Protein AF-0000000080115216 (afdb_homodimer)

Solvent-accessible surface area (backbone atoms only — not comparable to full-atom values): 34207 Å² total; per-residue (Å²): 141,86,81,93,76,92,75,77,81,84,78,85,82,78,87,75,81,76,83,79,83,77,91,78,90,81,80,84,76,88,77,88,78,88,74,87,77,86,80,85,91,83,82,81,80,81,77,87,79,86,78,76,82,80,72,76,70,76,70,70,76,68,72,74,58,59,64,62,33,32,64,65,13,44,83,60,66,87,68,90,58,70,52,77,44,94,85,38,64,71,57,38,68,41,28,33,53,6,47,51,46,35,64,75,65,42,35,75,61,27,28,35,72,80,41,34,42,48,68,38,40,80,52,55,33,51,62,70,56,36,40,56,58,27,41,72,40,78,36,82,44,73,60,43,76,68,36,46,72,44,74,40,63,31,44,40,82,38,54,50,75,62,57,49,94,41,69,40,25,36,12,52,75,48,84,65,43,67,64,60,58,43,32,43,45,37,70,72,40,88,66,16,53,36,42,54,35,41,47,60,69,41,58,49,80,63,57,90,92,58,83,72,59,90,75,44,34,39,22,56,47,40,49,64,27,57,36,68,69,67,86,75,62,44,70,62,71,56,80,50,91,86,64,58,76,36,34,38,69,51,45,38,53,17,31,40,47,25,33,47,40,57,51,40,68,58,48,59,60,47,47,51,49,49,51,50,50,51,54,54,67,76,97,135,87,72,78,88,62,92,75,79,70,87,62,83,74,87,74,71,97,76,79,86,83,77,76,63,84,65,83,69,78,73,90,81,82,87,84,82,85,81,80,88,90,79,90,89,86,72,88,80,76,86,70,83,78,72,79,70,78,72,72,78,72,74,74,62,62,65,63,31,34,68,64,12,44,83,61,67,86,67,91,58,69,53,78,41,95,83,38,63,72,59,39,68,39,29,33,51,6,47,51,46,36,64,75,64,42,33,75,62,27,27,35,74,80,41,35,41,49,70,38,39,80,52,53,34,49,60,69,57,37,40,56,57,26,41,72,40,80,35,82,44,74,61,43,76,67,37,46,71,44,74,41,62,32,44,40,83,38,55,50,76,62,59,50,93,40,67,42,24,34,12,52,76,47,82,67,42,68,64,60,60,43,32,42,46,37,70,73,39,88,67,15,52,35,41,54,34,42,48,61,70,40,58,51,82,64,57,88,94,59,84,73,58,90,76,44,34,38,22,57,48,40,50,64,27,58,36,69,70,67,86,76,62,44,69,62,72,56,80,50,90,86,64,59,76,36,37,39,67,50,47,37,52,17,32,41,47,27,31,48,40,56,52,40,69,58,48,60,61,45,48,51,48,48,50,51,50,50,53,54,67,74,97

Radius of gyration: 43.96 Å; Cα contacts (8 Å, |Δi|>4): 681; chains: 2; bounding box: 156×98×113 Å

Foldseek 3Di:
DDDDDDPDDPPDDDPPVPDDPDDDDDPDDDDDDDDDDDDDDDDDDDDDDPPDDPPPPPPPCPVPPPPVCQAQFDDFDDDDFQQPDLPGDFPLCLLLLLVVCCVQFPQLQAAQFVDFLLLNDPRNDHQVVSQVVQQVDKDWDDDDPVGDIDIGGGGRGDGDDHNDPDQVRSCVVQVNDHHYHLLQQLPVDDNSLRLQLQQLPQFDDDDPPDDADPQWGAGRRDRNRTHNDDNGQAFPPDQDPVRPGRHSNSNSSSNSSNSVCSNPSCVVVVSVVVVVVVVVVVD/DPDDPDDDDDPPDDPDDDDDDDDVPPPPPDDPDDDDDDDDDDDDDDDDDCPDDPPVPPPPPPPPPPPVCQAQFDDFDDDDFQQPDLPRDQPLCLLLLLVVCCVVFPQLQAAQFPDFLLLNDPRNDPQVVSQVVQQPDKDWDDDDPVGDIDIGGGGRGDGDDHNDPDQVRSCVVQVNDHHYHLLQQLPVDDNSLRLQLQQLPQFDDDDPPDDADPQWGAGRRDRNRTHNDDNGQDFPPDQDPVRPGRHSNSNSSSNSSNSVCSNPSCVVVVSVVVVVVVVVVVD

pLDDT: mean 73.25, std 31.69, range [15.27, 98.69]

Sequence (566 aa):
MASGRAIHHLLRRNFQSQSTAPPVLSSLVTKQDQEGAGSSGMKSLRALALLGAGVSGFLGFTTIASADEAEHGLECPNYPWPHKGILSSYDHASIRRGHQVYQQVCASCHSMSLISYRDLVGVAYTEEETKAMAAEIEVVDGPNDEGEMFTRPGKLSDRFQQPYANEQAARFANGGAYPPDLSLITKARHNGQNYVFSLLTGYRDPPAGVSIREGLHYNPYFPGGAIAMPKMLNDGAIEYEDGTPATEAQMGKDIVSFLSWAAEPEMEERKLVDEHTLLSSSAMASGRAIHHLLRRNFQSQSTAPPVLSSLVTKQDQEGAGSSGMKSLRALALLGAGVSGFLGFTTIASADEAEHGLECPNYPWPHKGILSSYDHASIRRGHQVYQQVCASCHSMSLISYRDLVGVAYTEEETKAMAAEIEVVDGPNDEGEMFTRPGKLSDRFQQPYANEQAARFANGGAYPPDLSLITKARHNGQNYVFSLLTGYRDPPAGVSIREGLHYNPYFPGGAIAMPKMLNDGAIEYEDGTPATEAQMGKDIVSFLSWAAEPEMEERKLVDEHTLLSSSA

Structure (mmCIF, N/CA/C/O backbone):
data_AF-0000000080115216-model_v1
#
loop_
_entity.id
_entity.type
_entity.pdbx_description
1 polymer 'Cytochrome c domain-containing protein'
#
loop_
_atom_site.group_PDB
_atom_site.id
_atom_site.type_symbol
_atom_site.label_atom_id
_atom_site.label_alt_id
_atom_site.label_comp_id
_atom_site.label_asym_id
_atom_site.label_entity_id
_atom_site.label_seq_id
_atom_site.pdbx_PDB_ins_code
_atom_site.Cartn_x
_atom_site.Cartn_y
_atom_site.Cartn_z
_atom_site.occupancy
_atom_site.B_iso_or_equiv
_atom_site.auth_seq_id
_atom_site.auth_comp_id
_atom_site.auth_asym_id
_atom_site.auth_atom_id
_atom_site.pdbx_PDB_model_num
ATOM 1 N N . MET A 1 1 ? 22.719 -13.18 42.188 1 16.67 1 MET A N 1
ATOM 2 C CA . MET A 1 1 ? 23.938 -12.703 42.844 1 16.67 1 MET A CA 1
ATOM 3 C C . MET A 1 1 ? 24.75 -11.828 41.906 1 16.67 1 MET A C 1
ATOM 5 O O . MET A 1 1 ? 24.562 -11.875 40.688 1 16.67 1 MET A O 1
ATOM 9 N N . ALA A 1 2 ? 25.938 -11.328 42.312 1 19.23 2 ALA A N 1
ATOM 10 C CA . ALA A 1 2 ? 26.844 -10.188 42.188 1 19.23 2 ALA A CA 1
ATOM 11 C C . ALA A 1 2 ? 27.547 -10.18 40.844 1 19.23 2 ALA A C 1
ATOM 13 O O . ALA A 1 2 ? 27.547 -9.172 40.156 1 19.23 2 ALA A O 1
ATOM 14 N N . SER A 1 3 ? 28.688 -10.945 40.625 1 17.12 3 SER A N 1
ATOM 15 C CA . SER A 1 3 ? 30.016 -10.359 40.438 1 17.12 3 SER A CA 1
ATOM 16 C C . SER A 1 3 ? 30.312 -10.141 38.969 1 17.12 3 SER A C 1
ATOM 18 O O . SER A 1 3 ? 30.719 -9.039 38.562 1 17.12 3 SER A O 1
ATOM 20 N N . GLY A 1 4 ? 30.953 -11.117 38.188 1 18.89 4 GLY A N 1
ATOM 21 C CA . GLY A 1 4 ? 32.344 -11.055 37.75 1 18.89 4 GLY A CA 1
ATOM 22 C C . GLY A 1 4 ? 32.5 -10.438 36.375 1 18.89 4 GLY A C 1
ATOM 23 O O . GLY A 1 4 ? 31.734 -10.734 35.469 1 18.89 4 GLY A O 1
ATOM 24 N N . ARG A 1 5 ? 33.219 -9.266 36.125 1 18.88 5 ARG A N 1
ATOM 25 C CA . ARG A 1 5 ? 33.688 -8.117 35.344 1 18.88 5 ARG A CA 1
ATOM 26 C C . ARG A 1 5 ? 34.406 -8.57 34.062 1 18.88 5 ARG A C 1
ATOM 28 O O . ARG A 1 5 ? 34.625 -7.77 33.156 1 18.88 5 ARG A O 1
ATOM 35 N N . ALA A 1 6 ? 35.25 -9.758 33.938 1 20.53 6 ALA A N 1
ATOM 36 C CA . ALA A 1 6 ? 36.625 -9.648 33.5 1 20.53 6 ALA A CA 1
ATOM 37 C C . ALA A 1 6 ? 36.75 -9.555 31.984 1 20.53 6 ALA A C 1
ATOM 39 O O . ALA A 1 6 ? 36.594 -10.555 31.281 1 20.53 6 ALA A O 1
ATOM 40 N N . ILE A 1 7 ? 36.281 -8.438 31.141 1 19.05 7 ILE A N 1
ATOM 41 C CA . ILE A 1 7 ? 35.969 -8.32 29.719 1 19.05 7 ILE A CA 1
ATOM 42 C C . ILE A 1 7 ? 37.25 -8.227 28.906 1 19.05 7 ILE A C 1
ATOM 44 O O . ILE A 1 7 ? 37.219 -8.242 27.672 1 19.05 7 ILE A O 1
ATOM 48 N N . HIS A 1 8 ? 38.5 -7.871 29.391 1 18 8 HIS A N 1
ATOM 49 C CA . HIS A 1 8 ? 39.219 -6.844 28.625 1 18 8 HIS A CA 1
ATOM 50 C C . HIS A 1 8 ? 39.75 -7.402 27.312 1 18 8 HIS A C 1
ATOM 52 O O . HIS A 1 8 ? 39.562 -6.793 26.266 1 18 8 HIS A O 1
ATOM 58 N N . HIS A 1 9 ? 40.875 -8.281 27.125 1 18.02 9 HIS A N 1
ATOM 59 C CA . HIS A 1 9 ? 42.188 -7.949 26.609 1 18.02 9 HIS A CA 1
ATOM 60 C C . HIS A 1 9 ? 42.344 -8.359 25.156 1 18.02 9 HIS A C 1
ATOM 62 O O . HIS A 1 9 ? 43.438 -8.312 24.594 1 18.02 9 HIS A O 1
ATOM 68 N N . LEU A 1 10 ? 41.344 -8.484 24.125 1 18.12 10 LEU A N 1
ATOM 69 C CA . LEU A 1 10 ? 41.719 -9.43 23.078 1 18.12 10 LEU A CA 1
ATOM 70 C C . LEU A 1 10 ? 42.75 -8.828 22.141 1 18.12 10 LEU A C 1
ATOM 72 O O . LEU A 1 10 ? 42.594 -7.707 21.656 1 18.12 10 LEU A O 1
ATOM 76 N N . LEU A 1 11 ? 44.062 -9.297 21.891 1 18.83 11 LEU A N 1
ATOM 77 C CA . LEU A 1 11 ? 45.406 -9.141 21.359 1 18.83 11 LEU A CA 1
ATOM 78 C C . LEU A 1 11 ? 45.406 -9.133 19.828 1 18.83 11 LEU A C 1
ATOM 80 O O . LEU A 1 11 ? 46.156 -9.852 19.203 1 18.83 11 LEU A O 1
ATOM 84 N N . ARG A 1 12 ? 44.406 -8.398 19.109 1 18.27 12 ARG A N 1
ATOM 85 C CA . ARG A 1 12 ? 44.344 -8.805 17.703 1 18.27 12 ARG A CA 1
ATOM 86 C C . ARG A 1 12 ? 45.688 -8.578 17.016 1 18.27 12 ARG A C 1
ATOM 88 O O . ARG A 1 12 ? 46.375 -7.582 17.281 1 18.27 12 ARG A O 1
ATOM 95 N N . ARG A 1 13 ? 46.031 -9.336 15.875 1 18.7 13 ARG A N 1
ATOM 96 C CA . ARG A 1 13 ? 47.062 -9.984 15.055 1 18.7 13 ARG A CA 1
ATOM 97 C C . ARG A 1 13 ? 47.656 -9 14.062 1 18.7 13 ARG A C 1
ATOM 99 O O . ARG A 1 13 ? 46.969 -8.172 13.484 1 18.7 13 ARG A O 1
ATOM 106 N N . ASN A 1 14 ? 49 -8.797 13.906 1 18.94 14 ASN A N 1
ATOM 107 C CA . ASN A 1 14 ? 50.156 -8.086 13.367 1 18.94 14 ASN A CA 1
ATOM 108 C C . ASN A 1 14 ? 50.25 -8.242 11.852 1 18.94 14 ASN A C 1
ATOM 110 O O . ASN A 1 14 ? 51.312 -8.008 11.258 1 18.94 14 ASN A O 1
ATOM 114 N N . PHE A 1 15 ? 49.156 -8.461 10.977 1 20.42 15 PHE A N 1
ATOM 115 C CA . PHE A 1 15 ? 49.5 -9.039 9.695 1 20.42 15 PHE A CA 1
ATOM 116 C C . PHE A 1 15 ? 50.312 -8.055 8.852 1 20.42 15 PHE A C 1
ATOM 118 O O . PHE A 1 15 ? 49.812 -6.969 8.531 1 20.42 15 PHE A O 1
ATOM 125 N N . GLN A 1 16 ? 51.688 -8.039 8.836 1 18.69 16 GLN A N 1
ATOM 126 C CA . GLN A 1 16 ? 52.812 -7.289 8.289 1 18.69 16 GLN A CA 1
ATOM 127 C C . GLN A 1 16 ? 52.906 -7.449 6.777 1 18.69 16 GLN A C 1
ATOM 129 O O . GLN A 1 16 ? 53.562 -8.375 6.285 1 18.69 16 GLN A O 1
ATOM 134 N N . SER A 1 17 ? 51.875 -7.289 5.93 1 19.58 17 SER A N 1
ATOM 135 C CA . SER A 1 17 ? 51.969 -7.777 4.559 1 19.58 17 SER A CA 1
ATOM 136 C C . SER A 1 17 ? 52.906 -6.914 3.736 1 19.58 17 SER A C 1
ATOM 138 O O . SER A 1 17 ? 52.594 -5.785 3.373 1 19.58 17 SER A O 1
ATOM 140 N N . GLN A 1 18 ? 54.188 -6.754 3.988 1 19.19 18 GLN A N 1
ATOM 141 C CA . GLN A 1 18 ? 55.156 -5.887 3.301 1 19.19 18 GLN A CA 1
ATOM 142 C C . GLN A 1 18 ? 55.281 -6.289 1.836 1 19.19 18 GLN A C 1
ATOM 144 O O . GLN A 1 18 ? 55.406 -7.477 1.521 1 19.19 18 GLN A O 1
ATOM 149 N N . SER A 1 19 ? 54.906 -5.414 0.858 1 19.41 19 SER A N 1
ATOM 150 C CA . SER A 1 19 ? 54.75 -5.387 -0.591 1 19.41 19 SER A CA 1
ATOM 151 C C . SER A 1 19 ? 56.094 -5.496 -1.307 1 19.41 19 SER A C 1
ATOM 153 O O . SER A 1 19 ? 56.906 -4.566 -1.264 1 19.41 19 SER A O 1
ATOM 155 N N . THR A 1 20 ? 56.75 -6.613 -1.324 1 17.84 20 THR A N 1
ATOM 156 C CA . THR A 1 20 ? 58.094 -6.848 -1.902 1 17.84 20 THR A CA 1
ATOM 157 C C . THR A 1 20 ? 58.062 -6.629 -3.412 1 17.84 20 THR A C 1
ATOM 159 O O . THR A 1 20 ? 57.219 -7.199 -4.113 1 17.84 20 THR A O 1
ATOM 162 N N . ALA A 1 21 ? 58.688 -5.523 -4.039 1 21.77 21 ALA A N 1
ATOM 163 C CA . ALA A 1 21 ? 58.906 -4.852 -5.312 1 21.77 21 ALA A CA 1
ATOM 164 C C . ALA A 1 21 ? 59.656 -5.754 -6.285 1 21.77 21 ALA A C 1
ATOM 166 O O . ALA A 1 21 ? 60.062 -5.32 -7.371 1 21.77 21 ALA A O 1
ATOM 167 N N . PRO A 1 22 ? 59.531 -7.164 -6.488 1 17.59 22 PRO A N 1
ATOM 168 C CA . PRO A 1 22 ? 60.781 -7.758 -6.953 1 17.59 22 PRO A CA 1
ATOM 169 C C . PRO A 1 22 ? 61.125 -7.355 -8.391 1 17.59 22 PRO A C 1
ATOM 171 O O . PRO A 1 22 ? 62.219 -6.836 -8.641 1 17.59 22 PRO A O 1
ATOM 174 N N . PRO A 1 23 ? 61 -8.352 -9.516 1 18.55 23 PRO A N 1
ATOM 175 C CA . PRO A 1 23 ? 62.188 -8.969 -10.148 1 18.55 23 PRO A CA 1
ATOM 176 C C . PRO A 1 23 ? 62.562 -8.289 -11.461 1 18.55 23 PRO A C 1
ATOM 178 O O . PRO A 1 23 ? 61.812 -7.469 -11.984 1 18.55 23 PRO A O 1
ATOM 181 N N . VAL A 1 24 ? 63.125 -9.07 -12.586 1 17.34 24 VAL A N 1
ATOM 182 C CA . VAL A 1 24 ? 64.312 -9.422 -13.305 1 17.34 24 VAL A CA 1
ATOM 183 C C . VAL A 1 24 ? 64.125 -9.18 -14.805 1 17.34 24 VAL A C 1
ATOM 185 O O . VAL A 1 24 ? 65.125 -9.102 -15.555 1 17.34 24 VAL A O 1
ATOM 188 N N . LEU A 1 25 ? 62.812 -9.133 -15.492 1 17.45 25 LEU A N 1
ATOM 189 C CA . LEU A 1 25 ? 63.094 -9.914 -16.688 1 17.45 25 LEU A CA 1
ATOM 190 C C . LEU A 1 25 ? 63.969 -9.148 -17.656 1 17.45 25 LEU A C 1
ATOM 192 O O . LEU A 1 25 ? 64.062 -7.922 -17.609 1 17.45 25 LEU A O 1
ATOM 196 N N . SER A 1 26 ? 64.375 -9.93 -18.891 1 16.94 26 SER A N 1
ATOM 197 C CA . SER A 1 26 ? 65.375 -10.461 -19.797 1 16.94 26 SER A CA 1
ATOM 198 C C . SER A 1 26 ? 65.438 -9.703 -21.109 1 16.94 26 SER A C 1
ATOM 200 O O . SER A 1 26 ? 64.5 -9.859 -21.938 1 16.94 26 SER A O 1
ATOM 202 N N . SER A 1 27 ? 65.938 -8.531 -21.297 1 20.05 27 SER A N 1
ATOM 203 C CA . SER A 1 27 ? 65.812 -7.66 -22.453 1 20.05 27 SER A CA 1
ATOM 204 C C . SER A 1 27 ? 66.75 -8.133 -23.578 1 20.05 27 SER A C 1
ATOM 206 O O . SER A 1 27 ? 67 -7.395 -24.547 1 20.05 27 SER A O 1
ATOM 208 N N . LEU A 1 28 ? 67.062 -9.508 -23.609 1 17.14 28 LEU A N 1
ATOM 209 C CA . LEU A 1 28 ? 68.25 -9.695 -24.438 1 17.14 28 LEU A CA 1
ATOM 210 C C . LEU A 1 28 ? 68 -9.219 -25.859 1 17.14 28 LEU A C 1
ATOM 212 O O . LEU A 1 28 ? 66.875 -9.359 -26.391 1 17.14 28 LEU A O 1
ATOM 216 N N . VAL A 1 29 ? 69.062 -8.68 -26.578 1 18.8 29 VAL A N 1
ATOM 217 C CA . VAL A 1 29 ? 69.688 -7.766 -27.547 1 18.8 29 VAL A CA 1
ATOM 218 C C . VAL A 1 29 ? 69.75 -8.453 -28.906 1 18.8 29 VAL A C 1
ATOM 220 O O . VAL A 1 29 ? 69.5 -7.836 -29.953 1 18.8 29 VAL A O 1
ATOM 223 N N . THR A 1 30 ? 69.938 -9.844 -29.109 1 15.43 30 THR A N 1
ATOM 224 C CA . THR A 1 30 ? 71.062 -10.109 -30.031 1 15.43 30 THR A CA 1
ATOM 225 C C . THR A 1 30 ? 70.625 -9.836 -31.469 1 15.43 30 THR A C 1
ATOM 227 O O . THR A 1 30 ? 69.5 -10.141 -31.859 1 15.43 30 THR A O 1
ATOM 230 N N . LYS A 1 31 ? 71.5 -9.359 -32.375 1 18.47 31 LYS A N 1
ATOM 231 C CA . LYS A 1 31 ? 71.875 -8.625 -33.594 1 18.47 31 LYS A CA 1
ATOM 232 C C . LYS A 1 31 ? 71.938 -9.547 -34.812 1 18.47 31 LYS A C 1
ATOM 234 O O . LYS A 1 31 ? 72.312 -9.109 -35.906 1 18.47 31 LYS A O 1
ATOM 239 N N . GLN A 1 32 ? 71.75 -10.945 -34.781 1 16.03 32 GLN A N 1
ATOM 240 C CA . GLN A 1 32 ? 72.625 -11.609 -35.75 1 16.03 32 GLN A CA 1
ATOM 241 C C . GLN A 1 32 ? 72.188 -11.297 -37.188 1 16.03 32 GLN A C 1
ATOM 243 O O . GLN A 1 32 ? 71 -11.328 -37.5 1 16.03 32 GLN A O 1
ATOM 248 N N . ASP A 1 33 ? 73 -11.227 -38.25 1 18.58 33 ASP A N 1
ATOM 249 C CA . ASP A 1 33 ? 73.562 -10.562 -39.438 1 18.58 33 ASP A CA 1
ATOM 250 C C . ASP A 1 33 ? 73.188 -11.336 -40.719 1 18.58 33 ASP A C 1
ATOM 252 O O . ASP A 1 33 ? 73.562 -10.938 -41.812 1 18.58 33 ASP A O 1
ATOM 256 N N . GLN A 1 34 ? 72.688 -12.625 -40.719 1 15.27 34 GLN A N 1
ATOM 257 C CA . GLN A 1 34 ? 73 -13.594 -41.719 1 15.27 34 GLN A CA 1
ATOM 258 C C . GLN A 1 34 ? 72.312 -13.266 -43.062 1 15.27 34 GLN A C 1
ATOM 260 O O . GLN A 1 34 ? 71.125 -13.156 -43.125 1 15.27 34 GLN A O 1
ATOM 265 N N . GLU A 1 35 ? 72.938 -13.188 -44.281 1 19.2 35 GLU A N 1
ATOM 266 C CA . GLU A 1 35 ? 73.062 -12.484 -45.531 1 19.2 35 GLU A CA 1
ATOM 267 C C . GLU A 1 35 ? 72.438 -13.297 -46.688 1 19.2 35 GLU A C 1
ATOM 269 O O . GLU A 1 35 ? 72.312 -12.812 -47.812 1 19.2 35 GLU A O 1
ATOM 274 N N . GLY A 1 36 ? 72.062 -14.562 -46.562 1 15.73 36 GLY A N 1
ATOM 275 C CA . GLY A 1 36 ? 72.25 -15.297 -47.812 1 15.73 36 GLY A CA 1
ATOM 276 C C . GLY A 1 36 ? 71.25 -14.883 -48.875 1 15.73 36 GLY A C 1
ATOM 277 O O . GLY A 1 36 ? 70.188 -14.32 -48.562 1 15.73 36 GLY A O 1
ATOM 278 N N . ALA A 1 37 ? 71.5 -15.289 -50.344 1 20.23 37 ALA A N 1
ATOM 279 C CA . ALA A 1 37 ? 71.5 -14.766 -51.719 1 20.23 37 ALA A CA 1
ATOM 280 C C . ALA A 1 37 ? 70.25 -15.18 -52.469 1 20.23 37 ALA A C 1
ATOM 282 O O . ALA A 1 37 ? 70.062 -14.867 -53.656 1 20.23 37 ALA A O 1
ATOM 283 N N . GLY A 1 38 ? 69.375 -16.188 -52.031 1 17.36 38 GLY A N 1
ATOM 284 C CA . GLY A 1 38 ? 68.812 -17.047 -53.062 1 17.36 38 GLY A CA 1
ATOM 285 C C . GLY A 1 38 ? 67.812 -16.359 -53.969 1 17.36 38 GLY A C 1
ATOM 286 O O . GLY A 1 38 ? 66.75 -15.992 -53.5 1 17.36 38 GLY A O 1
ATOM 287 N N . SER A 1 39 ? 68.188 -15.906 -54.969 1 20.11 39 SER A N 1
ATOM 288 C CA . SER A 1 39 ? 67.438 -14.922 -55.75 1 20.11 39 SER A CA 1
ATOM 289 C C . SER A 1 39 ? 66.125 -15.516 -56.281 1 20.11 39 SER A C 1
ATOM 291 O O . SER A 1 39 ? 65.938 -16.734 -56.188 1 20.11 39 SER A O 1
ATOM 293 N N . SER A 1 40 ? 65.812 -15.398 -57.75 1 20.56 40 SER A N 1
ATOM 294 C CA . SER A 1 40 ? 64.812 -14.625 -58.5 1 20.56 40 SER A CA 1
ATOM 295 C C . SER A 1 40 ? 63.719 -15.516 -59.031 1 20.56 40 SER A C 1
ATOM 297 O O . SER A 1 40 ? 62.562 -15.273 -58.781 1 20.56 40 SER A O 1
ATOM 299 N N . GLY A 1 41 ? 63.75 -16.234 -60.375 1 19.62 41 GLY A N 1
ATOM 300 C CA . GLY A 1 41 ? 62.875 -15.93 -61.5 1 19.62 41 GLY A CA 1
ATOM 301 C C . GLY A 1 41 ? 61.656 -16.812 -61.594 1 19.62 41 GLY A C 1
ATOM 302 O O . GLY A 1 41 ? 61.594 -17.859 -60.906 1 19.62 41 GLY A O 1
ATOM 303 N N . MET A 1 42 ? 60.531 -16.531 -62.594 1 19.42 42 MET A N 1
ATOM 304 C CA . MET A 1 42 ? 59.125 -16.547 -62.938 1 19.42 42 MET A CA 1
ATOM 305 C C . MET A 1 42 ? 58.719 -17.891 -63.531 1 19.42 42 MET A C 1
ATOM 307 O O . MET A 1 42 ? 57.562 -18.094 -63.906 1 19.42 42 MET A O 1
ATOM 311 N N . LYS A 1 43 ? 59.625 -18.797 -64.062 1 22.53 43 LYS A N 1
ATOM 312 C CA . LYS A 1 43 ? 59.125 -19.516 -65.188 1 22.53 43 LYS A CA 1
ATOM 313 C C . LYS A 1 43 ? 57.938 -20.406 -64.875 1 22.53 43 LYS A C 1
ATOM 315 O O . LYS A 1 43 ? 57.844 -20.906 -63.719 1 22.53 43 LYS A O 1
ATOM 320 N N . SER A 1 44 ? 56.906 -20.688 -65.812 1 20.86 44 SER A N 1
ATOM 321 C CA . SER A 1 44 ? 55.562 -21.109 -66.188 1 20.86 44 SER A CA 1
ATOM 322 C C . SER A 1 44 ? 55.406 -22.625 -66.062 1 20.86 44 SER A C 1
ATOM 324 O O . SER A 1 44 ? 54.406 -23.188 -66.5 1 20.86 44 SER A O 1
ATOM 326 N N . LEU A 1 45 ? 56.188 -23.281 -65.312 1 20.44 45 LEU A N 1
ATOM 327 C CA . LEU A 1 45 ? 56.25 -24.672 -65.75 1 20.44 45 LEU A CA 1
ATOM 328 C C . LEU A 1 45 ? 54.906 -25.359 -65.562 1 20.44 45 LEU A C 1
ATOM 330 O O . LEU A 1 45 ? 54.125 -25 -64.688 1 20.44 45 LEU A O 1
ATOM 334 N N . ARG A 1 46 ? 54.562 -26.469 -66.312 1 24.2 46 ARG A N 1
ATOM 335 C CA . ARG A 1 46 ? 53.719 -27.438 -67 1 24.2 46 ARG A CA 1
ATOM 336 C C . ARG A 1 46 ? 53.062 -28.406 -66.062 1 24.2 46 ARG A C 1
ATOM 338 O O . ARG A 1 46 ? 52.281 -29.281 -66.438 1 24.2 46 ARG A O 1
ATOM 345 N N . ALA A 1 47 ? 53.625 -28.5 -64.812 1 19.77 47 ALA A N 1
ATOM 346 C CA . ALA A 1 47 ? 53.688 -29.922 -64.438 1 19.77 47 ALA A CA 1
ATOM 347 C C . ALA A 1 47 ? 52.312 -30.547 -64.375 1 19.77 47 ALA A C 1
ATOM 349 O O . ALA A 1 47 ? 52.031 -31.547 -65 1 19.77 47 ALA A O 1
ATOM 350 N N . LEU A 1 48 ? 51.875 -31.016 -63.156 1 22.19 48 LEU A N 1
ATOM 351 C CA . LEU A 1 48 ? 51.719 -32.344 -62.594 1 22.19 48 LEU A CA 1
ATOM 352 C C . LEU A 1 48 ? 50.25 -32.75 -62.625 1 22.19 48 LEU A C 1
ATOM 354 O O . LEU A 1 48 ? 49.344 -31.906 -62.688 1 22.19 48 LEU A O 1
ATOM 358 N N . ALA A 1 49 ? 49.781 -33.969 -62.031 1 23.47 49 ALA A N 1
ATOM 359 C CA . ALA A 1 49 ? 49.156 -35.281 -62 1 23.47 49 ALA A CA 1
ATOM 360 C C . ALA A 1 49 ? 47.781 -35.219 -61.375 1 23.47 49 ALA A C 1
ATOM 362 O O . ALA A 1 49 ? 46.938 -36.094 -61.594 1 23.47 49 ALA A O 1
ATOM 363 N N . LEU A 1 50 ? 47.344 -34.281 -60.406 1 22.31 50 LEU A N 1
ATOM 364 C CA . LEU A 1 50 ? 46.562 -34.875 -59.312 1 22.31 50 LEU A CA 1
ATOM 365 C C . LEU A 1 50 ? 45.156 -35.219 -59.781 1 22.31 50 LEU A C 1
ATOM 367 O O . LEU A 1 50 ? 44.438 -34.375 -60.312 1 22.31 50 LEU A O 1
ATOM 371 N N . LEU A 1 51 ? 44.844 -36.531 -60.25 1 28.73 51 LEU A N 1
ATOM 372 C CA . LEU A 1 51 ? 43.625 -37.281 -60.438 1 28.73 51 LEU A CA 1
ATOM 373 C C . LEU A 1 51 ? 42.75 -37.188 -59.188 1 28.73 51 LEU A C 1
ATOM 375 O O . LEU A 1 51 ? 43.031 -37.844 -58.188 1 28.73 51 LEU A O 1
ATOM 379 N N . GLY A 1 52 ? 42.531 -36.156 -58.531 1 24.52 52 GLY A N 1
ATOM 380 C CA . GLY A 1 52 ? 41.844 -36.125 -57.25 1 24.52 52 GLY A CA 1
ATOM 381 C C . GLY A 1 52 ? 40.469 -36.75 -57.312 1 24.52 52 GLY A C 1
ATOM 382 O O . GLY A 1 52 ? 39.812 -36.719 -58.375 1 24.52 52 GLY A O 1
ATOM 383 N N . ALA A 1 53 ? 40.094 -37.844 -56.375 1 30.67 53 ALA A N 1
ATOM 384 C CA . ALA A 1 53 ? 39.031 -38.594 -55.688 1 30.67 53 ALA A CA 1
ATOM 385 C C . ALA A 1 53 ? 37.844 -37.688 -55.375 1 30.67 53 ALA A C 1
ATOM 387 O O . ALA A 1 53 ? 37.969 -36.719 -54.625 1 30.67 53 ALA A O 1
ATOM 388 N N . GLY A 1 54 ? 37.031 -37.375 -56.219 1 26.98 54 GLY A N 1
ATOM 389 C CA . GLY A 1 54 ? 35.812 -36.625 -56.031 1 26.98 54 GLY A CA 1
ATOM 390 C C . GLY A 1 54 ? 34.938 -37.188 -54.938 1 26.98 54 GLY A C 1
ATOM 391 O O . GLY A 1 54 ? 34.281 -38.219 -55.156 1 26.98 54 GLY A O 1
ATOM 392 N N . VAL A 1 55 ? 35.438 -37.469 -53.656 1 31.58 55 VAL A N 1
ATOM 393 C CA . VAL A 1 55 ? 34.594 -37.875 -52.531 1 31.58 55 VAL A CA 1
ATOM 394 C C . VAL A 1 55 ? 33.375 -36.969 -52.438 1 31.58 55 VAL A C 1
ATOM 396 O O . VAL A 1 55 ? 33.531 -35.75 -52.312 1 31.58 55 VAL A O 1
ATOM 399 N N . SER A 1 56 ? 32.375 -37.188 -53.25 1 31.67 56 SER A N 1
ATOM 400 C CA . SER A 1 56 ? 31.062 -36.562 -53 1 31.67 56 SER A CA 1
ATOM 401 C C . SER A 1 56 ? 30.703 -36.531 -51.531 1 31.67 56 SER A C 1
ATOM 403 O O . SER A 1 56 ? 30.625 -37.594 -50.875 1 31.67 56 SER A O 1
ATOM 405 N N . GLY A 1 57 ? 31.234 -35.656 -50.781 1 29.45 57 GLY A N 1
ATOM 406 C CA . GLY A 1 57 ? 30.859 -35.375 -49.406 1 29.45 57 GLY A CA 1
ATOM 407 C C . GLY A 1 57 ? 29.359 -35.312 -49.188 1 29.45 57 GLY A C 1
ATOM 408 O O . GLY A 1 57 ? 28.672 -34.531 -49.875 1 29.45 57 GLY A O 1
ATOM 409 N N . PHE A 1 58 ? 28.703 -36.438 -49 1 30.27 58 PHE A N 1
ATOM 410 C CA . PHE A 1 58 ? 27.422 -36.5 -48.312 1 30.27 58 PHE A CA 1
ATOM 411 C C . PHE A 1 58 ? 27.391 -35.469 -47.188 1 30.27 58 PHE A C 1
ATOM 413 O O . PHE A 1 58 ? 28.094 -35.594 -46.188 1 30.27 58 PHE A O 1
ATOM 420 N N . LEU A 1 59 ? 27.406 -34.219 -47.562 1 30.88 59 LEU A N 1
ATOM 421 C CA . LEU A 1 59 ? 27.094 -33.188 -46.594 1 30.88 59 LEU A CA 1
ATOM 422 C C . LEU A 1 59 ? 25.938 -33.625 -45.688 1 30.88 59 LEU A C 1
ATOM 424 O O . LEU A 1 59 ? 24.859 -33.938 -46.188 1 30.88 59 LEU A O 1
ATOM 428 N N . GLY A 1 60 ? 26.297 -34.375 -44.719 1 30.08 60 GLY A N 1
ATOM 429 C CA . GLY A 1 60 ? 25.406 -34.562 -43.594 1 30.08 60 GLY A CA 1
ATOM 430 C C . GLY A 1 60 ? 24.641 -33.312 -43.188 1 30.08 60 GLY A C 1
ATOM 431 O O . GLY A 1 60 ? 25.25 -32.312 -42.875 1 30.08 60 GLY A O 1
ATOM 432 N N . PHE A 1 61 ? 23.625 -32.969 -43.906 1 32.31 61 PHE A N 1
ATOM 433 C CA . PHE A 1 61 ? 22.641 -32.062 -43.344 1 32.31 61 PHE A CA 1
ATOM 434 C C . PHE A 1 61 ? 22.469 -32.312 -41.844 1 32.31 61 PHE A C 1
ATOM 436 O O . PHE A 1 61 ? 21.797 -33.281 -41.438 1 32.31 61 PHE A O 1
ATOM 443 N N . THR A 1 62 ? 23.578 -32.281 -41.094 1 34.66 62 THR A N 1
ATOM 444 C CA . THR A 1 62 ? 23.266 -32.125 -39.688 1 34.66 62 THR A CA 1
ATOM 445 C C . THR A 1 62 ? 22.266 -30.984 -39.469 1 34.66 62 THR A C 1
ATOM 447 O O . THR A 1 62 ? 22.516 -29.844 -39.875 1 34.66 62 THR A O 1
ATOM 450 N N . THR A 1 63 ? 21 -31.219 -39.625 1 33.59 63 THR A N 1
ATOM 451 C CA . THR A 1 63 ? 19.906 -30.391 -39.156 1 33.59 63 THR A CA 1
ATOM 452 C C . THR A 1 63 ? 20.312 -29.672 -37.844 1 33.59 63 THR A C 1
ATOM 454 O O . THR A 1 63 ? 20.594 -30.312 -36.844 1 33.59 63 THR A O 1
ATOM 457 N N . ILE A 1 64 ? 21.047 -28.594 -37.969 1 35.44 64 ILE A N 1
ATOM 458 C CA . ILE A 1 64 ? 21.156 -27.547 -36.938 1 35.44 64 ILE A CA 1
ATOM 459 C C . ILE A 1 64 ? 19.766 -27.234 -36.375 1 35.44 64 ILE A C 1
ATOM 461 O O . ILE A 1 64 ? 19.078 -26.359 -36.875 1 35.44 64 ILE A O 1
ATOM 465 N N . ALA A 1 65 ? 18.812 -28.078 -36.438 1 38.72 65 ALA A N 1
ATOM 466 C CA . ALA A 1 65 ? 17.625 -27.859 -35.625 1 38.72 65 ALA A CA 1
ATOM 467 C C . ALA A 1 65 ? 18.016 -27.516 -34.188 1 38.72 65 ALA A C 1
ATOM 469 O O . ALA A 1 65 ? 17.156 -27.297 -33.312 1 38.72 65 ALA A O 1
ATOM 470 N N . SER A 1 66 ? 19.297 -27.797 -33.812 1 38.94 66 SER A N 1
ATOM 471 C CA . SER A 1 66 ? 19.531 -27.75 -32.375 1 38.94 66 SER A CA 1
ATOM 472 C C . SER A 1 66 ? 19.5 -26.312 -31.859 1 38.94 66 SER A C 1
ATOM 474 O O . SER A 1 66 ? 19.156 -26.078 -30.703 1 38.94 66 SER A O 1
ATOM 476 N N . ALA A 1 67 ? 20.031 -25.375 -32.625 1 41.62 67 ALA A N 1
ATOM 477 C CA . ALA A 1 67 ? 20.281 -24.078 -31.984 1 41.62 67 ALA A CA 1
ATOM 478 C C . ALA A 1 67 ? 18.969 -23.328 -31.766 1 41.62 67 ALA A C 1
ATOM 480 O O . ALA A 1 67 ? 18.828 -22.594 -30.781 1 41.62 67 ALA A O 1
ATOM 481 N N . ASP A 1 68 ? 18.172 -23.453 -32.719 1 42.69 68 ASP A N 1
ATOM 482 C CA . ASP A 1 68 ? 16.969 -22.641 -32.594 1 42.69 68 ASP A CA 1
ATOM 483 C C . ASP A 1 68 ? 16.047 -23.172 -31.516 1 42.69 68 ASP A C 1
ATOM 485 O O . ASP A 1 68 ? 15.344 -22.406 -30.859 1 42.69 68 ASP A O 1
ATOM 489 N N . GLU A 1 69 ? 15.992 -24.562 -31.375 1 46.59 69 GLU A N 1
ATOM 490 C CA . GLU A 1 69 ? 15.164 -25.141 -30.312 1 46.59 69 GLU A CA 1
ATOM 491 C C . GLU A 1 69 ? 15.609 -24.641 -28.938 1 46.59 69 GLU A C 1
ATOM 493 O O . GLU A 1 69 ? 14.789 -24.547 -28.016 1 46.59 69 GLU A O 1
ATOM 498 N N . ALA A 1 70 ? 16.875 -24.312 -28.891 1 50.09 70 ALA A N 1
ATOM 499 C CA . ALA A 1 70 ? 17.422 -23.953 -27.578 1 50.09 70 ALA A CA 1
ATOM 500 C C . ALA A 1 70 ? 16.906 -22.594 -27.125 1 50.09 70 ALA A C 1
ATOM 502 O O . ALA A 1 70 ? 16.578 -22.406 -25.953 1 50.09 70 ALA A O 1
ATOM 503 N N . GLU A 1 71 ? 16.734 -21.844 -28.109 1 61.34 71 GLU A N 1
ATOM 504 C CA . GLU A 1 71 ? 16.438 -20.469 -27.672 1 61.34 71 GLU A CA 1
ATOM 505 C C . GLU A 1 71 ? 14.961 -20.328 -27.297 1 61.34 71 GLU A C 1
ATOM 507 O O . GLU A 1 71 ? 14.633 -19.656 -26.312 1 61.34 71 GLU A O 1
ATOM 512 N N . HIS A 1 72 ? 14.102 -21.031 -27.984 1 68.12 72 HIS A N 1
ATOM 513 C CA . HIS A 1 72 ? 12.68 -20.828 -27.75 1 68.12 72 HIS A CA 1
ATOM 514 C C . HIS A 1 72 ? 12.039 -22.094 -27.172 1 68.12 72 HIS A C 1
ATOM 516 O O . HIS A 1 72 ? 10.883 -22.062 -26.734 1 68.12 72 HIS A O 1
ATOM 522 N N . GLY A 1 73 ? 12.875 -23.172 -26.906 1 74.31 73 GLY A N 1
ATOM 523 C CA . GLY A 1 73 ? 12.328 -24.438 -26.469 1 74.31 73 GLY A CA 1
ATOM 524 C C . GLY A 1 73 ? 11.703 -25.25 -27.594 1 74.31 73 GLY A C 1
ATOM 525 O O . GLY A 1 73 ? 11.477 -24.734 -28.688 1 74.31 73 GLY A O 1
ATOM 526 N N . LEU A 1 74 ? 11.531 -26.5 -27.422 1 82.75 74 LEU A N 1
ATOM 527 C CA . LEU A 1 74 ? 10.898 -27.391 -28.406 1 82.75 74 LEU A CA 1
ATOM 528 C C . LEU A 1 74 ? 9.461 -26.953 -28.672 1 82.75 74 LEU A C 1
ATOM 530 O O . LEU A 1 74 ? 8.781 -26.438 -27.766 1 82.75 74 LEU A O 1
ATOM 534 N N . GLU A 1 75 ? 9.055 -27.031 -29.828 1 84 75 GLU A N 1
ATOM 535 C CA . GLU A 1 75 ? 7.652 -26.766 -30.156 1 84 75 GLU A CA 1
ATOM 536 C C . GLU A 1 75 ? 6.73 -27.766 -29.453 1 84 75 GLU A C 1
ATOM 538 O O . GLU A 1 75 ? 7.008 -28.969 -29.422 1 84 75 GLU A O 1
ATOM 543 N N . CYS A 1 76 ? 5.73 -27.281 -28.922 1 86.88 76 CYS A N 1
ATOM 544 C CA . CYS A 1 76 ? 4.797 -28.109 -28.188 1 86.88 76 CYS A CA 1
ATOM 545 C C . CYS A 1 76 ? 3.764 -28.734 -29.109 1 86.88 76 CYS A C 1
ATOM 547 O O . CYS A 1 76 ? 3.301 -28.094 -30.062 1 86.88 76 CYS A O 1
ATOM 549 N N . PRO A 1 77 ? 3.469 -30.016 -28.906 1 86.81 77 PRO A N 1
ATOM 550 C CA . PRO A 1 77 ? 2.371 -30.625 -29.656 1 86.81 77 PRO A CA 1
ATOM 551 C C . PRO A 1 77 ? 1.025 -29.953 -29.391 1 86.81 77 PRO A C 1
ATOM 553 O O . PRO A 1 77 ? 0.86 -29.281 -28.359 1 86.81 77 PRO A O 1
ATOM 556 N N . ASN A 1 78 ? 0.144 -30.125 -30.328 1 85.5 78 ASN A N 1
ATOM 557 C CA . ASN A 1 78 ? -1.223 -29.656 -30.125 1 85.5 78 ASN A CA 1
ATOM 558 C C . ASN A 1 78 ? -2.1 -30.734 -29.5 1 85.5 78 ASN A C 1
ATOM 560 O O . ASN A 1 78 ? -2.127 -31.875 -29.984 1 85.5 78 ASN A O 1
ATOM 564 N N . TYR A 1 79 ? -2.697 -30.359 -28.469 1 85.56 79 TYR A N 1
ATOM 565 C CA . TYR A 1 79 ? -3.59 -31.297 -27.781 1 85.56 79 TYR A CA 1
ATOM 566 C C . TYR A 1 79 ? -5.047 -30.891 -27.969 1 85.56 79 TYR A C 1
ATOM 568 O O . TYR A 1 79 ? -5.355 -29.688 -28.062 1 85.56 79 TYR A O 1
ATOM 576 N N . PRO A 1 80 ? -5.887 -31.844 -28.047 1 81.69 80 PRO A N 1
ATOM 577 C CA . PRO A 1 80 ? -7.309 -31.531 -28.203 1 81.69 80 PRO A CA 1
ATOM 578 C C . PRO A 1 80 ? -7.965 -31.109 -26.891 1 81.69 80 PRO A C 1
ATOM 580 O O . PRO A 1 80 ? -8.516 -31.953 -26.172 1 81.69 80 PRO A O 1
ATOM 583 N N . TRP A 1 81 ? -7.984 -29.875 -26.641 1 82.5 81 TRP A N 1
ATOM 584 C CA . TRP A 1 81 ? -8.602 -29.375 -25.406 1 82.5 81 TRP A CA 1
ATOM 585 C C . TRP A 1 81 ? -10.117 -29.297 -25.562 1 82.5 81 TRP A C 1
ATOM 587 O O . TRP A 1 81 ? -10.625 -28.75 -26.547 1 82.5 81 TRP A O 1
ATOM 597 N N . PRO A 1 82 ? -10.828 -29.891 -24.672 1 71.75 82 PRO A N 1
ATOM 598 C CA . PRO A 1 82 ? -12.281 -29.906 -24.797 1 71.75 82 PRO A CA 1
ATOM 599 C C . PRO A 1 82 ? -12.891 -28.516 -24.844 1 71.75 82 PRO A C 1
ATOM 601 O O . PRO A 1 82 ? -13.953 -28.312 -25.453 1 71.75 82 PRO A O 1
ATOM 604 N N . HIS A 1 83 ? -12.375 -27.562 -24.266 1 66.44 83 HIS A N 1
ATOM 605 C CA . HIS A 1 83 ? -12.984 -26.25 -24.156 1 66.44 83 HIS A CA 1
ATOM 606 C C . HIS A 1 83 ? -12.688 -25.391 -25.375 1 66.44 83 HIS A C 1
ATOM 608 O O . HIS A 1 83 ? -13.164 -24.25 -25.469 1 66.44 83 HIS A O 1
ATOM 614 N N . LYS A 1 84 ? -11.852 -25.734 -26.297 1 57.59 84 LYS A N 1
ATOM 615 C CA . LYS A 1 84 ? -11.516 -24.953 -27.484 1 57.59 84 LYS A CA 1
ATOM 616 C C . LYS A 1 84 ? -12.672 -24.938 -28.484 1 57.59 84 LYS A C 1
ATOM 618 O O . LYS A 1 84 ? -12.805 -24 -29.281 1 57.59 84 LYS A O 1
ATOM 623 N N . GLY A 1 85 ? -13.719 -25.781 -28.25 1 49.97 85 GLY A N 1
ATOM 624 C CA . GLY A 1 85 ? -14.797 -25.797 -29.234 1 49.97 85 GLY A CA 1
ATOM 625 C C . GLY A 1 85 ? -15.883 -24.781 -28.938 1 49.97 85 GLY A C 1
ATOM 626 O O . GLY A 1 85 ? -16.016 -24.312 -27.812 1 49.97 85 GLY A O 1
ATOM 627 N N . ILE A 1 86 ? -16.484 -24.078 -29.938 1 46.22 86 ILE A N 1
ATOM 628 C CA . ILE A 1 86 ? -17.531 -23.062 -29.891 1 46.22 86 ILE A CA 1
ATOM 629 C C . ILE A 1 86 ? -18.578 -23.422 -28.859 1 46.22 86 ILE A C 1
ATOM 631 O O . ILE A 1 86 ? -19.078 -22.562 -28.125 1 46.22 86 ILE A O 1
ATOM 635 N N . LEU A 1 87 ? -19 -24.688 -28.922 1 45.84 87 LEU A N 1
ATOM 636 C CA . LEU A 1 87 ? -20.078 -25.125 -28.031 1 45.84 87 LEU A CA 1
ATOM 637 C C . LEU A 1 87 ? -19.516 -25.781 -26.781 1 45.84 87 LEU A C 1
ATOM 639 O O . LEU A 1 87 ? -20.266 -26.375 -26 1 45.84 87 LEU A O 1
ATOM 643 N N . SER A 1 88 ? -18.266 -25.719 -26.641 1 55.59 88 SER A N 1
ATOM 644 C CA . SER A 1 88 ? -17.703 -26.609 -25.625 1 55.59 88 SER A CA 1
ATOM 645 C C . SER A 1 88 ? -17.641 -25.938 -24.266 1 55.59 88 SER A C 1
ATOM 647 O O . SER A 1 88 ? -17.359 -24.734 -24.156 1 55.59 88 SER A O 1
ATOM 649 N N . SER A 1 89 ? -18.5 -26.422 -23.312 1 60.66 89 SER A N 1
ATOM 650 C CA . SER A 1 89 ? -18.562 -26.031 -21.906 1 60.66 89 SER A CA 1
ATOM 651 C C . SER A 1 89 ? -17.391 -26.625 -21.125 1 60.66 89 SER A C 1
ATOM 653 O O . SER A 1 89 ? -16.812 -27.641 -21.531 1 60.66 89 SER A O 1
ATOM 655 N N . TYR A 1 90 ? -16.812 -25.859 -20.391 1 68.31 90 TYR A N 1
ATOM 656 C CA . TYR A 1 90 ? -15.766 -26.375 -19.531 1 68.31 90 TYR A CA 1
ATOM 657 C C . TYR A 1 90 ? -16.25 -27.594 -18.75 1 68.31 90 TYR A C 1
ATOM 659 O O . TYR A 1 90 ? -17.422 -27.688 -18.406 1 68.31 90 TYR A O 1
ATOM 667 N N . ASP A 1 91 ? -15.406 -28.594 -18.797 1 84.25 91 ASP A N 1
ATOM 668 C CA . ASP A 1 91 ? -15.594 -29.734 -17.906 1 84.25 91 ASP A CA 1
ATOM 669 C C . ASP A 1 91 ? -15.422 -29.312 -16.453 1 84.25 91 ASP A C 1
ATOM 671 O O . ASP A 1 91 ? -14.297 -29.203 -15.953 1 84.25 91 ASP A O 1
ATOM 675 N N . HIS A 1 92 ? -16.547 -29.094 -15.758 1 89.62 92 HIS A N 1
ATOM 676 C CA . HIS A 1 92 ? -16.531 -28.578 -14.391 1 89.62 92 HIS A CA 1
ATOM 677 C C . HIS A 1 92 ? -15.781 -29.516 -13.461 1 89.62 92 HIS A C 1
ATOM 679 O O . HIS A 1 92 ? -15.102 -29.062 -12.531 1 89.62 92 HIS A O 1
ATOM 685 N N . ALA A 1 93 ? -15.945 -30.766 -13.719 1 94.06 93 ALA A N 1
ATOM 686 C CA . ALA A 1 93 ? -15.227 -31.75 -12.898 1 94.06 93 ALA A CA 1
ATOM 687 C C . ALA A 1 93 ? -13.719 -31.594 -13.07 1 94.06 93 ALA A C 1
ATOM 689 O O . ALA A 1 93 ? -12.961 -31.703 -12.094 1 94.06 93 ALA A O 1
ATOM 690 N N . SER A 1 94 ? -13.32 -31.391 -14.281 1 95.38 94 SER A N 1
ATOM 691 C CA . SER A 1 94 ? -11.898 -31.203 -14.562 1 95.38 94 SER A CA 1
ATOM 692 C C . SER A 1 94 ? -11.375 -29.922 -13.93 1 95.38 94 SER A C 1
ATOM 694 O O . SER A 1 94 ? -10.258 -29.891 -13.406 1 95.38 94 SER A O 1
ATOM 696 N N . ILE A 1 95 ? -12.18 -28.891 -13.953 1 95.81 95 ILE A N 1
ATOM 697 C CA . ILE A 1 95 ? -11.789 -27.625 -13.344 1 95.81 95 ILE A CA 1
ATOM 698 C C . ILE A 1 95 ? -11.633 -27.812 -11.836 1 95.81 95 ILE A C 1
ATOM 700 O O . ILE A 1 95 ? -10.68 -27.312 -11.234 1 95.81 95 ILE A O 1
ATOM 704 N N . ARG A 1 96 ? -12.555 -28.453 -11.25 1 97 96 ARG A N 1
ATOM 705 C CA . ARG A 1 96 ? -12.461 -28.734 -9.82 1 97 96 ARG A CA 1
ATOM 706 C C . ARG A 1 96 ? -11.195 -29.516 -9.492 1 97 96 ARG A C 1
ATOM 708 O O . ARG A 1 96 ? -10.477 -29.172 -8.555 1 97 96 ARG A O 1
ATOM 715 N N . ARG A 1 97 ? -10.922 -30.609 -10.227 1 97.81 97 ARG A N 1
ATOM 716 C CA . ARG A 1 97 ? -9.703 -31.375 -10.031 1 97.81 97 ARG A CA 1
ATOM 717 C C . ARG A 1 97 ? -8.469 -30.5 -10.242 1 97.81 97 ARG A C 1
ATOM 719 O O . ARG A 1 97 ? -7.492 -30.609 -9.492 1 97.81 97 ARG A O 1
ATOM 726 N N . GLY A 1 98 ? -8.508 -29.656 -11.297 1 98.12 98 GLY A N 1
ATOM 727 C CA . GLY A 1 98 ? -7.406 -28.734 -11.555 1 98.12 98 GLY A CA 1
ATOM 728 C C . GLY A 1 98 ? -7.137 -27.781 -10.406 1 98.12 98 GLY A C 1
ATOM 729 O O . GLY A 1 98 ? -5.98 -27.5 -10.094 1 98.12 98 GLY A O 1
ATOM 730 N N . HIS A 1 99 ? -8.234 -27.281 -9.844 1 98.12 99 HIS A N 1
ATOM 731 C CA . HIS A 1 99 ? -8.078 -26.438 -8.672 1 98.12 99 HIS A CA 1
ATOM 732 C C . HIS A 1 99 ? -7.402 -27.188 -7.531 1 98.12 99 HIS A C 1
ATOM 734 O O . HIS A 1 99 ? -6.562 -26.641 -6.824 1 98.12 99 HIS A O 1
ATOM 740 N N . GLN A 1 100 ? -7.801 -28.406 -7.32 1 98 100 GLN A N 1
ATOM 741 C CA . GLN A 1 100 ? -7.164 -29.234 -6.301 1 98 100 GLN A CA 1
ATOM 742 C C . GLN A 1 100 ? -5.668 -29.375 -6.562 1 98 100 GLN A C 1
ATOM 744 O O . GLN A 1 100 ? -4.859 -29.281 -5.637 1 98 100 GLN A O 1
ATOM 749 N N . VAL A 1 101 ? -5.301 -29.625 -7.812 1 98.69 101 VAL A N 1
ATOM 750 C CA . VAL A 1 101 ? -3.893 -29.719 -8.188 1 98.69 101 VAL A CA 1
ATOM 751 C C . VAL A 1 101 ? -3.184 -28.406 -7.863 1 98.69 101 VAL A C 1
ATOM 753 O O . VAL A 1 101 ? -2.09 -28.406 -7.297 1 98.69 101 VAL A O 1
ATOM 756 N N . TYR A 1 102 ? -3.801 -27.328 -8.195 1 98.5 102 TYR A N 1
ATOM 757 C CA . TYR A 1 102 ? -3.211 -26.031 -7.891 1 98.5 102 TYR A CA 1
ATOM 758 C C . TYR A 1 102 ? -2.953 -25.875 -6.398 1 98.5 102 TYR A C 1
ATOM 760 O O . TYR A 1 102 ? -1.852 -25.516 -5.984 1 98.5 102 TYR A O 1
ATOM 768 N N . GLN A 1 103 ? -3.945 -26.125 -5.637 1 97.38 103 GLN A N 1
ATOM 769 C CA . GLN A 1 103 ? -3.875 -25.922 -4.195 1 97.38 103 GLN A CA 1
ATOM 770 C C . GLN A 1 103 ? -2.809 -26.812 -3.562 1 97.38 103 GLN A C 1
ATOM 772 O O . GLN A 1 103 ? -2.068 -26.375 -2.68 1 97.38 103 GLN A O 1
ATOM 777 N N . GLN A 1 104 ? -2.686 -28 -4.047 1 97.94 104 GLN A N 1
ATOM 778 C CA . GLN A 1 104 ? -1.867 -28.984 -3.344 1 97.94 104 GLN A CA 1
ATOM 779 C C . GLN A 1 104 ? -0.462 -29.062 -3.934 1 97.94 104 GLN A C 1
ATOM 781 O O . GLN A 1 104 ? 0.463 -29.562 -3.291 1 97.94 104 GLN A O 1
ATOM 786 N N . VAL A 1 105 ? -0.317 -28.547 -5.145 1 98.19 105 VAL A N 1
ATOM 787 C CA . VAL A 1 105 ? 0.976 -28.75 -5.793 1 98.19 105 VAL A CA 1
ATOM 788 C C . VAL A 1 105 ? 1.577 -27.391 -6.16 1 98.19 105 VAL A C 1
ATOM 790 O O . VAL A 1 105 ? 2.766 -27.156 -5.934 1 98.19 105 VAL A O 1
ATOM 793 N N . CYS A 1 106 ? 0.839 -26.469 -6.621 1 98.38 106 CYS A N 1
ATOM 794 C CA . CYS A 1 106 ? 1.367 -25.297 -7.289 1 98.38 106 CYS A CA 1
ATOM 795 C C . CYS A 1 106 ? 1.379 -24.094 -6.344 1 98.38 106 CYS A C 1
ATOM 797 O O . CYS A 1 106 ? 2.254 -23.234 -6.438 1 98.38 106 CYS A O 1
ATOM 799 N N . ALA A 1 107 ? 0.452 -24.047 -5.371 1 98.06 107 ALA A N 1
ATOM 800 C CA . ALA A 1 107 ? 0.136 -22.828 -4.621 1 98.06 107 ALA A CA 1
ATOM 801 C C . ALA A 1 107 ? 1.246 -22.5 -3.629 1 98.06 107 ALA A C 1
ATOM 803 O O . ALA A 1 107 ? 1.325 -21.375 -3.135 1 98.06 107 ALA A O 1
ATOM 804 N N . SER A 1 108 ? 2.047 -23.422 -3.307 1 97.31 108 SER A N 1
ATOM 805 C CA . SER A 1 108 ? 3.141 -23.156 -2.377 1 97.31 108 SER A CA 1
ATOM 806 C C . SER A 1 108 ? 4.184 -22.234 -2.998 1 97.31 108 SER A C 1
ATOM 808 O O . SER A 1 108 ? 4.922 -21.547 -2.283 1 97.31 108 SER A O 1
ATOM 810 N N . CYS A 1 109 ? 4.219 -22.188 -4.32 1 98 109 CYS A N 1
ATOM 811 C CA . CYS A 1 109 ? 5.238 -21.359 -4.969 1 98 109 CYS A CA 1
ATOM 812 C C . CYS A 1 109 ? 4.605 -20.359 -5.922 1 98 109 CYS A C 1
ATOM 814 O O . CYS A 1 109 ? 5.191 -19.312 -6.211 1 98 109 CYS A O 1
ATOM 816 N N . HIS A 1 110 ? 3.49 -20.688 -6.445 1 98.44 110 HIS A N 1
ATOM 817 C CA . HIS A 1 110 ? 2.885 -19.844 -7.469 1 98.44 110 HIS A CA 1
ATOM 818 C C . HIS A 1 110 ? 1.64 -19.141 -6.941 1 98.44 110 HIS A C 1
ATOM 820 O O . HIS A 1 110 ? 0.81 -19.766 -6.27 1 98.44 110 HIS A O 1
ATOM 826 N N . SER A 1 111 ? 1.569 -17.891 -7.324 1 98 111 SER A N 1
ATOM 827 C CA . SER A 1 111 ? 0.371 -17.125 -6.996 1 98 111 SER A CA 1
ATOM 828 C C . SER A 1 111 ? -0.648 -17.188 -8.133 1 98 111 SER A C 1
ATOM 830 O O . SER A 1 111 ? -0.309 -17.547 -9.258 1 98 111 SER A O 1
ATOM 832 N N . MET A 1 112 ? -1.851 -16.984 -7.816 1 97.69 112 MET A N 1
ATOM 833 C CA . MET A 1 112 ? -2.939 -16.609 -8.719 1 97.69 112 MET A CA 1
ATOM 834 C C . MET A 1 112 ? -3.666 -15.367 -8.211 1 97.69 112 MET A C 1
ATOM 836 O O . MET A 1 112 ? -4.82 -15.445 -7.785 1 97.69 112 MET A O 1
ATOM 840 N N . SER A 1 113 ? -3.029 -14.273 -8.398 1 97.06 113 SER A N 1
ATOM 841 C CA . SER A 1 113 ? -3.365 -13.055 -7.672 1 97.06 113 SER A CA 1
ATOM 842 C C . SER A 1 113 ? -4.621 -12.406 -8.242 1 97.06 113 SER A C 1
ATOM 844 O O . SER A 1 113 ? -5.215 -11.531 -7.605 1 97.06 113 SER A O 1
ATOM 846 N N . LEU A 1 114 ? -5.113 -12.836 -9.391 1 96.75 114 LEU A N 1
ATOM 847 C CA . LEU A 1 114 ? -6.246 -12.18 -10.031 1 96.75 114 LEU A CA 1
ATOM 848 C C . LEU A 1 114 ? -7.531 -12.961 -9.797 1 96.75 114 LEU A C 1
ATOM 850 O O . LEU A 1 114 ? -8.609 -12.539 -10.227 1 96.75 114 LEU A O 1
ATOM 854 N N . ILE A 1 115 ? -7.41 -14.039 -9.102 1 96.94 115 ILE A N 1
ATOM 855 C CA . ILE A 1 115 ? -8.562 -14.906 -8.914 1 96.94 115 ILE A CA 1
ATOM 856 C C . ILE A 1 115 ? -9.094 -14.766 -7.492 1 96.94 115 ILE A C 1
ATOM 858 O O . ILE A 1 115 ? -8.32 -14.766 -6.531 1 96.94 115 ILE A O 1
ATOM 862 N N . SER A 1 116 ? -10.367 -14.641 -7.391 1 97.5 116 SER A N 1
ATOM 863 C CA . SER A 1 116 ? -11.047 -14.594 -6.098 1 97.5 116 SER A CA 1
ATOM 864 C C . SER A 1 116 ? -11.805 -15.891 -5.832 1 97.5 116 SER A C 1
ATOM 866 O O . SER A 1 116 ? -12.141 -16.625 -6.766 1 97.5 116 SER A O 1
ATOM 868 N N . TYR A 1 117 ? -12.117 -16.109 -4.578 1 97.75 117 TYR A N 1
ATOM 869 C CA . TYR A 1 117 ? -12.867 -17.297 -4.215 1 97.75 117 TYR A CA 1
ATOM 870 C C . TYR A 1 117 ? -14.242 -17.312 -4.875 1 97.75 117 TYR A C 1
ATOM 872 O O . TYR A 1 117 ? -14.734 -18.359 -5.281 1 97.75 117 TYR A O 1
ATOM 880 N N . ARG A 1 118 ? -14.82 -16.188 -4.98 1 97.06 118 ARG A N 1
ATOM 881 C CA . ARG A 1 118 ? -16.156 -16.094 -5.566 1 97.06 118 ARG A CA 1
ATOM 882 C C . ARG A 1 118 ? -16.172 -16.625 -7 1 97.06 118 ARG A C 1
ATOM 884 O O . ARG A 1 118 ? -17.188 -17.125 -7.473 1 97.06 118 ARG A O 1
ATOM 891 N N . ASP A 1 119 ? -15.078 -16.516 -7.676 1 95.62 119 ASP A N 1
ATOM 892 C CA . ASP A 1 119 ? -15 -16.953 -9.07 1 95.62 119 ASP A CA 1
ATOM 893 C C . ASP A 1 119 ? -15.195 -18.469 -9.188 1 95.62 119 ASP A C 1
ATOM 895 O O . ASP A 1 119 ? -15.602 -18.969 -10.234 1 95.62 119 ASP A O 1
ATOM 899 N N . LEU A 1 120 ? -14.961 -19.172 -8.188 1 96.69 120 LEU A N 1
ATOM 900 C CA . LEU A 1 120 ? -15.055 -20.625 -8.195 1 96.69 120 LEU A CA 1
ATOM 901 C C . LEU A 1 120 ? -16.5 -21.078 -8.07 1 96.69 120 LEU A C 1
ATOM 903 O O . LEU A 1 120 ? -16.812 -22.234 -8.336 1 96.69 120 LEU A O 1
ATOM 907 N N . VAL A 1 121 ? -17.297 -20.172 -7.562 1 96.44 121 VAL A N 1
ATOM 908 C CA . VAL A 1 121 ? -18.688 -20.516 -7.281 1 96.44 121 VAL A CA 1
ATOM 909 C C . VAL A 1 121 ? -19.422 -20.812 -8.586 1 96.44 121 VAL A C 1
ATOM 911 O O . VAL A 1 121 ? -19.375 -20.016 -9.523 1 96.44 121 VAL A O 1
ATOM 914 N N . GLY A 1 122 ? -20.062 -21.969 -8.562 1 92.81 122 GLY A N 1
ATOM 915 C CA . GLY A 1 122 ? -20.859 -22.328 -9.727 1 92.81 122 GLY A CA 1
ATOM 916 C C . GLY A 1 122 ? -20.047 -22.922 -10.852 1 92.81 122 GLY A C 1
ATOM 917 O O . GLY A 1 122 ? -20.594 -23.375 -11.859 1 92.81 122 GLY A O 1
ATOM 918 N N . VAL A 1 123 ? -18.781 -22.906 -10.773 1 92.25 123 VAL A N 1
ATOM 919 C CA . VAL A 1 123 ? -17.891 -23.453 -11.789 1 92.25 123 VAL A CA 1
ATOM 920 C C . VAL A 1 123 ? -17.25 -24.734 -11.273 1 92.25 123 VAL A C 1
ATOM 922 O O . VAL A 1 123 ? -17.359 -25.781 -11.914 1 92.25 123 VAL A O 1
ATOM 925 N N . ALA A 1 124 ? -16.75 -24.656 -10.086 1 93.75 124 ALA A N 1
ATOM 926 C CA . ALA A 1 124 ? -16.062 -25.797 -9.516 1 93.75 124 ALA A CA 1
ATOM 927 C C . ALA A 1 124 ? -16.719 -26.234 -8.211 1 93.75 124 ALA A C 1
ATOM 929 O O . ALA A 1 124 ? -16.672 -27.422 -7.852 1 93.75 124 ALA A O 1
ATOM 930 N N . TYR A 1 125 ? -17.312 -25.234 -7.578 1 96.44 125 TYR A N 1
ATOM 931 C CA . TYR A 1 125 ? -17.844 -25.5 -6.254 1 96.44 125 TYR A CA 1
ATOM 932 C C . TYR A 1 125 ? -19.188 -24.797 -6.059 1 96.44 125 TYR A C 1
ATOM 934 O O . TYR A 1 125 ? -19.531 -23.891 -6.82 1 96.44 125 TYR A O 1
ATOM 942 N N . THR A 1 126 ? -19.859 -25.312 -5.012 1 96.94 126 THR A N 1
ATOM 943 C CA . THR A 1 126 ? -21.031 -24.578 -4.559 1 96.94 126 THR A CA 1
ATOM 944 C C . THR A 1 126 ? -20.625 -23.344 -3.768 1 96.94 126 THR A C 1
ATOM 946 O O . THR A 1 126 ? -19.469 -23.203 -3.365 1 96.94 126 THR A O 1
ATOM 949 N N . GLU A 1 127 ? -21.562 -22.484 -3.582 1 97.81 127 GLU A N 1
ATOM 950 C CA . GLU A 1 127 ? -21.297 -21.281 -2.789 1 97.81 127 GLU A CA 1
ATOM 951 C C . GLU A 1 127 ? -20.875 -21.641 -1.369 1 97.81 127 GLU A C 1
ATOM 953 O O . GLU A 1 127 ? -19.938 -21.062 -0.83 1 97.81 127 GLU A O 1
ATOM 958 N N . GLU A 1 128 ? -21.594 -22.578 -0.746 1 98.12 128 GLU A N 1
ATOM 959 C CA . GLU A 1 128 ? -21.312 -23 0.624 1 98.12 128 GLU A CA 1
ATOM 960 C C . GLU A 1 128 ? -19.906 -23.594 0.733 1 98.12 128 GLU A C 1
ATOM 962 O O . GLU A 1 128 ? -19.172 -23.297 1.666 1 98.12 128 GLU A O 1
ATOM 967 N N . GLU A 1 129 ? -19.594 -24.391 -0.221 1 97.5 129 GLU A N 1
ATOM 968 C CA . GLU A 1 129 ? -18.266 -25 -0.247 1 97.5 129 GLU A CA 1
ATOM 969 C C . GLU A 1 129 ? -17.188 -23.938 -0.374 1 97.5 129 GLU A C 1
ATOM 971 O O . GLU A 1 129 ? -16.156 -24.016 0.308 1 97.5 129 GLU A O 1
ATOM 976 N N . THR A 1 130 ? -17.406 -23.031 -1.241 1 98.19 130 THR A N 1
ATOM 977 C CA . THR A 1 130 ? -16.422 -22 -1.504 1 98.19 130 THR A CA 1
ATOM 978 C C . THR A 1 130 ? -16.25 -21.094 -0.29 1 98.19 130 THR A C 1
ATOM 980 O O . THR A 1 130 ? -15.133 -20.688 0.033 1 98.19 130 THR A O 1
ATOM 983 N N . LYS A 1 131 ? -17.344 -20.766 0.375 1 98.25 131 LYS A N 1
ATOM 984 C CA . LYS A 1 131 ? -17.281 -19.953 1.591 1 98.25 131 LYS A CA 1
ATOM 985 C C . LYS A 1 131 ? -16.438 -20.656 2.664 1 98.25 131 LYS A C 1
ATOM 987 O O . LYS A 1 131 ? -15.641 -20 3.34 1 98.25 131 LYS A O 1
ATOM 992 N N . ALA A 1 132 ? -16.688 -21.906 2.785 1 98.25 132 ALA A N 1
ATOM 993 C CA . ALA A 1 132 ? -15.922 -22.672 3.766 1 98.25 132 ALA A CA 1
ATOM 994 C C . ALA A 1 132 ? -14.438 -22.688 3.426 1 98.25 132 ALA A C 1
ATOM 996 O O . ALA A 1 132 ? -13.586 -22.547 4.312 1 98.25 132 ALA A O 1
ATOM 997 N N . MET A 1 133 ? -14.141 -22.812 2.182 1 97.44 133 MET A N 1
ATOM 998 C CA . MET A 1 133 ? -12.758 -22.797 1.718 1 97.44 133 MET A CA 1
ATOM 999 C C . MET A 1 133 ? -12.094 -21.453 1.996 1 97.44 133 MET A C 1
ATOM 1001 O O . MET A 1 133 ? -10.984 -21.391 2.523 1 97.44 133 MET A O 1
ATOM 1005 N N . ALA A 1 134 ? -12.789 -20.438 1.648 1 98.19 134 ALA A N 1
ATOM 1006 C CA . ALA A 1 134 ? -12.273 -19.078 1.852 1 98.19 134 ALA A CA 1
ATOM 1007 C C . ALA A 1 134 ? -12.016 -18.812 3.332 1 98.19 134 ALA A C 1
ATOM 1009 O O . ALA A 1 134 ? -11.023 -18.172 3.693 1 98.19 134 ALA A O 1
ATOM 1010 N N . ALA A 1 135 ? -12.852 -19.297 4.184 1 98.31 135 ALA A N 1
ATOM 1011 C CA . ALA A 1 135 ? -12.805 -19.016 5.617 1 98.31 135 ALA A CA 1
ATOM 1012 C C . ALA A 1 135 ? -11.578 -19.656 6.258 1 98.31 135 ALA A C 1
ATOM 1014 O O . ALA A 1 135 ? -11.219 -19.328 7.395 1 98.31 135 ALA A O 1
ATOM 1015 N N . GLU A 1 136 ? -10.945 -20.516 5.582 1 96.69 136 GLU A N 1
ATOM 1016 C CA . GLU A 1 136 ? -9.789 -21.219 6.125 1 96.69 136 GLU A CA 1
ATOM 1017 C C . GLU A 1 136 ? -8.555 -20.312 6.145 1 96.69 136 GLU A C 1
ATOM 1019 O O . GLU A 1 136 ? -7.582 -20.609 6.844 1 96.69 136 GLU A O 1
ATOM 1024 N N . ILE A 1 137 ? -8.625 -19.266 5.398 1 95.81 137 ILE A N 1
ATOM 1025 C CA . ILE A 1 137 ? -7.457 -18.375 5.383 1 95.81 137 ILE A CA 1
ATOM 1026 C C . ILE A 1 137 ? -7.734 -17.156 6.25 1 95.81 137 ILE A C 1
ATOM 1028 O O . ILE A 1 137 ? -8.891 -16.844 6.555 1 95.81 137 ILE A O 1
ATOM 1032 N N . GLU A 1 138 ? -6.645 -16.578 6.652 1 96.5 138 GLU A N 1
ATOM 1033 C CA . GLU A 1 138 ? -6.711 -15.312 7.379 1 96.5 138 GLU A CA 1
ATOM 1034 C C . GLU A 1 138 ? -6.277 -14.141 6.5 1 96.5 138 GLU A C 1
ATOM 1036 O O . GLU A 1 138 ? -5.238 -14.203 5.84 1 96.5 138 GLU A O 1
ATOM 1041 N N . VAL A 1 139 ? -7.121 -13.094 6.508 1 97.19 139 VAL A N 1
ATOM 1042 C CA . VAL A 1 139 ? -6.871 -11.93 5.66 1 97.19 139 VAL A CA 1
ATOM 1043 C C . VAL A 1 139 ? -6.723 -10.68 6.523 1 97.19 139 VAL A C 1
ATOM 1045 O O . VAL A 1 139 ? -7.508 -10.461 7.445 1 97.19 139 VAL A O 1
ATOM 1048 N N . VAL A 1 140 ? -5.688 -9.969 6.262 1 95.88 140 VAL A N 1
ATOM 1049 C CA . VAL A 1 140 ? -5.527 -8.68 6.93 1 95.88 140 VAL A CA 1
ATOM 1050 C C . VAL A 1 140 ? -6.527 -7.676 6.359 1 95.88 140 VAL A C 1
ATOM 1052 O O . VAL A 1 140 ? -6.641 -7.523 5.141 1 95.88 140 VAL A O 1
ATOM 1055 N N . ASP A 1 141 ? -7.242 -7.066 7.223 1 95.75 141 ASP A N 1
ATOM 1056 C CA . ASP A 1 141 ? -8.25 -6.07 6.863 1 95.75 141 ASP A CA 1
ATOM 1057 C C . ASP A 1 141 ? -8.203 -4.875 7.809 1 95.75 141 ASP A C 1
ATOM 1059 O O . ASP A 1 141 ? -7.414 -4.859 8.758 1 95.75 141 ASP A O 1
ATOM 1063 N N . GLY A 1 142 ? -9.148 -3.885 7.449 1 94.38 142 GLY A N 1
ATOM 1064 C CA . GLY A 1 142 ? -9.125 -2.662 8.234 1 94.38 142 GLY A CA 1
ATOM 1065 C C . GLY A 1 142 ? -8.883 -1.42 7.398 1 94.38 142 GLY A C 1
ATOM 1066 O O . GLY A 1 142 ? -8.898 -1.48 6.168 1 94.38 142 GLY A O 1
ATOM 1067 N N . PRO A 1 143 ? -8.758 -0.263 8.195 1 95.94 143 PRO A N 1
ATOM 1068 C CA . PRO A 1 143 ? -8.688 -0.128 9.656 1 95.94 143 PRO A CA 1
ATOM 1069 C C . PRO A 1 143 ? -10.07 -0.118 10.305 1 95.94 143 PRO A C 1
ATOM 1071 O O . PRO A 1 143 ? -11.062 0.206 9.648 1 95.94 143 PRO A O 1
ATOM 1074 N N . ASN A 1 144 ? -10.047 -0.557 11.602 1 96.94 144 ASN A N 1
ATOM 1075 C CA . ASN A 1 144 ? -11.266 -0.367 12.383 1 96.94 144 ASN A CA 1
ATOM 1076 C C . ASN A 1 144 ? -11.43 1.084 12.828 1 96.94 144 ASN A C 1
ATOM 1078 O O . ASN A 1 144 ? -10.68 1.957 12.391 1 96.94 144 ASN A O 1
ATOM 1082 N N . ASP A 1 145 ? -12.367 1.337 13.711 1 95.88 145 ASP A N 1
ATOM 1083 C CA . ASP A 1 145 ? -12.703 2.703 14.102 1 95.88 145 ASP A CA 1
ATOM 1084 C C . ASP A 1 145 ? -11.578 3.326 14.93 1 95.88 145 ASP A C 1
ATOM 1086 O O . ASP A 1 145 ? -11.508 4.551 15.062 1 95.88 145 ASP A O 1
ATOM 1090 N N . GLU A 1 146 ? -10.742 2.525 15.422 1 96.19 146 GLU A N 1
ATOM 1091 C CA . GLU A 1 146 ? -9.625 3.01 16.219 1 96.19 146 GLU A CA 1
ATOM 1092 C C . GLU A 1 146 ? -8.359 3.141 15.375 1 96.19 146 GLU A C 1
ATOM 1094 O O . GLU A 1 146 ? -7.301 3.52 15.883 1 96.19 146 GLU A O 1
ATOM 1099 N N . GLY A 1 147 ? -8.5 2.814 14.117 1 96.44 147 GLY A N 1
ATOM 1100 C CA . GLY A 1 147 ? -7.371 2.957 13.219 1 96.44 147 GLY A CA 1
ATOM 1101 C C . GLY A 1 147 ? -6.469 1.738 13.195 1 96.44 147 GLY A C 1
ATOM 1102 O O . GLY A 1 147 ? -5.398 1.763 12.586 1 96.44 147 GLY A O 1
ATOM 1103 N N . GLU A 1 148 ? -6.914 0.677 13.828 1 97.19 148 GLU A N 1
ATOM 1104 C CA . GLU A 1 148 ? -6.094 -0.526 13.93 1 97.19 148 GLU A CA 1
ATOM 1105 C C . GLU A 1 148 ? -6.445 -1.527 12.836 1 97.19 148 GLU A C 1
ATOM 1107 O O . GLU A 1 148 ? -7.625 -1.744 12.539 1 97.19 148 GLU A O 1
ATOM 1112 N N . MET A 1 149 ? -5.367 -2.045 12.25 1 96.62 149 MET A N 1
ATOM 1113 C CA . MET A 1 149 ? -5.586 -3.172 11.344 1 96.62 149 MET A CA 1
ATOM 1114 C C . MET A 1 149 ? -5.934 -4.434 12.125 1 96.62 149 MET A C 1
ATOM 1116 O O . MET A 1 149 ? -5.598 -4.555 13.305 1 96.62 149 MET A O 1
ATOM 1120 N N . PHE A 1 150 ? -6.73 -5.324 11.43 1 97 150 PHE A N 1
ATOM 1121 C CA . PHE A 1 150 ? -7.074 -6.582 12.078 1 97 150 PHE A CA 1
ATOM 1122 C C . PHE A 1 150 ? -7.078 -7.727 11.07 1 97 150 PHE A C 1
ATOM 1124 O O . PHE A 1 150 ? -6.926 -7.508 9.867 1 97 150 PHE A O 1
ATOM 1131 N N . THR A 1 151 ? -7.121 -8.93 11.648 1 97.38 151 THR A N 1
ATOM 1132 C CA . THR A 1 151 ? -7.211 -10.125 10.82 1 97.38 151 THR A CA 1
ATOM 1133 C C . THR A 1 151 ? -8.609 -10.734 10.906 1 97.38 151 THR A C 1
ATOM 1135 O O . THR A 1 151 ? -9.281 -10.625 11.93 1 97.38 151 THR A O 1
ATOM 1138 N N . ARG A 1 152 ? -9.078 -11.258 9.828 1 97.69 152 ARG A N 1
ATOM 1139 C CA . ARG A 1 152 ? -10.367 -11.938 9.758 1 97.69 152 ARG A CA 1
ATOM 1140 C C . ARG A 1 152 ? -10.297 -13.148 8.836 1 97.69 152 ARG A C 1
ATOM 1142 O O . ARG A 1 152 ? -9.383 -13.25 8.008 1 97.69 152 ARG A O 1
ATOM 1149 N N . PRO A 1 153 ? -11.25 -14.07 9.039 1 98.12 153 PRO A N 1
ATOM 1150 C CA . PRO A 1 153 ? -11.352 -15.141 8.047 1 98.12 153 PRO A CA 1
ATOM 1151 C C . PRO A 1 153 ? -11.641 -14.609 6.641 1 98.12 153 PRO A C 1
ATOM 1153 O O . PRO A 1 153 ? -12.289 -13.578 6.484 1 98.12 153 PRO A O 1
ATOM 1156 N N . GLY A 1 154 ? -11.188 -15.32 5.648 1 98.38 154 GLY A N 1
ATOM 1157 C CA . GLY A 1 154 ? -11.445 -14.945 4.266 1 98.38 154 GLY A CA 1
ATOM 1158 C C . GLY A 1 154 ? -12.922 -15.016 3.895 1 98.38 154 GLY A C 1
ATOM 1159 O O . GLY A 1 154 ? -13.703 -15.688 4.562 1 98.38 154 GLY A O 1
ATOM 1160 N N . LYS A 1 155 ? -13.297 -14.258 2.875 1 98.19 155 LYS A N 1
ATOM 1161 C CA . LYS A 1 155 ? -14.633 -14.258 2.287 1 98.19 155 LYS A CA 1
ATOM 1162 C C . LYS A 1 155 ? -14.57 -14.5 0.781 1 98.19 155 LYS A C 1
ATOM 1164 O O . LYS A 1 155 ? -13.484 -14.609 0.209 1 98.19 155 LYS A O 1
ATOM 1169 N N . LEU A 1 156 ? -15.672 -14.578 0.142 1 98.12 156 LEU A N 1
ATOM 1170 C CA . LEU A 1 156 ? -15.773 -14.93 -1.27 1 98.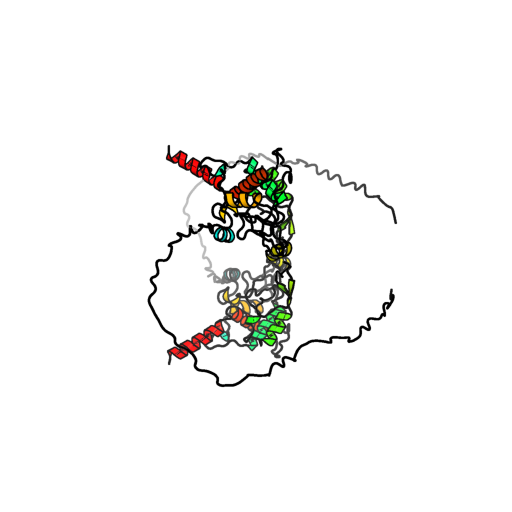12 156 LEU A CA 1
ATOM 1171 C C . LEU A 1 156 ? -15.078 -13.891 -2.143 1 98.12 156 LEU A C 1
ATOM 1173 O O . LEU A 1 156 ? -14.516 -14.227 -3.189 1 98.12 156 LEU A O 1
ATOM 1177 N N . SER A 1 157 ? -15.125 -12.695 -1.717 1 97.5 157 SER A N 1
ATOM 1178 C CA . SER A 1 157 ? -14.594 -11.617 -2.537 1 97.5 157 SER A CA 1
ATOM 1179 C C . SER A 1 157 ? -13.07 -11.539 -2.438 1 97.5 157 SER A C 1
ATOM 1181 O O . SER A 1 157 ? -12.422 -10.844 -3.227 1 97.5 157 SER A O 1
ATOM 1183 N N . ASP A 1 158 ? -12.508 -12.242 -1.51 1 97.88 158 ASP A N 1
ATOM 1184 C CA . ASP A 1 158 ? -11.062 -12.172 -1.312 1 97.88 158 ASP A CA 1
ATOM 1185 C C . ASP A 1 158 ? -10.32 -12.969 -2.385 1 97.88 158 ASP A C 1
ATOM 1187 O O . ASP A 1 158 ? -10.844 -13.953 -2.91 1 97.88 158 ASP A O 1
ATOM 1191 N N . ARG A 1 159 ? -9.125 -12.5 -2.666 1 97.38 159 ARG A N 1
ATOM 1192 C CA . ARG A 1 159 ? -8.242 -13.18 -3.609 1 97.38 159 ARG A CA 1
ATOM 1193 C C . ARG A 1 159 ? -7.559 -14.375 -2.959 1 97.38 159 ARG A C 1
ATOM 1195 O O . ARG A 1 159 ? -7.535 -14.492 -1.732 1 97.38 159 ARG A O 1
ATOM 1202 N N . PHE A 1 160 ? -7.035 -15.18 -3.783 1 97.75 160 PHE A N 1
ATOM 1203 C CA . PHE A 1 160 ? -6.242 -16.297 -3.287 1 97.75 160 PHE A CA 1
ATOM 1204 C C . PHE A 1 160 ? -5.023 -15.805 -2.518 1 97.75 160 PHE A C 1
ATOM 1206 O O . PHE A 1 160 ? -4.461 -14.758 -2.848 1 97.75 160 PHE A O 1
ATOM 1213 N N . GLN A 1 161 ? -4.648 -16.609 -1.571 1 95.75 161 GLN A N 1
ATOM 1214 C CA . GLN A 1 161 ? -3.469 -16.266 -0.782 1 95.75 161 GLN A CA 1
ATOM 1215 C C . GLN A 1 161 ? -2.201 -16.328 -1.63 1 95.75 161 GLN A C 1
ATOM 1217 O O . GLN A 1 161 ? -2.053 -17.234 -2.461 1 95.75 161 GLN A O 1
ATOM 1222 N N . GLN A 1 162 ? -1.354 -15.445 -1.36 1 95.88 162 GLN A N 1
ATOM 1223 C CA . GLN A 1 162 ? -0.065 -15.422 -2.045 1 95.88 162 GLN A CA 1
ATOM 1224 C C . GLN A 1 162 ? 1.002 -16.156 -1.232 1 95.88 162 GLN A C 1
ATOM 1226 O O . GLN A 1 162 ? 1.047 -16.031 -0.007 1 95.88 162 GLN A O 1
ATOM 1231 N N . PRO A 1 163 ? 1.831 -16.828 -1.887 1 97.12 163 PRO A N 1
ATOM 1232 C CA . PRO A 1 163 ? 2.826 -17.609 -1.147 1 97.12 163 PRO A CA 1
ATOM 1233 C C . PRO A 1 163 ? 3.955 -16.75 -0.586 1 97.12 163 PRO A C 1
ATOM 1235 O O . PRO A 1 163 ? 4.605 -17.141 0.388 1 97.12 163 PRO A O 1
ATOM 1238 N N . TYR A 1 164 ? 4.207 -15.617 -1.251 1 97.69 164 TYR A N 1
ATOM 1239 C CA . TYR A 1 164 ? 5.305 -14.758 -0.832 1 97.69 164 TYR A CA 1
ATOM 1240 C C . TYR A 1 164 ? 4.832 -13.32 -0.655 1 97.69 164 TYR A C 1
ATOM 1242 O O . TYR A 1 164 ? 3.912 -12.875 -1.343 1 97.69 164 TYR A O 1
ATOM 1250 N N . ALA A 1 165 ? 5.523 -12.68 0.218 1 95.69 165 ALA A N 1
ATOM 1251 C CA . ALA A 1 165 ? 5.141 -11.305 0.532 1 95.69 165 ALA A CA 1
ATOM 1252 C C . ALA A 1 165 ? 5.457 -10.367 -0.632 1 95.69 165 ALA A C 1
ATOM 1254 O O . ALA A 1 165 ? 4.773 -9.359 -0.829 1 95.69 165 ALA A O 1
ATOM 1255 N N . ASN A 1 166 ? 6.445 -10.727 -1.324 1 96.19 166 ASN A N 1
ATOM 1256 C CA . ASN A 1 166 ? 6.902 -9.922 -2.451 1 96.19 166 ASN A CA 1
ATOM 1257 C C . ASN A 1 166 ? 7.844 -10.711 -3.359 1 96.19 166 ASN A C 1
ATOM 1259 O O . ASN A 1 166 ? 8.156 -11.867 -3.076 1 96.19 166 ASN A O 1
ATOM 1263 N N . GLU A 1 167 ? 8.242 -10.055 -4.465 1 97.5 167 GLU A N 1
ATOM 1264 C CA . GLU A 1 167 ? 9.078 -10.727 -5.453 1 97.5 167 GLU A CA 1
ATOM 1265 C C . GLU A 1 167 ? 10.43 -11.117 -4.863 1 97.5 167 GLU A C 1
ATOM 1267 O O . GLU A 1 167 ? 10.938 -12.211 -5.129 1 97.5 167 GLU A O 1
ATOM 1272 N N . GLN A 1 168 ? 11.039 -10.242 -4.133 1 97.75 168 GLN A N 1
ATOM 1273 C CA . GLN A 1 168 ? 12.352 -10.508 -3.547 1 97.75 168 GLN A CA 1
ATOM 1274 C C . GLN A 1 168 ? 12.312 -11.734 -2.646 1 97.75 168 GLN A C 1
ATOM 1276 O O . GLN A 1 168 ? 13.219 -12.57 -2.697 1 97.75 168 GLN A O 1
ATOM 1281 N N . ALA A 1 169 ? 11.312 -11.789 -1.903 1 98.25 169 ALA A N 1
ATOM 1282 C CA . ALA A 1 169 ? 11.148 -12.953 -1.044 1 98.25 169 ALA A CA 1
ATOM 1283 C C . ALA A 1 169 ? 11 -14.227 -1.871 1 98.25 169 ALA A C 1
ATOM 1285 O O . ALA A 1 169 ? 11.555 -15.273 -1.525 1 98.25 169 ALA A O 1
ATOM 1286 N N . ALA A 1 170 ? 10.211 -14.148 -2.857 1 98.31 170 ALA A N 1
ATOM 1287 C CA . ALA A 1 170 ? 10 -15.289 -3.738 1 98.31 170 ALA A CA 1
ATOM 1288 C C . ALA A 1 170 ? 11.32 -15.75 -4.359 1 98.31 170 ALA A C 1
ATOM 1290 O O . ALA A 1 170 ? 11.625 -16.938 -4.359 1 98.31 170 ALA A O 1
ATOM 1291 N N . ARG A 1 171 ? 12.047 -14.844 -4.902 1 98 171 ARG A N 1
ATOM 1292 C CA . ARG A 1 171 ? 13.336 -15.156 -5.52 1 98 171 ARG A CA 1
ATOM 1293 C C . ARG A 1 171 ? 14.297 -15.758 -4.504 1 98 171 ARG A C 1
ATOM 1295 O O . ARG A 1 171 ? 15.008 -16.719 -4.809 1 98 171 ARG A O 1
ATOM 1302 N N . PHE A 1 172 ? 14.297 -15.156 -3.354 1 97.62 172 PHE A N 1
ATOM 1303 C CA . PHE A 1 172 ? 15.172 -15.633 -2.289 1 97.62 172 PHE A CA 1
ATOM 1304 C C . PHE A 1 172 ? 14.836 -17.078 -1.926 1 97.62 172 PHE A C 1
ATOM 1306 O O . PHE A 1 172 ? 15.734 -17.906 -1.727 1 97.62 172 PHE A O 1
ATOM 1313 N N . ALA A 1 173 ? 13.586 -17.406 -1.861 1 97.56 173 ALA A N 1
ATOM 1314 C CA . ALA A 1 173 ? 13.117 -18.719 -1.443 1 97.56 173 ALA A CA 1
AT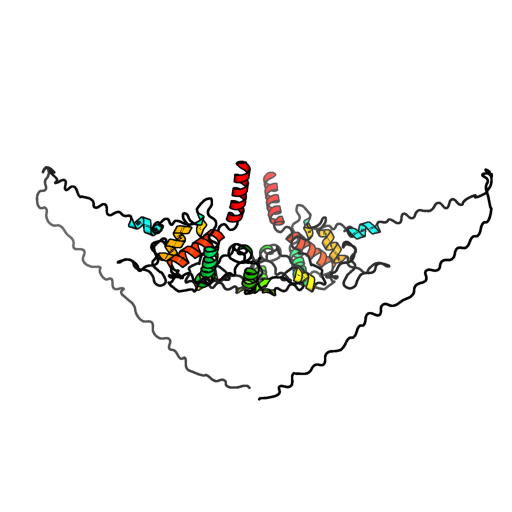OM 1315 C C . ALA A 1 173 ? 13.312 -19.75 -2.555 1 97.56 173 ALA A C 1
ATOM 1317 O O . ALA A 1 173 ? 13.234 -20.953 -2.312 1 97.56 173 ALA A O 1
ATOM 1318 N N . ASN A 1 174 ? 13.508 -19.312 -3.814 1 96.56 174 ASN A N 1
ATOM 1319 C CA . ASN A 1 174 ? 13.547 -20.234 -4.953 1 96.56 174 ASN A CA 1
ATOM 1320 C C . ASN A 1 174 ? 14.859 -20.109 -5.719 1 96.56 174 ASN A C 1
ATOM 1322 O O . ASN A 1 174 ? 14.875 -20.219 -6.949 1 96.56 174 ASN A O 1
ATOM 1326 N N . GLY A 1 175 ? 15.938 -19.859 -5.031 1 93.06 175 GLY A N 1
ATOM 1327 C CA . GLY A 1 175 ? 17.266 -19.875 -5.633 1 93.06 175 GLY A CA 1
ATOM 1328 C C . GLY A 1 175 ? 17.438 -18.812 -6.715 1 93.06 175 GLY A C 1
ATOM 1329 O O . GLY A 1 175 ? 18.109 -19.062 -7.723 1 93.06 175 GLY A O 1
ATOM 1330 N N . GLY A 1 176 ? 16.703 -17.703 -6.508 1 95.56 176 GLY A N 1
ATOM 1331 C CA . GLY A 1 176 ? 16.844 -16.594 -7.449 1 95.56 176 GLY A CA 1
ATOM 1332 C C . GLY A 1 176 ? 15.742 -16.562 -8.492 1 95.56 176 GLY A C 1
ATOM 1333 O O . GLY A 1 176 ? 15.523 -15.547 -9.148 1 95.56 176 GLY A O 1
ATOM 1334 N N . ALA A 1 177 ? 15.086 -17.688 -8.664 1 96.5 177 ALA A N 1
ATOM 1335 C CA . ALA A 1 177 ? 14.016 -17.766 -9.656 1 96.5 177 ALA A CA 1
ATOM 1336 C C . ALA A 1 177 ? 12.727 -17.172 -9.109 1 96.5 177 ALA A C 1
ATOM 1338 O O . ALA A 1 177 ? 12.43 -17.297 -7.922 1 96.5 177 ALA A O 1
ATOM 1339 N N . TYR A 1 178 ? 11.953 -16.547 -9.992 1 97.12 178 TYR A N 1
ATOM 1340 C CA . TYR A 1 178 ? 10.656 -15.977 -9.641 1 97.12 178 TYR A CA 1
ATOM 1341 C C . TYR A 1 178 ? 9.516 -16.781 -10.234 1 97.12 178 TYR A C 1
ATOM 1343 O O . TYR A 1 178 ? 9.273 -16.734 -11.445 1 97.12 178 TYR A O 1
ATOM 1351 N N . PRO A 1 179 ? 8.805 -17.562 -9.391 1 98.06 179 PRO A N 1
ATOM 1352 C CA . PRO A 1 179 ? 7.645 -18.297 -9.906 1 98.06 179 PRO A CA 1
ATOM 1353 C C . PRO A 1 179 ? 6.574 -17.375 -10.484 1 98.06 179 PRO A C 1
ATOM 1355 O O . PRO A 1 179 ? 6.137 -16.438 -9.82 1 98.06 179 PRO A O 1
ATOM 1358 N N . PRO A 1 180 ? 6.18 -17.641 -11.656 1 97 180 PRO A N 1
ATOM 1359 C CA . PRO A 1 180 ? 5.207 -16.734 -12.266 1 97 180 PRO A CA 1
ATOM 1360 C C . PRO A 1 180 ? 3.824 -16.828 -11.633 1 97 180 PRO A C 1
ATOM 1362 O O . PRO A 1 180 ? 3.461 -17.891 -11.102 1 97 180 PRO A O 1
ATOM 1365 N N . ASP A 1 181 ? 3.133 -15.695 -11.641 1 97.88 181 ASP A N 1
ATOM 1366 C CA . ASP A 1 181 ? 1.705 -15.719 -11.344 1 97.88 181 ASP A CA 1
ATOM 1367 C C . ASP A 1 181 ? 0.934 -16.516 -12.398 1 97.88 181 ASP A C 1
ATOM 1369 O O . ASP A 1 181 ? 1.102 -16.281 -13.602 1 97.88 181 ASP A O 1
ATOM 1373 N N . LEU A 1 182 ? 0.068 -17.359 -11.969 1 98.12 182 LEU A N 1
ATOM 1374 C CA . LEU A 1 182 ? -0.539 -18.297 -12.906 1 98.12 182 LEU A CA 1
ATOM 1375 C C . LEU A 1 182 ? -1.912 -17.812 -13.359 1 98.12 182 LEU A C 1
ATOM 1377 O O . LEU A 1 182 ? -2.578 -18.453 -14.156 1 98.12 182 LEU A O 1
ATOM 1381 N N . SER A 1 183 ? -2.385 -16.656 -12.93 1 97.25 183 SER A N 1
ATOM 1382 C CA . SER A 1 183 ? -3.729 -16.156 -13.211 1 97.25 183 SER A CA 1
ATOM 1383 C C . SER A 1 183 ? -3.99 -16.109 -14.719 1 97.25 183 SER A C 1
ATOM 1385 O O . SER A 1 183 ? -5.098 -16.406 -15.172 1 97.25 183 SER A O 1
ATOM 1387 N N . LEU A 1 184 ? -2.969 -15.75 -15.453 1 96.56 184 LEU A N 1
ATOM 1388 C CA . LEU A 1 184 ? -3.152 -15.547 -16.891 1 96.56 184 LEU A CA 1
ATOM 1389 C C . LEU A 1 184 ? -2.111 -16.328 -17.688 1 96.56 184 LEU A C 1
ATOM 1391 O O . LEU A 1 184 ? -1.808 -15.977 -18.828 1 96.56 184 LEU A O 1
ATOM 1395 N N . ILE A 1 185 ? -1.571 -17.375 -17.141 1 96.44 185 ILE A N 1
ATOM 1396 C CA . ILE A 1 185 ? -0.378 -18.031 -17.656 1 96.44 185 ILE A CA 1
ATOM 1397 C C . ILE A 1 185 ? -0.698 -18.672 -19 1 96.44 185 ILE A C 1
ATOM 1399 O O . ILE A 1 185 ? 0.155 -18.734 -19.891 1 96.44 185 ILE A O 1
ATOM 1403 N N . THR A 1 186 ? -1.855 -19.188 -19.266 1 94.81 186 THR A N 1
ATOM 1404 C CA . THR A 1 186 ? -2.186 -19.891 -20.5 1 94.81 186 THR A CA 1
ATOM 1405 C C . THR A 1 186 ? -2.455 -18.906 -21.641 1 94.81 186 THR A C 1
ATOM 1407 O O . THR A 1 186 ? -2.49 -19.281 -22.812 1 94.81 186 THR A O 1
ATOM 1410 N N . LYS A 1 187 ? -2.617 -17.672 -21.266 1 92.25 187 LYS A N 1
ATOM 1411 C CA . LYS A 1 187 ? -2.842 -16.641 -22.281 1 92.25 187 LYS A CA 1
ATOM 1412 C C . LYS A 1 187 ? -1.6 -15.781 -22.469 1 92.25 187 LYS A C 1
ATOM 1414 O O . LYS A 1 187 ? -1.544 -14.961 -23.391 1 92.25 187 LYS A O 1
ATOM 1419 N N . ALA A 1 188 ? -0.678 -15.906 -21.609 1 88.19 188 ALA A N 1
ATOM 1420 C CA . ALA A 1 188 ? 0.516 -15.062 -21.625 1 88.19 188 ALA A CA 1
ATOM 1421 C C . ALA A 1 188 ? 1.429 -15.43 -22.781 1 88.19 188 ALA A C 1
ATOM 1423 O O . ALA A 1 188 ? 2.299 -14.648 -23.172 1 88.19 188 ALA A O 1
ATOM 1424 N N . ARG A 1 189 ? 1.272 -16.641 -23.328 1 80.75 189 ARG A N 1
ATOM 1425 C CA . ARG A 1 189 ? 2.102 -17.094 -24.438 1 80.75 189 ARG A CA 1
ATOM 1426 C C . ARG A 1 189 ? 1.249 -17.703 -25.547 1 80.75 189 ARG A C 1
ATOM 1428 O O . ARG A 1 189 ? 0.138 -18.172 -25.297 1 80.75 189 ARG A O 1
ATOM 1435 N N . HIS A 1 190 ? 1.885 -17.609 -26.75 1 84 190 HIS A N 1
ATOM 1436 C CA . HIS A 1 190 ? 1.249 -18.328 -27.859 1 84 190 HIS A CA 1
ATOM 1437 C C . HIS A 1 190 ? 1.159 -19.812 -27.547 1 84 190 HIS A C 1
ATOM 1439 O O . HIS A 1 190 ? 2.104 -20.406 -27.016 1 84 190 HIS A O 1
ATOM 1445 N N . ASN A 1 191 ? -0.061 -20.406 -27.828 1 90.81 191 ASN A N 1
ATOM 1446 C CA . ASN A 1 191 ? -0.25 -21.828 -27.594 1 90.81 191 ASN A CA 1
ATOM 1447 C C . ASN A 1 191 ? 0.002 -22.188 -26.125 1 90.81 191 ASN A C 1
ATOM 1449 O O . ASN A 1 191 ? 0.58 -23.234 -25.828 1 90.81 191 ASN A O 1
ATOM 1453 N N . GLY A 1 192 ? -0.446 -21.344 -25.266 1 93.19 192 GLY A N 1
ATOM 1454 C CA . GLY A 1 192 ? -0.148 -21.391 -23.828 1 93.19 192 GLY A CA 1
ATOM 1455 C C . GLY A 1 192 ? -0.626 -22.672 -23.172 1 93.19 192 GLY A C 1
ATOM 1456 O O . GLY A 1 192 ? 0.078 -23.234 -22.328 1 93.19 192 GLY A O 1
ATOM 1457 N N . GLN A 1 193 ? -1.787 -23.125 -23.516 1 94.31 193 GLN A N 1
ATOM 1458 C CA . GLN A 1 193 ? -2.312 -24.359 -22.922 1 94.31 193 GLN A CA 1
ATOM 1459 C C . GLN A 1 193 ? -1.397 -25.547 -23.219 1 94.31 193 GLN A C 1
ATOM 1461 O O . GLN A 1 193 ? -1.023 -26.281 -22.297 1 94.31 193 GLN A O 1
ATOM 1466 N N . ASN A 1 194 ? -1.078 -25.656 -24.484 1 95.69 194 ASN A N 1
ATOM 1467 C CA . ASN A 1 194 ? -0.195 -26.75 -24.891 1 95.69 194 ASN A CA 1
ATOM 1468 C C . ASN A 1 194 ? 1.193 -26.609 -24.266 1 95.69 194 ASN A C 1
ATOM 1470 O O . ASN A 1 194 ? 1.818 -27.594 -23.906 1 95.69 194 ASN A O 1
ATOM 1474 N N . TYR A 1 195 ? 1.645 -25.406 -24.172 1 94.94 195 TYR A N 1
ATOM 1475 C CA . TYR A 1 195 ? 2.953 -25.156 -23.578 1 94.94 195 TYR A CA 1
ATOM 1476 C C . TYR A 1 195 ? 2.977 -25.594 -22.125 1 94.94 195 TYR A C 1
ATOM 1478 O O . TYR A 1 195 ? 3.863 -26.344 -21.703 1 94.94 195 TYR A O 1
ATOM 1486 N N . VAL A 1 196 ? 1.996 -25.125 -21.391 1 97.19 196 VAL A N 1
ATOM 1487 C CA . VAL A 1 196 ? 1.958 -25.438 -19.969 1 97.19 196 VAL A CA 1
ATOM 1488 C C . VAL A 1 196 ? 1.876 -26.953 -19.766 1 97.19 196 VAL A C 1
ATOM 1490 O O . VAL A 1 196 ? 2.596 -27.516 -18.953 1 97.19 196 VAL A O 1
ATOM 1493 N N . PHE A 1 197 ? 1.03 -27.609 -20.531 1 97.38 197 PHE A N 1
ATOM 1494 C CA . PHE A 1 197 ? 0.91 -29.062 -20.438 1 97.38 197 PHE A CA 1
ATOM 1495 C C . PHE A 1 197 ? 2.238 -29.734 -20.766 1 97.38 197 PHE A C 1
ATOM 1497 O O . PHE A 1 197 ? 2.695 -30.609 -20.016 1 97.38 197 PHE A O 1
ATOM 1504 N N . SER A 1 198 ? 2.828 -29.328 -21.844 1 97 198 SER A N 1
ATOM 1505 C CA . SER A 1 198 ? 4.082 -29.938 -22.297 1 97 198 SER A CA 1
ATOM 1506 C C . SER A 1 198 ? 5.199 -29.703 -21.281 1 97 198 SER A C 1
ATOM 1508 O O . SER A 1 198 ? 5.996 -30.594 -21.016 1 97 198 SER A O 1
ATOM 1510 N N . LEU A 1 199 ? 5.258 -28.531 -20.766 1 96.88 199 LEU A N 1
ATOM 1511 C CA . LEU A 1 199 ? 6.273 -28.219 -19.781 1 96.88 199 LEU A CA 1
ATOM 1512 C C . LEU A 1 199 ? 6.137 -29.109 -18.547 1 96.88 199 LEU A C 1
ATOM 1514 O O . LEU A 1 199 ? 7.117 -29.703 -18.094 1 96.88 199 LEU A O 1
ATOM 1518 N N . LEU A 1 200 ? 4.918 -29.266 -18.031 1 98.06 200 LEU A N 1
ATOM 1519 C CA . LEU A 1 200 ? 4.672 -29.969 -16.781 1 98.06 200 LEU A CA 1
ATOM 1520 C C . LEU A 1 200 ? 4.875 -31.469 -16.953 1 98.06 200 LEU A C 1
ATOM 1522 O O . LEU A 1 200 ? 5.23 -32.156 -15.992 1 98.06 200 LEU A O 1
ATOM 1526 N N . THR A 1 201 ? 4.715 -31.953 -18.203 1 97.38 201 THR A N 1
ATOM 1527 C CA . THR A 1 201 ? 4.82 -33.375 -18.422 1 97.38 201 THR A CA 1
ATOM 1528 C C . THR A 1 201 ? 6.082 -33.719 -19.219 1 97.38 201 THR A C 1
ATOM 1530 O O . THR A 1 201 ? 6.285 -34.875 -19.609 1 97.38 201 THR A O 1
ATOM 1533 N N . GLY A 1 202 ? 6.895 -32.75 -19.453 1 96.5 202 GLY A N 1
ATOM 1534 C CA . GLY A 1 202 ? 8.008 -32.938 -20.359 1 96.5 202 GLY A CA 1
ATOM 1535 C C . GLY A 1 202 ? 9.336 -33.125 -19.656 1 96.5 202 GLY A C 1
ATOM 1536 O O . GLY A 1 202 ? 10.375 -33.219 -20.312 1 96.5 202 GLY A O 1
ATOM 1537 N N . TYR A 1 203 ? 9.32 -33.125 -18.344 1 97.12 203 TYR A N 1
ATOM 1538 C CA . TYR A 1 203 ? 10.57 -33.344 -17.609 1 97.12 203 TYR A CA 1
ATOM 1539 C C . TYR A 1 203 ? 11.172 -34.719 -17.953 1 97.12 203 TYR A C 1
ATOM 1541 O O . TYR A 1 203 ? 10.461 -35.719 -18.016 1 97.12 203 TYR A O 1
ATOM 1549 N N . ARG A 1 204 ? 12.516 -34.75 -18.172 1 95.94 204 ARG A N 1
ATOM 1550 C CA . ARG A 1 204 ? 13.227 -36 -18.453 1 95.94 204 ARG A CA 1
ATOM 1551 C C . ARG A 1 204 ? 14.719 -35.844 -18.219 1 95.94 204 ARG A C 1
ATOM 1553 O O . ARG A 1 204 ? 15.195 -34.719 -17.953 1 95.94 204 ARG A O 1
ATOM 1560 N N . ASP A 1 205 ? 15.391 -36.906 -18.219 1 95.5 205 ASP A N 1
ATOM 1561 C CA . ASP A 1 205 ? 16.844 -36.844 -18.094 1 95.5 205 ASP A CA 1
ATOM 1562 C C . ASP A 1 205 ? 17.469 -36.125 -19.297 1 95.5 205 ASP A C 1
ATOM 1564 O O . ASP A 1 205 ? 17.016 -36.312 -20.422 1 95.5 205 ASP A O 1
ATOM 1568 N N . PRO A 1 206 ? 18.469 -35.375 -18.984 1 94.69 206 PRO A N 1
ATOM 1569 C CA . PRO A 1 206 ? 19.125 -34.719 -20.109 1 94.69 206 PRO A CA 1
ATOM 1570 C C . PRO 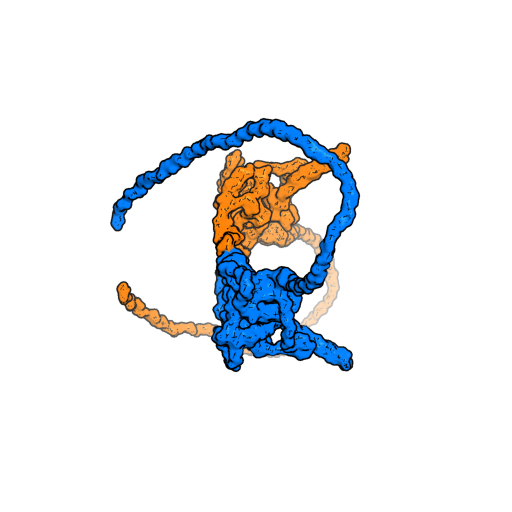A 1 206 ? 19.734 -35.719 -21.094 1 94.69 206 PRO A C 1
ATOM 1572 O O . PRO A 1 206 ? 20.219 -36.781 -20.703 1 94.69 206 PRO A O 1
ATOM 1575 N N . PRO A 1 207 ? 19.625 -35.344 -22.359 1 92.62 207 PRO A N 1
ATOM 1576 C CA . PRO A 1 207 ? 20.266 -36.219 -23.344 1 92.62 207 PRO A CA 1
ATOM 1577 C C . PRO A 1 207 ? 21.781 -36.312 -23.156 1 92.62 207 PRO A C 1
ATOM 1579 O O . PRO A 1 207 ? 22.359 -35.5 -22.438 1 92.62 207 PRO A O 1
ATOM 1582 N N . ALA A 1 208 ? 22.359 -37.25 -23.781 1 91.19 208 ALA A N 1
ATOM 1583 C CA . ALA A 1 208 ? 23.812 -37.438 -23.703 1 91.19 208 ALA A CA 1
ATOM 1584 C C . ALA A 1 208 ? 24.547 -36.188 -24.156 1 91.19 208 ALA A C 1
ATOM 1586 O O . ALA A 1 208 ? 24.172 -35.562 -25.156 1 91.19 208 ALA A O 1
ATOM 1587 N N . GLY A 1 209 ? 25.516 -35.781 -23.344 1 90.94 209 GLY A N 1
ATOM 1588 C CA . GLY A 1 209 ? 26.344 -34.656 -23.719 1 90.94 209 GLY A CA 1
ATOM 1589 C C . GLY A 1 209 ? 25.844 -33.344 -23.156 1 90.94 209 GLY A C 1
ATOM 1590 O O . GLY A 1 209 ? 26.516 -32.312 -23.266 1 90.94 209 GLY A O 1
ATOM 1591 N N . VAL A 1 210 ? 24.609 -33.25 -22.688 1 90.75 210 VAL A N 1
ATOM 1592 C CA . VAL A 1 210 ? 24.047 -32.031 -22.141 1 90.75 210 VAL A CA 1
ATOM 1593 C C . VAL A 1 210 ? 24.219 -32.031 -20.609 1 90.75 210 VAL A C 1
ATOM 1595 O O . VAL A 1 210 ? 23.797 -33 -19.938 1 90.75 210 VAL A O 1
ATOM 1598 N N . SER A 1 211 ? 24.906 -31 -20.125 1 92.44 211 SER A N 1
ATOM 1599 C CA . SER A 1 211 ? 25.078 -30.859 -18.672 1 92.44 211 SER A CA 1
ATOM 1600 C C . SER A 1 211 ? 24.156 -29.797 -18.109 1 92.44 211 SER A C 1
ATOM 1602 O O . SER A 1 211 ? 23.984 -28.734 -18.703 1 92.44 211 SER A O 1
ATOM 1604 N N . ILE A 1 212 ? 23.531 -30.156 -17.016 1 93.75 212 ILE A N 1
ATOM 1605 C CA . ILE A 1 212 ? 22.625 -29.25 -16.328 1 93.75 212 ILE A CA 1
ATOM 1606 C C . ILE A 1 212 ? 23.234 -28.781 -15.016 1 93.75 212 ILE A C 1
ATOM 1608 O O . ILE A 1 212 ? 23.734 -29.594 -14.227 1 93.75 212 ILE A O 1
ATOM 1612 N N . ARG A 1 213 ? 23.234 -27.484 -14.883 1 93 213 ARG A N 1
ATOM 1613 C CA . ARG A 1 213 ? 23.797 -26.906 -13.664 1 93 213 ARG A CA 1
ATOM 1614 C C . ARG A 1 213 ? 23.047 -27.391 -12.43 1 93 213 ARG A C 1
ATOM 1616 O O . AR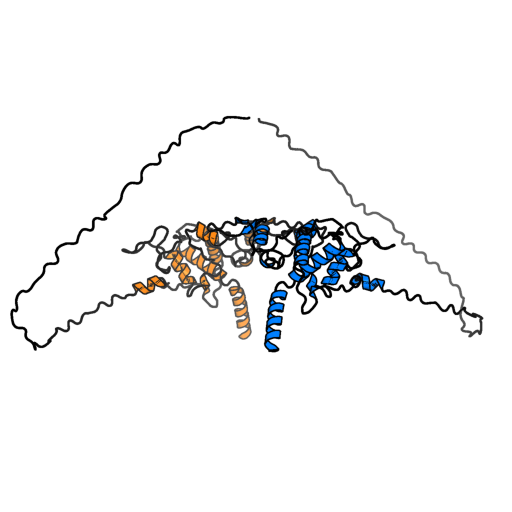G A 1 213 ? 21.859 -27.734 -12.516 1 93 213 ARG A O 1
ATOM 1623 N N . GLU A 1 214 ? 23.781 -27.312 -11.297 1 92.88 214 GLU A N 1
ATOM 1624 C CA . GLU A 1 214 ? 23.172 -27.719 -10.039 1 92.88 214 GLU A CA 1
ATOM 1625 C C . GLU A 1 214 ? 21.953 -26.859 -9.719 1 92.88 214 GLU A C 1
ATOM 1627 O O . GLU A 1 214 ? 21.984 -25.641 -9.891 1 92.88 214 GLU A O 1
ATOM 1632 N N . GLY A 1 215 ? 20.875 -27.531 -9.32 1 92.81 215 GLY A N 1
ATOM 1633 C CA . GLY A 1 215 ? 19.672 -26.812 -8.953 1 92.81 215 GLY A CA 1
ATOM 1634 C C . GLY A 1 215 ? 18.703 -26.625 -10.117 1 92.81 215 GLY A C 1
ATOM 1635 O O . GLY A 1 215 ? 17.594 -26.141 -9.938 1 92.81 215 GLY A O 1
ATOM 1636 N N . LEU A 1 216 ? 19.156 -26.984 -11.297 1 96.25 216 LEU A N 1
ATOM 1637 C CA . LEU A 1 216 ? 18.297 -26.875 -12.477 1 96.25 216 LEU A CA 1
ATOM 1638 C C . LEU A 1 216 ? 17.875 -28.266 -12.953 1 96.25 216 LEU A C 1
ATOM 1640 O O . LEU A 1 216 ? 18.453 -29.266 -12.562 1 96.25 216 LEU A O 1
ATOM 1644 N N . HIS A 1 217 ? 16.828 -28.266 -13.781 1 97.06 217 HIS A N 1
ATOM 1645 C CA . HIS A 1 217 ? 16.25 -29.5 -14.297 1 97.06 217 HIS A CA 1
ATOM 1646 C C . HIS A 1 217 ? 16.016 -29.422 -15.805 1 97.06 217 HIS A C 1
ATOM 1648 O O . HIS A 1 217 ? 15.594 -28.391 -16.312 1 97.06 217 HIS A O 1
ATOM 1654 N N . TYR A 1 218 ? 16.219 -30.531 -16.406 1 97.25 218 TYR A N 1
ATOM 1655 C CA . TYR A 1 218 ? 16.109 -30.547 -17.859 1 97.25 218 TYR A CA 1
ATOM 1656 C C . TYR A 1 218 ? 14.656 -30.656 -18.297 1 97.25 218 TYR A C 1
ATOM 1658 O O . TYR A 1 218 ? 13.922 -31.516 -17.812 1 97.25 218 TYR A O 1
ATOM 1666 N N . ASN A 1 219 ? 14.281 -29.797 -19.141 1 97 219 ASN A N 1
ATOM 1667 C CA . ASN A 1 219 ? 12.984 -29.781 -19.812 1 97 219 ASN A CA 1
ATOM 1668 C C . ASN A 1 219 ? 13.102 -29.234 -21.234 1 97 219 ASN A C 1
ATOM 1670 O O . ASN A 1 219 ? 13.391 -28.047 -21.422 1 97 219 ASN A O 1
ATOM 1674 N N . PRO A 1 220 ? 12.906 -30.047 -22.156 1 95.31 220 PRO A N 1
ATOM 1675 C CA . PRO A 1 220 ? 13.148 -29.625 -23.531 1 95.31 220 PRO A CA 1
ATOM 1676 C C . PRO A 1 220 ? 12.188 -28.516 -23.984 1 95.31 220 PRO A C 1
ATOM 1678 O O . PRO A 1 220 ? 12.445 -27.844 -24.984 1 95.31 220 PRO A O 1
ATOM 1681 N N . TYR A 1 221 ? 11.102 -28.359 -23.328 1 94.81 221 TYR A N 1
ATOM 1682 C CA . TYR A 1 221 ? 10.109 -27.375 -23.75 1 94.81 221 TYR A CA 1
ATOM 1683 C C . TYR A 1 221 ? 10.422 -26 -23.156 1 94.81 221 TYR A C 1
ATOM 1685 O O . TYR A 1 221 ? 9.859 -25 -23.578 1 94.81 221 TYR A O 1
ATOM 1693 N N . PHE A 1 222 ? 11.188 -25.922 -22.141 1 94.88 222 PHE A N 1
ATOM 1694 C CA . PHE A 1 222 ? 11.609 -24.656 -21.562 1 94.88 222 PHE A CA 1
ATOM 1695 C C . PHE A 1 222 ? 12.734 -24.031 -22.391 1 94.88 222 PHE A C 1
ATOM 1697 O O . PHE A 1 222 ? 13.695 -24.719 -22.75 1 94.88 222 PHE A O 1
ATOM 1704 N N . PRO A 1 223 ? 12.594 -22.75 -22.641 1 90.5 223 PRO A N 1
ATOM 1705 C CA . PRO A 1 223 ? 13.688 -22.109 -23.375 1 90.5 223 PRO A CA 1
ATOM 1706 C C . PRO A 1 223 ? 15.055 -22.344 -22.734 1 90.5 223 PRO A C 1
ATOM 1708 O O . PRO A 1 223 ? 15.219 -22.125 -21.531 1 90.5 223 PRO A O 1
ATOM 1711 N N . GLY A 1 224 ? 16.047 -22.812 -23.516 1 89.81 224 GLY A N 1
ATOM 1712 C CA . GLY A 1 224 ? 17.375 -23.109 -23 1 89.81 224 GLY A CA 1
ATOM 1713 C C . GLY A 1 224 ? 17.484 -24.516 -22.438 1 89.81 224 GLY A C 1
ATOM 1714 O O . GLY A 1 224 ? 18.594 -25 -22.203 1 89.81 224 GLY A O 1
ATOM 1715 N N . GLY A 1 225 ? 16.328 -25.141 -22.078 1 93.88 225 GLY A N 1
ATOM 1716 C CA . GLY A 1 225 ? 16.281 -26.547 -21.719 1 93.88 225 GLY A CA 1
ATOM 1717 C C . GLY A 1 225 ? 16.5 -26.797 -20.25 1 93.88 225 GLY A C 1
ATOM 1718 O O . GLY A 1 225 ? 16.438 -27.953 -19.781 1 93.88 225 GLY A O 1
ATOM 1719 N N . ALA A 1 226 ? 16.828 -25.766 -19.5 1 95.19 226 ALA A N 1
ATOM 1720 C CA . ALA A 1 226 ? 17.109 -25.891 -18.078 1 95.19 226 ALA A CA 1
ATOM 1721 C C . ALA A 1 226 ? 16.219 -24.953 -17.25 1 95.19 226 ALA A C 1
ATOM 1723 O O . ALA A 1 226 ? 16.25 -23.734 -17.453 1 95.19 226 ALA A O 1
ATOM 1724 N N . ILE A 1 227 ? 15.5 -25.516 -16.312 1 96.12 227 ILE A N 1
ATOM 1725 C CA . ILE A 1 227 ? 14.539 -24.75 -15.523 1 96.12 227 ILE A CA 1
ATOM 1726 C C . ILE A 1 227 ? 14.742 -25.016 -14.039 1 96.12 227 ILE A C 1
ATOM 1728 O O . ILE A 1 227 ? 15.094 -26.125 -13.648 1 96.12 227 ILE A O 1
ATOM 1732 N N . ALA A 1 228 ? 14.5 -24.016 -13.25 1 96.88 228 ALA A N 1
ATOM 1733 C CA . ALA A 1 228 ? 14.727 -24.125 -11.812 1 96.88 228 ALA A CA 1
ATOM 1734 C C . ALA A 1 228 ? 13.633 -24.953 -11.148 1 96.88 228 ALA A C 1
ATOM 1736 O O . ALA A 1 228 ? 13.867 -25.609 -10.133 1 96.88 228 ALA A O 1
ATOM 1737 N N . MET A 1 229 ? 12.469 -24.969 -11.68 1 97.75 229 MET A N 1
ATOM 1738 C CA . MET A 1 229 ? 11.352 -25.719 -11.117 1 97.75 229 MET A CA 1
ATOM 1739 C C . MET A 1 229 ? 11.547 -27.219 -11.328 1 97.75 229 MET A C 1
ATOM 1741 O O . MET A 1 229 ? 11.68 -27.672 -12.461 1 97.75 229 MET A O 1
ATOM 1745 N N . PRO A 1 230 ? 11.539 -27.969 -10.234 1 97.12 230 PRO A N 1
ATOM 1746 C CA . PRO A 1 230 ? 11.594 -29.422 -10.414 1 97.12 230 PRO A CA 1
ATOM 1747 C C . PRO A 1 230 ? 10.289 -30 -10.953 1 97.12 230 PRO A C 1
ATOM 1749 O O . PRO A 1 230 ? 9.297 -29.281 -11.07 1 97.12 230 PRO A O 1
ATOM 1752 N N . LYS A 1 231 ? 10.375 -31.281 -11.359 1 97.94 231 LYS A N 1
ATOM 1753 C CA . LYS A 1 231 ? 9.141 -31.969 -11.727 1 97.94 231 LYS A CA 1
ATOM 1754 C C . LYS A 1 231 ? 8.148 -31.969 -10.562 1 97.94 231 LYS A C 1
ATOM 1756 O O . LYS A 1 231 ? 8.453 -32.469 -9.484 1 97.94 231 LYS A O 1
ATOM 1761 N N . MET A 1 232 ? 6.977 -31.453 -10.805 1 97.88 232 MET A N 1
ATOM 1762 C CA . MET A 1 232 ? 6.031 -31.25 -9.711 1 97.88 232 MET A CA 1
ATOM 1763 C C . MET A 1 232 ? 4.887 -32.25 -9.789 1 97.88 232 MET A C 1
ATOM 1765 O O . MET A 1 232 ? 4.277 -32.594 -8.773 1 97.88 232 MET A O 1
ATOM 1769 N N . LEU A 1 233 ? 4.586 -32.719 -11 1 98.44 233 LEU A N 1
ATOM 1770 C CA . LEU A 1 233 ? 3.504 -33.688 -11.164 1 98.44 233 LEU A CA 1
ATOM 1771 C C . LEU A 1 233 ? 4.043 -35.094 -11.18 1 98.44 233 LEU A C 1
ATOM 1773 O O . LEU A 1 233 ? 4.797 -35.469 -12.086 1 98.44 233 LEU A O 1
ATOM 1777 N N . ASN A 1 234 ? 3.705 -35.844 -10.188 1 97.75 234 ASN A N 1
ATOM 1778 C CA . ASN A 1 234 ? 4.066 -37.25 -10.062 1 97.75 234 ASN A CA 1
ATOM 1779 C C . ASN A 1 234 ? 2.836 -38.156 -9.891 1 97.75 234 ASN A C 1
ATOM 1781 O O . ASN A 1 234 ? 1.877 -37.75 -9.219 1 97.75 234 ASN A O 1
ATOM 1785 N N . ASP A 1 235 ? 2.957 -39.312 -10.492 1 97.31 235 ASP A N 1
ATOM 1786 C CA . ASP A 1 235 ? 1.829 -40.219 -10.398 1 97.31 235 ASP A CA 1
ATOM 1787 C C . ASP A 1 235 ? 1.468 -40.531 -8.945 1 97.31 235 ASP A C 1
ATOM 1789 O O . ASP A 1 235 ? 2.334 -40.875 -8.141 1 97.31 235 ASP A O 1
ATOM 1793 N N . GLY A 1 236 ? 0.201 -40.219 -8.633 1 94.06 236 GLY A N 1
ATOM 1794 C CA . GLY A 1 236 ? -0.298 -40.562 -7.305 1 94.06 236 GLY A CA 1
ATOM 1795 C C . GLY A 1 236 ? 0.069 -39.5 -6.266 1 94.06 236 GLY A C 1
ATOM 1796 O O . GLY A 1 236 ? -0.073 -39.75 -5.062 1 94.06 236 GLY A O 1
ATOM 1797 N N . ALA A 1 237 ? 0.54 -38.375 -6.688 1 94.19 237 ALA A N 1
ATOM 1798 C CA . ALA A 1 237 ? 0.972 -37.344 -5.758 1 94.19 237 ALA A CA 1
ATOM 1799 C C . ALA A 1 237 ? -0.21 -36.781 -4.973 1 94.19 237 ALA A C 1
ATOM 1801 O O . ALA A 1 237 ? -0.04 -36.281 -3.861 1 94.19 237 ALA A O 1
ATOM 1802 N N . ILE A 1 238 ? -1.417 -36.812 -5.547 1 97.25 238 ILE A N 1
ATOM 1803 C CA . ILE A 1 238 ? -2.619 -36.375 -4.848 1 97.25 238 ILE A CA 1
ATOM 1804 C C . ILE A 1 238 ? -3.723 -37.438 -5.012 1 97.25 238 ILE A C 1
ATOM 1806 O O . ILE A 1 238 ? -3.588 -38.344 -5.809 1 97.25 238 ILE A O 1
ATOM 1810 N N . GLU A 1 239 ? -4.727 -37.281 -4.141 1 97.69 239 GLU A N 1
ATOM 1811 C CA . GLU A 1 239 ? -5.934 -38.094 -4.246 1 97.69 239 GLU A CA 1
ATOM 1812 C C . GLU A 1 239 ? -7.145 -37.219 -4.602 1 97.69 239 GLU A C 1
ATOM 1814 O O . GLU A 1 239 ? -7.605 -36.438 -3.783 1 97.69 239 GLU A O 1
ATOM 1819 N N . TYR A 1 240 ? -7.594 -37.469 -5.781 1 97.5 240 TYR A N 1
ATOM 1820 C CA . TYR A 1 240 ? -8.773 -36.719 -6.195 1 97.5 240 TYR A CA 1
ATOM 1821 C C . TYR A 1 240 ? -9.992 -37.125 -5.371 1 97.5 240 TYR A C 1
ATOM 1823 O O . TYR A 1 240 ? -10.188 -38.281 -5.074 1 97.5 240 TYR A O 1
ATOM 1831 N N . GLU A 1 241 ? -10.812 -36.25 -5.098 1 93.69 241 GLU A N 1
ATOM 1832 C CA . GLU A 1 241 ? -12.008 -36.469 -4.297 1 93.69 241 GLU A CA 1
ATOM 1833 C C . GLU A 1 241 ? -13 -37.375 -5.039 1 93.69 241 GLU A C 1
ATOM 1835 O O . GLU A 1 241 ? -13.719 -38.156 -4.418 1 93.69 241 GLU A O 1
ATOM 1840 N N . ASP A 1 242 ? -13.047 -37.312 -6.383 1 94.88 242 ASP A N 1
ATOM 1841 C CA . ASP A 1 242 ? -14.055 -38.031 -7.152 1 94.88 242 ASP A CA 1
ATOM 1842 C C . ASP A 1 242 ? -13.547 -39.406 -7.578 1 94.88 242 ASP A C 1
ATOM 1844 O O . ASP A 1 242 ? -14.211 -40.125 -8.336 1 94.88 242 ASP A O 1
ATOM 1848 N N . GLY A 1 243 ? -12.32 -39.75 -7.234 1 95.94 243 GLY A N 1
ATOM 1849 C CA . GLY A 1 243 ? -11.805 -41.094 -7.469 1 95.94 243 GLY A CA 1
ATOM 1850 C C . GLY A 1 243 ? -11.008 -41.219 -8.758 1 95.94 243 GLY A C 1
ATOM 1851 O O . GLY A 1 243 ? -10.414 -42.25 -9.031 1 95.94 243 GLY A O 1
ATOM 1852 N N . THR A 1 244 ? -10.992 -40.156 -9.578 1 96.88 244 THR A N 1
ATOM 1853 C CA . THR A 1 244 ? -10.188 -40.188 -10.797 1 96.88 244 THR A CA 1
ATOM 1854 C C . THR A 1 244 ? -8.719 -40.438 -10.477 1 96.88 244 THR A C 1
ATOM 1856 O O . THR A 1 244 ? -8.172 -39.875 -9.539 1 96.88 244 THR A O 1
ATOM 1859 N N . PRO A 1 245 ? -8.109 -41.469 -11.156 1 97.56 245 PRO A N 1
ATOM 1860 C CA . PRO A 1 245 ? -6.68 -41.656 -10.914 1 97.56 245 PRO A CA 1
ATOM 1861 C C . PRO A 1 245 ? -5.84 -40.438 -11.227 1 97.56 245 PRO A C 1
ATOM 1863 O O . PRO A 1 245 ? -5.957 -39.844 -12.312 1 97.56 245 PRO A O 1
ATOM 1866 N N . ALA A 1 246 ? -5 -40.031 -10.359 1 97.94 246 ALA A N 1
ATOM 1867 C CA . ALA A 1 246 ? -4.207 -38.812 -10.492 1 97.94 246 ALA A CA 1
ATOM 1868 C C . ALA A 1 246 ? -2.859 -39.094 -11.148 1 97.94 246 ALA A C 1
ATOM 1870 O O . ALA A 1 246 ? -1.807 -38.906 -10.539 1 97.94 246 ALA A O 1
ATOM 1871 N N . THR A 1 247 ? -2.895 -39.469 -12.383 1 98.19 247 THR A N 1
ATOM 1872 C CA . THR A 1 247 ? -1.661 -39.625 -13.141 1 98.19 247 THR A CA 1
ATOM 1873 C C . THR A 1 247 ? -1.066 -38.281 -13.516 1 98.19 247 THR A C 1
ATOM 1875 O O . THR A 1 247 ? -1.749 -37.25 -13.438 1 98.19 247 THR A O 1
ATOM 1878 N N . GLU A 1 248 ? 0.198 -38.312 -13.828 1 98.19 248 GLU A N 1
ATOM 1879 C CA . GLU A 1 248 ? 0.855 -37.094 -14.297 1 98.19 248 GLU A CA 1
ATOM 1880 C C . GLU A 1 248 ? 0.058 -36.406 -15.414 1 98.19 248 GLU A C 1
ATOM 1882 O O . GLU A 1 248 ? -0.212 -35.219 -15.367 1 98.19 248 GLU A O 1
ATOM 1887 N N . ALA A 1 249 ? -0.302 -37.219 -16.391 1 97.12 249 ALA A N 1
ATOM 1888 C CA . ALA A 1 249 ? -1.035 -36.719 -17.547 1 97.12 249 ALA A CA 1
ATOM 1889 C C . ALA A 1 249 ? -2.402 -36.188 -17.141 1 97.12 249 ALA A C 1
ATOM 1891 O O . ALA A 1 249 ? -2.834 -35.125 -17.625 1 97.12 249 ALA A O 1
ATOM 1892 N N . GLN A 1 250 ? -3.102 -36.906 -16.266 1 97.31 250 GLN A N 1
ATOM 1893 C CA . GLN A 1 250 ? -4.418 -36.469 -15.805 1 97.31 250 GLN A CA 1
ATOM 1894 C C . GLN A 1 250 ? -4.332 -35.156 -15.023 1 97.31 250 GLN A C 1
ATOM 1896 O O . GLN A 1 250 ? -5.113 -34.25 -15.266 1 97.31 250 GLN A O 1
ATOM 1901 N N . MET A 1 251 ? -3.379 -35.094 -14.109 1 98.5 251 MET A N 1
ATOM 1902 C CA . MET A 1 251 ? -3.17 -33.844 -13.359 1 98.5 251 MET A CA 1
ATOM 1903 C C . MET A 1 251 ? -2.814 -32.688 -14.297 1 98.5 251 MET A C 1
ATOM 1905 O O . MET A 1 251 ? -3.309 -31.578 -14.133 1 98.5 251 MET A O 1
ATOM 1909 N N . GLY A 1 252 ? -1.897 -32.969 -15.25 1 98 252 GLY A N 1
ATOM 1910 C CA . GLY A 1 252 ? -1.548 -31.969 -16.234 1 98 252 GLY A CA 1
ATOM 1911 C C . GLY A 1 252 ? -2.75 -31.422 -16.984 1 98 252 GLY A C 1
ATOM 1912 O O . GLY A 1 252 ? -2.904 -30.203 -17.141 1 98 252 GLY A O 1
ATOM 1913 N N . LYS A 1 253 ? -3.564 -32.312 -17.438 1 96.62 253 LYS A N 1
ATOM 1914 C CA . LYS A 1 253 ? -4.773 -31.938 -18.156 1 96.62 253 LYS A CA 1
ATOM 1915 C C . LYS A 1 253 ? -5.688 -31.078 -17.281 1 96.62 253 LYS A C 1
ATOM 1917 O O . LYS A 1 253 ? -6.195 -30.047 -17.734 1 96.62 253 LYS A O 1
ATOM 1922 N N . ASP A 1 254 ? -5.906 -31.5 -16.109 1 97.31 254 ASP A N 1
ATOM 1923 C CA . ASP A 1 254 ? -6.84 -30.828 -15.211 1 97.31 254 ASP A CA 1
ATOM 1924 C C . ASP A 1 254 ? -6.324 -29.453 -14.812 1 97.31 254 ASP A C 1
ATOM 1926 O O . ASP A 1 254 ? -7.086 -28.469 -14.797 1 97.31 254 ASP A O 1
ATOM 1930 N N . ILE A 1 255 ? -5.039 -29.328 -14.469 1 98.06 255 ILE A N 1
ATOM 1931 C CA . ILE A 1 255 ? -4.496 -28.047 -14.062 1 98.06 255 ILE A CA 1
ATOM 1932 C C . ILE A 1 255 ? -4.531 -27.078 -15.242 1 98.06 255 ILE A C 1
ATOM 1934 O O . ILE A 1 255 ? -4.82 -25.891 -15.07 1 98.06 255 ILE A O 1
ATOM 1938 N N . VAL A 1 256 ? -4.246 -27.516 -16.438 1 96.81 256 VAL A N 1
ATOM 1939 C CA . VAL A 1 256 ? -4.301 -26.656 -17.609 1 96.81 256 VAL A CA 1
ATOM 1940 C C . VAL A 1 256 ? -5.742 -26.203 -17.859 1 96.81 256 VAL A C 1
ATOM 1942 O O . VAL A 1 256 ? -5.984 -25.047 -18.203 1 96.81 256 VAL A O 1
ATOM 1945 N N . SER A 1 257 ? -6.648 -27.109 -17.641 1 95.19 257 SER A N 1
ATOM 1946 C CA . SER A 1 257 ? -8.055 -26.75 -17.766 1 95.19 257 SER A CA 1
ATOM 1947 C C . SER A 1 257 ? -8.438 -25.656 -16.766 1 95.19 257 SER A C 1
ATOM 1949 O O . SER A 1 257 ? -9.086 -24.672 -17.141 1 95.19 257 SER A O 1
ATOM 1951 N N . PHE A 1 258 ? -8.047 -25.859 -15.562 1 96.62 258 PHE A N 1
ATOM 1952 C CA . PHE A 1 258 ? -8.328 -24.891 -14.516 1 96.62 258 PHE A CA 1
ATOM 1953 C C . PHE A 1 258 ? -7.691 -23.547 -14.836 1 96.62 258 PHE A C 1
ATOM 1955 O O . PHE A 1 258 ? -8.352 -22.5 -14.758 1 96.62 258 PHE A O 1
ATOM 1962 N N . LEU A 1 259 ? -6.43 -23.516 -15.242 1 96.94 259 LEU A N 1
ATOM 1963 C CA . LEU A 1 259 ? -5.707 -22.297 -15.547 1 96.94 259 LEU A CA 1
ATOM 1964 C C . LEU A 1 259 ? -6.293 -21.609 -16.781 1 96.94 259 LEU A C 1
ATOM 1966 O O . LEU A 1 259 ? -6.301 -20.375 -16.859 1 96.94 259 LEU A O 1
ATOM 1970 N N . SER A 1 260 ? -6.723 -22.406 -17.703 1 93.75 260 SER A N 1
ATOM 1971 C CA . SER A 1 260 ? -7.363 -21.859 -18.891 1 93.75 260 SER A CA 1
ATOM 1972 C C . SER A 1 260 ? -8.664 -21.141 -18.547 1 93.75 260 SER A C 1
ATOM 1974 O O . SER A 1 260 ? -8.93 -20.047 -19.031 1 93.75 260 SER A O 1
ATOM 1976 N N . TRP A 1 261 ? -9.43 -21.797 -17.75 1 93.12 261 TRP A N 1
ATOM 1977 C CA . TRP A 1 261 ? -10.641 -21.156 -17.25 1 93.12 261 TRP A CA 1
ATOM 1978 C C . TRP A 1 261 ? -10.305 -19.859 -16.5 1 93.12 261 TRP A C 1
ATOM 1980 O O . TRP A 1 261 ? -10.945 -18.828 -16.719 1 93.12 261 TRP A O 1
ATOM 1990 N N . ALA A 1 262 ? -9.336 -19.953 -15.609 1 94.62 262 ALA A N 1
ATOM 1991 C CA . ALA A 1 262 ? -8.953 -18.812 -14.766 1 94.62 262 ALA A CA 1
ATOM 1992 C C . ALA A 1 262 ? -8.539 -17.625 -15.617 1 94.62 262 ALA A C 1
ATOM 1994 O O . ALA A 1 262 ? -8.75 -16.469 -15.227 1 94.62 262 ALA A O 1
ATOM 1995 N N . ALA A 1 263 ? -7.977 -17.875 -16.703 1 93.69 263 ALA A N 1
ATOM 1996 C CA . ALA A 1 263 ? -7.512 -16.812 -17.594 1 93.69 263 ALA A CA 1
ATOM 1997 C C . ALA A 1 263 ? -8.68 -16.141 -18.297 1 93.69 263 ALA A C 1
ATOM 1999 O O . ALA A 1 263 ? -8.539 -15.047 -18.859 1 93.69 263 ALA A O 1
ATOM 2000 N N . GLU A 1 264 ? -9.852 -16.797 -18.266 1 87.19 264 GLU A N 1
ATOM 2001 C CA . GLU A 1 264 ? -11.055 -16.219 -18.875 1 87.19 264 GLU A CA 1
ATOM 2002 C C . GLU A 1 264 ? -12.305 -16.641 -18.109 1 87.19 264 GLU A C 1
ATOM 2004 O O . GLU A 1 264 ? -13.172 -17.344 -18.641 1 87.19 264 GLU A O 1
ATOM 2009 N N . PRO A 1 265 ? -12.406 -16.125 -16.875 1 75.12 265 PRO A N 1
ATOM 2010 C CA . PRO A 1 265 ? -13.5 -16.656 -16.062 1 75.12 265 PRO A CA 1
ATOM 2011 C C . PRO A 1 265 ? -14.875 -16.297 -16.625 1 75.12 265 PRO A C 1
ATOM 2013 O O . PRO A 1 265 ? -15.852 -17.016 -16.391 1 75.12 265 PRO A O 1
ATOM 2016 N N . GLU A 1 266 ? -14.984 -15.102 -17.266 1 67.81 266 GLU A N 1
ATOM 2017 C CA . GLU A 1 266 ? -16.281 -14.656 -17.781 1 67.81 266 GLU A CA 1
ATOM 2018 C C . GLU A 1 266 ? -16.594 -15.289 -19.125 1 67.81 266 GLU A C 1
ATOM 2020 O O . GLU A 1 266 ? -17.641 -15.023 -19.719 1 67.81 266 GLU A O 1
ATOM 2025 N N . MET A 1 267 ? -15.664 -16.047 -19.594 1 60.25 267 MET A N 1
ATOM 2026 C CA . MET A 1 267 ? -15.844 -16.594 -20.922 1 60.25 267 MET A CA 1
ATOM 2027 C C . MET A 1 267 ? -17.125 -17.406 -21.016 1 60.25 267 MET A C 1
ATOM 2029 O O . MET A 1 267 ? -17.844 -17.344 -22.016 1 60.25 267 MET A O 1
ATOM 2033 N N . GLU A 1 268 ? -17.359 -18.078 -19.922 1 56.31 268 GLU A N 1
ATOM 2034 C CA . GLU A 1 268 ? -18.578 -18.906 -20 1 56.31 268 GLU A CA 1
ATOM 2035 C C . GLU A 1 268 ? -19.828 -18.031 -20.078 1 56.31 268 GLU A C 1
ATOM 2037 O O . GLU A 1 268 ? -20.75 -18.328 -20.828 1 56.31 268 GLU A O 1
ATOM 2042 N N . GLU A 1 269 ? -19.766 -16.984 -19.156 1 54.66 269 GLU A N 1
ATOM 2043 C CA . GLU A 1 269 ? -20.922 -16.094 -19.188 1 54.66 269 GLU A CA 1
ATOM 2044 C C . GLU A 1 269 ? -21.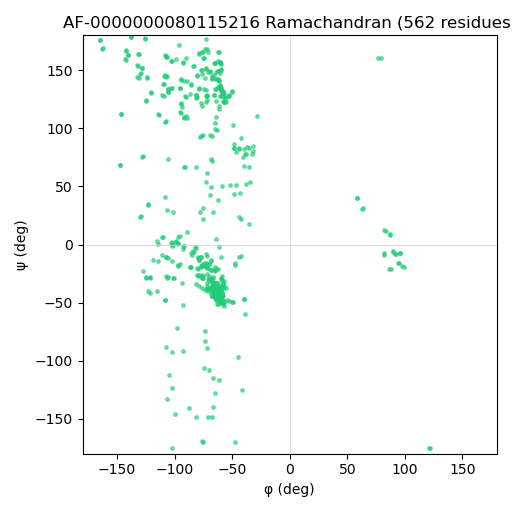062 -15.43 -20.562 1 54.66 269 GLU A C 1
ATOM 2046 O O . GLU A 1 269 ? -22.172 -15.266 -21.062 1 54.66 269 GLU A O 1
ATOM 2051 N N . ARG A 1 270 ? -19.969 -15.125 -21.062 1 52.03 270 ARG A N 1
ATOM 2052 C CA . ARG A 1 270 ? -20.016 -14.477 -22.375 1 52.03 270 ARG A CA 1
ATOM 2053 C C . ARG A 1 270 ? -20.469 -15.461 -23.453 1 52.03 270 ARG A C 1
ATOM 2055 O O . ARG A 1 270 ? -21.25 -15.094 -24.328 1 52.03 270 ARG A O 1
ATOM 2062 N N . LYS A 1 271 ? -20.078 -16.641 -23.375 1 52.84 271 LYS A N 1
ATOM 2063 C CA . LYS A 1 271 ? -20.484 -17.672 -24.344 1 52.84 271 LYS A CA 1
ATOM 2064 C C . LYS A 1 271 ? -21.984 -17.938 -24.266 1 52.84 271 LYS A C 1
ATOM 2066 O O . LYS A 1 271 ? -22.641 -18.109 -25.297 1 52.84 271 LYS A O 1
ATOM 2071 N N . LEU A 1 272 ? -22.406 -17.859 -23.031 1 50.97 272 LEU A N 1
ATOM 2072 C CA . LEU A 1 272 ? -23.844 -18.078 -22.875 1 50.97 272 LEU A CA 1
ATOM 2073 C C . LEU A 1 272 ? -24.641 -16.906 -23.469 1 50.97 272 LEU A C 1
ATOM 2075 O O . LEU A 1 272 ? -25.672 -17.125 -24.094 1 50.97 272 LEU A O 1
ATOM 2079 N N . VAL A 1 273 ? -24.047 -15.711 -23.234 1 51.25 273 VAL A N 1
ATOM 2080 C CA . VAL A 1 273 ? -24.719 -14.547 -23.812 1 51.25 273 VAL A CA 1
ATOM 2081 C C . VAL A 1 273 ? -24.625 -14.586 -25.328 1 51.25 273 VAL A C 1
ATOM 2083 O O . VAL A 1 273 ? -25.609 -14.297 -26.031 1 51.25 273 VAL A O 1
ATOM 2086 N N . ASP A 1 274 ? -23.469 -14.961 -25.828 1 48.47 274 ASP A N 1
ATOM 2087 C CA . ASP A 1 274 ? -23.297 -15.016 -27.266 1 48.47 274 ASP A CA 1
ATOM 2088 C C . ASP A 1 274 ? -24.188 -16.078 -27.891 1 48.47 274 ASP A C 1
ATOM 2090 O O . ASP A 1 274 ? -24.734 -15.883 -28.984 1 48.47 274 ASP A O 1
ATOM 2094 N N . GLU A 1 275 ? -24.297 -17.156 -27.172 1 48.88 275 GLU A N 1
ATOM 2095 C CA . GLU A 1 275 ? -25.188 -18.203 -27.656 1 48.88 275 GLU A CA 1
ATOM 2096 C C . GLU A 1 275 ? -26.641 -17.719 -27.641 1 48.88 275 GLU A C 1
ATOM 2098 O O . GLU A 1 275 ? -27.391 -18 -28.578 1 48.88 275 GLU A O 1
ATOM 2103 N N . HIS A 1 276 ? -26.938 -17 -26.594 1 51.38 276 HIS A N 1
ATOM 2104 C CA . HIS A 1 276 ? -28.281 -16.469 -26.547 1 51.38 276 HIS A CA 1
ATOM 2105 C C . HIS A 1 276 ? -28.5 -15.414 -27.609 1 51.38 276 HIS A C 1
ATOM 2107 O O . HIS A 1 276 ? -29.594 -15.328 -28.203 1 51.38 276 HIS A O 1
ATOM 2113 N N . THR A 1 277 ? -27.484 -14.664 -27.797 1 53.25 277 THR A N 1
ATOM 2114 C CA . THR A 1 277 ? -27.625 -13.617 -28.797 1 53.25 277 THR A CA 1
ATOM 2115 C C . THR A 1 277 ? -27.641 -14.219 -30.203 1 53.25 277 THR A C 1
ATOM 2117 O O . THR A 1 277 ? -28.359 -13.727 -31.078 1 53.25 277 THR A O 1
ATOM 2120 N N . LEU A 1 278 ? -26.859 -15.219 -30.406 1 49.12 278 LEU A N 1
ATOM 2121 C CA . LEU A 1 278 ? -26.875 -15.867 -31.719 1 49.12 278 LEU A CA 1
ATOM 2122 C C . LEU A 1 278 ? -28.219 -16.578 -31.938 1 49.12 278 LEU A C 1
ATOM 2124 O O . LEU A 1 278 ? -28.75 -16.547 -33.031 1 49.12 278 LEU A O 1
ATOM 2128 N N . LEU A 1 279 ? -28.688 -17.109 -30.938 1 51.12 279 LEU A N 1
ATOM 2129 C CA . LEU A 1 279 ? -29.984 -17.766 -31.078 1 51.12 279 LEU A CA 1
ATOM 2130 C C . LEU A 1 279 ? -31.094 -16.734 -31.312 1 51.12 279 LEU A C 1
ATOM 2132 O O . LEU A 1 279 ? -32.031 -16.984 -32.062 1 51.12 279 LEU A O 1
ATOM 2136 N N . SER A 1 280 ? -30.875 -15.578 -30.781 1 52.38 280 SER A N 1
ATOM 2137 C CA . SER A 1 280 ? -31.891 -14.555 -30.984 1 52.38 280 SER A CA 1
ATOM 2138 C C . SER A 1 280 ? -31.781 -13.945 -32.375 1 52.38 280 SER A C 1
ATOM 2140 O O . SER A 1 280 ? -32.781 -13.484 -32.938 1 52.38 280 SER A O 1
ATOM 2142 N N . SER A 1 281 ? -30.641 -13.969 -32.938 1 51.06 281 SER A N 1
ATOM 2143 C CA . SER A 1 281 ? -30.516 -13.398 -34.25 1 51.06 281 SER A CA 1
ATOM 2144 C C . SER A 1 281 ? -31 -14.375 -35.344 1 51.06 281 SER A C 1
ATOM 2146 O O . SER A 1 281 ? -31.234 -13.977 -36.469 1 51.06 281 SER A O 1
ATOM 2148 N N . SER A 1 282 ? -30.953 -15.641 -35.094 1 43 282 SER A N 1
ATOM 2149 C CA . SER A 1 282 ? -31.422 -16.609 -36.062 1 43 282 SER A CA 1
ATOM 2150 C C . SER A 1 282 ? -32.938 -16.812 -35.969 1 43 282 SER A C 1
ATOM 2152 O O . SER A 1 282 ? -33.531 -17.562 -36.75 1 43 282 SER A O 1
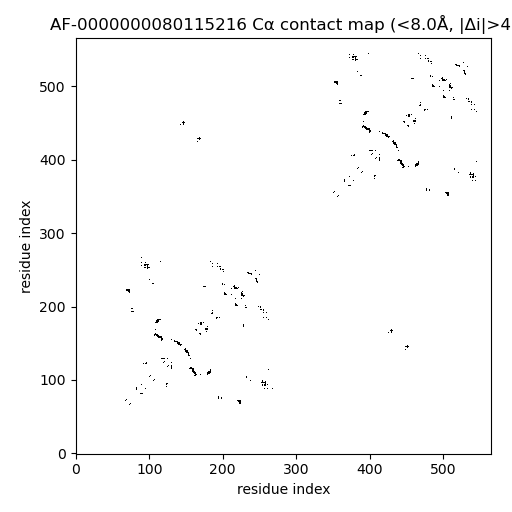ATOM 2154 N N . ALA A 1 283 ? -33.531 -16.172 -34.969 1 37.88 283 ALA A N 1
ATOM 2155 C CA . ALA A 1 283 ? -35 -16.234 -35 1 37.88 283 ALA A CA 1
ATOM 2156 C C . ALA A 1 283 ? -35.594 -15.047 -35.75 1 37.88 283 ALA A C 1
ATOM 2158 O O . ALA A 1 283 ? -35.062 -13.93 -35.625 1 37.88 283 ALA A O 1
ATOM 2159 N N . MET B 1 1 ? 4.906 -25.766 39.938 1 17.86 1 MET B N 1
ATOM 2160 C CA . MET B 1 1 ? 4.059 -26.609 40.781 1 17.86 1 MET B CA 1
ATOM 2161 C C . MET B 1 1 ? 2.588 -26.25 40.594 1 17.86 1 MET B C 1
ATOM 2163 O O . MET B 1 1 ? 2.266 -25.141 40.156 1 17.86 1 MET B O 1
ATOM 2167 N N . ALA B 1 2 ? 1.792 -27.234 40.969 1 19.8 2 ALA B N 1
ATOM 2168 C CA . ALA B 1 2 ? 0.418 -27.719 40.906 1 19.8 2 ALA B CA 1
ATOM 2169 C C . ALA B 1 2 ? -0.549 -26.75 41.562 1 19.8 2 ALA B C 1
ATOM 2171 O O . ALA B 1 2 ? -1.682 -27.109 41.875 1 19.8 2 ALA B O 1
ATOM 2172 N N . SER B 1 3 ? 0.164 -25.594 42.125 1 17.08 3 SER B N 1
ATOM 2173 C CA . SER B 1 3 ? -0.617 -24.953 43.188 1 17.08 3 SER B CA 1
ATOM 2174 C C . SER B 1 3 ? -2.059 -24.734 42.75 1 17.08 3 SER B C 1
ATOM 2176 O O . SER B 1 3 ? -2.367 -24.797 41.562 1 17.08 3 SER B O 1
ATOM 2178 N N . GLY B 1 4 ? -2.719 -24.031 43.5 1 17.67 4 GLY B N 1
ATOM 2179 C CA . GLY B 1 4 ? -3.891 -23.906 44.375 1 17.67 4 GLY B CA 1
ATOM 2180 C C . GLY B 1 4 ? -5.105 -23.375 43.625 1 17.67 4 GLY B C 1
ATOM 2181 O O . GLY B 1 4 ? -4.988 -22.484 42.781 1 17.67 4 GLY B O 1
ATOM 2182 N N . ARG B 1 5 ? -6.07 -24.188 43.406 1 18.88 5 ARG B N 1
ATOM 2183 C CA . ARG B 1 5 ? -7.465 -24.406 43.031 1 18.88 5 ARG B CA 1
ATOM 2184 C C . ARG B 1 5 ? -8.359 -23.297 43.562 1 18.88 5 ARG B C 1
ATOM 2186 O O . ARG B 1 5 ? -9.219 -23.547 44.406 1 18.88 5 ARG B O 1
ATOM 2193 N N . ALA B 1 6 ? -7.555 -22.109 43.938 1 16.25 6 ALA B N 1
ATOM 2194 C CA . ALA B 1 6 ? -8.297 -21.359 44.938 1 16.25 6 ALA B CA 1
ATOM 2195 C C . ALA B 1 6 ? -9.766 -21.219 44.562 1 16.25 6 ALA B C 1
ATOM 2197 O O . ALA B 1 6 ? -10.656 -21.547 45.344 1 16.25 6 ALA B O 1
ATOM 2198 N N . ILE B 1 7 ? -10.102 -20.078 43.969 1 17.38 7 ILE B N 1
ATOM 2199 C CA . ILE B 1 7 ? -10.992 -19.125 44.625 1 17.38 7 ILE B CA 1
ATOM 2200 C C . ILE B 1 7 ? -12.438 -19.406 44.219 1 17.38 7 ILE B C 1
ATOM 2202 O O . ILE B 1 7 ? -12.742 -19.484 43.031 1 17.38 7 ILE B O 1
ATOM 2206 N N . HIS B 1 8 ? -13.297 -19.922 45.094 1 16.66 8 HIS B N 1
ATOM 2207 C CA . HIS B 1 8 ? -14.625 -20.391 45.469 1 16.66 8 HIS B CA 1
ATOM 2208 C C . HIS B 1 8 ? -15.719 -19.516 44.875 1 16.66 8 HIS B C 1
ATOM 2210 O O . HIS B 1 8 ? -16.688 -20.016 44.312 1 16.66 8 HIS B O 1
ATOM 2216 N N . HIS B 1 9 ? -15.586 -18.188 45.312 1 17.08 9 HIS B N 1
ATOM 2217 C CA . HIS B 1 9 ? -16.75 -17.797 46.094 1 17.08 9 HIS B CA 1
ATOM 2218 C C . HIS B 1 9 ? -18.016 -17.75 45.219 1 17.08 9 HIS B C 1
ATOM 2220 O O . HIS B 1 9 ? -17.922 -17.828 44 1 17.08 9 HIS B O 1
ATOM 2226 N N . LEU B 1 10 ? -18.812 -16.797 45.438 1 16.56 10 LEU B N 1
ATOM 2227 C CA . LEU B 1 10 ? -20.109 -16.547 46.062 1 16.56 10 LEU B CA 1
ATOM 2228 C C . LEU B 1 10 ? -21.156 -16.188 45 1 16.56 10 LEU B C 1
ATOM 2230 O O . LEU B 1 10 ? -22.359 -16.312 45.25 1 16.56 10 LEU B O 1
ATOM 2234 N N . LEU B 1 11 ? -20.688 -15.945 43.625 1 16.73 11 LEU B N 1
ATOM 2235 C CA . LEU B 1 11 ? -21.562 -14.867 43.188 1 16.73 11 LEU B CA 1
ATOM 2236 C C . LEU B 1 11 ? -23 -15.375 43.031 1 16.73 11 LEU B C 1
ATOM 2238 O O . LEU B 1 11 ? -23.25 -16.219 42.156 1 16.73 11 LEU B O 1
ATOM 2242 N N . ARG B 1 12 ? -23.781 -15.656 44 1 17.92 12 ARG B N 1
ATOM 2243 C CA . ARG B 1 12 ? -25.172 -16.047 44.094 1 17.92 12 ARG B CA 1
ATOM 2244 C C . ARG B 1 12 ? -26.062 -15.203 43.188 1 17.92 12 ARG B C 1
ATOM 2246 O O . ARG B 1 12 ? -27.25 -15.484 43.031 1 17.92 12 ARG B O 1
ATOM 2253 N N . ARG B 1 13 ? -25.578 -14.102 42.594 1 18.39 13 ARG B N 1
ATOM 2254 C CA . ARG B 1 13 ? -26.625 -13.078 42.688 1 18.39 13 ARG B CA 1
ATOM 2255 C C . ARG B 1 13 ? -27.922 -13.57 42.062 1 18.39 13 ARG B C 1
ATOM 2257 O O . ARG B 1 13 ? -27.906 -14.258 41.031 1 18.39 13 ARG B O 1
ATOM 2264 N N . ASN B 1 14 ? -29.078 -13.539 42.75 1 17.72 14 ASN B N 1
ATOM 2265 C CA . ASN B 1 14 ? -30.531 -13.477 42.906 1 17.72 14 ASN B CA 1
ATOM 2266 C C . ASN B 1 14 ? -31.188 -12.742 41.75 1 17.72 14 ASN B C 1
ATOM 2268 O O . ASN B 1 14 ? -30.641 -11.766 41.219 1 17.72 14 ASN B O 1
ATOM 2272 N N . PHE B 1 15 ? -31.953 -13.461 40.875 1 19.67 15 PHE B N 1
ATOM 2273 C CA . PHE B 1 15 ? -32.906 -13.211 39.812 1 19.67 15 PHE B CA 1
ATOM 2274 C C . PHE B 1 15 ? -33.906 -12.109 40.188 1 19.67 15 PHE B C 1
ATOM 2276 O O . PHE B 1 15 ? -34.938 -12.391 40.781 1 19.67 15 PHE B O 1
ATOM 2283 N N . GLN B 1 16 ? -33.281 -11.031 40.781 1 16.12 16 GLN B N 1
ATOM 2284 C CA . GLN B 1 16 ? -34.156 -10.016 41.344 1 16.12 16 GLN B CA 1
ATOM 2285 C C . GLN B 1 16 ? -35.344 -9.734 40.406 1 16.12 16 GLN B C 1
ATOM 2287 O O . GLN B 1 16 ? -35.312 -10.148 39.25 1 16.12 16 GLN B O 1
ATOM 2292 N N . SER B 1 17 ? -35.562 -8.43 40 1 16.02 17 SER B N 1
ATOM 2293 C CA . SER B 1 17 ? -36.438 -7.379 40.5 1 16.02 17 SER B CA 1
ATOM 2294 C C . SER B 1 17 ? -37.5 -6.992 39.5 1 16.02 17 SER B C 1
ATOM 2296 O O . SER B 1 17 ? -38.531 -6.441 39.875 1 16.02 17 SER B O 1
ATOM 2298 N N . GLN B 1 18 ? -37.25 -6.883 38.125 1 16.52 18 GLN B N 1
ATOM 2299 C CA . GLN B 1 18 ? -37.719 -5.566 37.719 1 16.52 18 GLN B CA 1
ATOM 2300 C C . GLN B 1 18 ? -39.25 -5.547 37.594 1 16.52 18 GLN B C 1
ATOM 2302 O O . GLN B 1 18 ? -39.844 -6.414 36.938 1 16.52 18 GLN B O 1
ATOM 2307 N N . SER B 1 19 ? -40.031 -4.715 38.281 1 17.08 19 SER B N 1
ATOM 2308 C CA . SER B 1 19 ? -41.219 -4.152 38.938 1 17.08 19 SER B CA 1
ATOM 2309 C C . SER B 1 19 ? -42.219 -3.664 37.906 1 17.08 19 SER B C 1
ATOM 2311 O O . SER B 1 19 ? -43.406 -4.023 37.938 1 17.08 19 SER B O 1
ATOM 2313 N N . THR B 1 20 ? -42.125 -2.361 37.438 1 16.7 20 THR B N 1
ATOM 2314 C CA . THR B 1 20 ? -43.094 -1.339 37.844 1 16.7 20 THR B CA 1
ATOM 2315 C C . THR B 1 20 ? -44.156 -1.152 36.812 1 16.7 20 THR B C 1
ATOM 2317 O O . THR B 1 20 ? -45.344 -1.101 37.125 1 16.7 20 THR B O 1
ATOM 2320 N N . ALA B 1 21 ? -43.938 -0.486 35.469 1 17.61 21 ALA B N 1
ATOM 2321 C CA . ALA B 1 21 ? -44.625 0.797 35.469 1 17.61 21 ALA B CA 1
ATOM 2322 C C . ALA B 1 21 ? -46.062 0.627 35.031 1 17.61 21 ALA B C 1
ATOM 2324 O O . ALA B 1 21 ? -46.438 -0.384 34.406 1 17.61 21 ALA B O 1
ATOM 2325 N N . PRO B 1 22 ? -46.594 1.678 34.156 1 19.12 22 PRO B N 1
ATOM 2326 C CA . PRO B 1 22 ? -47.562 2.705 34.594 1 19.12 22 PRO B CA 1
ATOM 2327 C C . PRO B 1 22 ? -48.969 2.422 34.156 1 19.12 22 PRO B C 1
ATOM 2329 O O . PRO B 1 22 ? -49.219 1.521 33.344 1 19.12 22 PRO B O 1
ATOM 2332 N N . PRO B 1 23 ? -49.625 3.43 33.375 1 20.36 23 PRO B N 1
ATOM 2333 C CA . PRO B 1 23 ? -50.781 4.266 33.688 1 20.36 23 PRO B CA 1
ATOM 2334 C C . PRO B 1 23 ? -52 3.873 32.906 1 20.36 23 PRO B C 1
ATOM 2336 O O . PRO B 1 23 ? -52.031 4.043 31.672 1 20.36 23 PRO B O 1
ATOM 2339 N N . VAL B 1 24 ? -52.281 2.5 32.719 1 19.03 24 VAL B N 1
ATOM 2340 C CA . VAL B 1 24 ? -53.344 2.264 31.75 1 19.03 24 VAL B CA 1
ATOM 2341 C C . VAL B 1 24 ? -54.469 3.262 31.984 1 19.03 24 VAL B C 1
ATOM 2343 O O . VAL B 1 24 ? -55.531 3.203 31.328 1 19.03 24 VAL B O 1
ATOM 2346 N N . LEU B 1 25 ? -54.469 4.039 33.094 1 16.83 25 LEU B N 1
ATOM 2347 C CA . LEU B 1 25 ? -55.844 4.297 33.531 1 16.83 25 LEU B CA 1
ATOM 2348 C C . LEU B 1 25 ? -56.594 5.098 32.469 1 16.83 25 LEU B C 1
ATOM 2350 O O . LEU B 1 25 ? -57.75 5.535 32.719 1 16.83 25 LEU B O 1
ATOM 2354 N N . SER B 1 26 ? -56.031 5.43 31.219 1 18.81 26 SER B N 1
ATOM 2355 C CA . SER B 1 26 ? -56.75 6.664 30.969 1 18.81 26 SER B CA 1
ATOM 2356 C C . SER B 1 26 ? -58.25 6.398 30.797 1 18.81 26 SER B C 1
ATOM 2358 O O . SER B 1 26 ? -58.656 5.621 29.922 1 18.81 26 SER B O 1
ATOM 2360 N N . SER B 1 27 ? -59.156 6.676 31.719 1 16.77 27 SER B N 1
ATOM 2361 C CA . SER B 1 27 ? -60.594 6.652 32.094 1 16.77 27 SER B CA 1
ATOM 2362 C C . SER B 1 27 ? -61.406 7.523 31.172 1 16.77 27 SER B C 1
ATOM 2364 O O . SER B 1 27 ? -62.656 7.539 31.266 1 16.77 27 SER B O 1
ATOM 2366 N N . LEU B 1 28 ? -60.844 8.586 30.391 1 18.28 28 LEU B N 1
ATOM 2367 C CA . LEU B 1 28 ? -61.75 9.711 30.562 1 18.28 28 LEU B CA 1
ATOM 2368 C C . LEU B 1 28 ? -63.062 9.469 29.781 1 18.28 28 LEU B C 1
ATOM 2370 O O . LEU B 1 28 ? -63.062 9.562 28.562 1 18.28 28 LEU B O 1
ATOM 2374 N N . VAL B 1 29 ? -63.781 8.508 29.859 1 17.95 29 VAL B N 1
ATOM 2375 C CA . VAL B 1 29 ? -64.938 8.266 29.016 1 17.95 29 VAL B CA 1
ATOM 2376 C C . VAL B 1 29 ? -65.938 9.398 29.188 1 17.95 29 VAL B C 1
ATOM 2378 O O . VAL B 1 29 ? -66.875 9.516 28.422 1 17.95 29 VAL B O 1
ATOM 2381 N N . THR B 1 30 ? -65.875 10.461 30.25 1 15.61 30 THR B N 1
ATOM 2382 C CA . THR B 1 30 ? -67.25 10.711 30.625 1 15.61 30 THR B CA 1
ATOM 2383 C C . THR B 1 30 ? -68 11.336 29.469 1 15.61 30 THR B C 1
ATOM 2385 O O . THR B 1 30 ? -69.125 10.867 29.109 1 15.61 30 THR B O 1
ATOM 2388 N N . LYS B 1 31 ? -68.5 12.766 29.688 1 17.17 31 LYS B N 1
ATOM 2389 C CA . LYS B 1 31 ? -69.812 13.273 29.938 1 17.17 31 LYS B CA 1
ATOM 2390 C C . LYS B 1 31 ? -70.375 13.992 28.703 1 17.17 31 LYS B C 1
ATOM 2392 O O . LYS B 1 31 ? -70.562 15.211 28.703 1 17.17 31 LYS B O 1
ATOM 2397 N N . GLN B 1 32 ? -70.062 13.68 27.562 1 19.58 32 GLN B N 1
ATOM 2398 C CA . GLN B 1 32 ? -70.562 14.617 26.578 1 19.58 32 GLN B CA 1
ATOM 2399 C C . GLN B 1 32 ? -72.062 14.891 26.797 1 19.58 32 GLN B C 1
ATOM 2401 O O . GLN B 1 32 ? -72.875 13.969 26.75 1 19.58 32 GLN B O 1
ATOM 2406 N N . ASP B 1 33 ? -72.25 16.219 27.469 1 16.22 33 ASP B N 1
ATOM 2407 C CA . ASP B 1 33 ? -73.438 17.031 27.703 1 16.22 33 ASP B CA 1
ATOM 2408 C C . ASP B 1 33 ? -74.188 17.375 26.391 1 16.22 33 ASP B C 1
ATOM 2410 O O . ASP B 1 33 ? -73.5 17.75 25.422 1 16.22 33 ASP B O 1
ATOM 2414 N N . GLN B 1 34 ? -75.312 17.234 26.25 1 16.88 34 GLN B N 1
ATOM 2415 C CA . GLN B 1 34 ? -76.312 17.25 25.203 1 16.88 34 GLN B CA 1
ATOM 2416 C C . GLN B 1 34 ? -76.625 18.688 24.75 1 16.88 34 GLN B C 1
ATOM 2418 O O . GLN B 1 34 ? -76.562 18.984 23.562 1 16.88 34 GLN B O 1
ATOM 2423 N N . GLU B 1 35 ? -77.812 19.391 25.078 1 18.47 35 GLU B N 1
ATOM 2424 C CA . GLU B 1 35 ? -78.875 19.734 24.172 1 18.47 35 GLU B CA 1
ATOM 2425 C C . GLU B 1 35 ? -78.875 21.234 23.828 1 18.47 35 GLU B C 1
ATOM 2427 O O . GLU B 1 35 ? -78.125 22 24.453 1 18.47 35 GLU B O 1
ATOM 2432 N N . GLY B 1 36 ? -80.062 22.156 23.828 1 17.88 36 GLY B N 1
ATOM 2433 C CA . GLY B 1 36 ? -80.938 22.812 22.828 1 17.88 36 GLY B CA 1
ATOM 2434 C C . GLY B 1 36 ? -80.875 24.328 22.906 1 17.88 36 GLY B C 1
ATOM 2435 O O . GLY B 1 36 ? -81.5 25.016 22.125 1 17.88 36 GLY B O 1
ATOM 2436 N N . ALA B 1 37 ? -80.312 25.016 23.953 1 18.23 37 ALA B N 1
ATOM 2437 C CA . ALA B 1 37 ? -81.062 26.25 24.156 1 18.23 37 ALA B CA 1
ATOM 2438 C C . ALA B 1 37 ? -80.812 27.234 23.016 1 18.23 37 ALA B C 1
ATOM 2440 O O . ALA B 1 37 ? -79.812 27.125 22.297 1 18.23 37 ALA B O 1
ATOM 2441 N N . GLY B 1 38 ? -80.875 28.656 23.438 1 18.97 38 GLY B N 1
ATOM 2442 C CA . GLY B 1 38 ? -81.75 29.75 23.031 1 18.97 38 GLY B CA 1
ATOM 2443 C C . GLY B 1 38 ? -81.125 30.672 22 1 18.97 38 GLY B C 1
ATOM 2444 O O . GLY B 1 38 ? -79.875 30.672 21.828 1 18.97 38 GLY B O 1
ATOM 2445 N N . SER B 1 39 ? -82 31.438 21.25 1 20.12 39 SER B N 1
ATOM 2446 C CA . SER B 1 39 ? -82.125 32.125 19.953 1 20.12 39 SER B CA 1
ATOM 2447 C C . SER B 1 39 ? -81.625 33.531 20 1 20.12 39 SER B C 1
ATOM 2449 O O . SER B 1 39 ? -81.812 34.312 19.047 1 20.12 39 SER B O 1
ATOM 2451 N N . SER B 1 40 ? -80.938 33.938 21.078 1 19.36 40 SER B N 1
ATOM 2452 C CA . SER B 1 40 ? -81.25 35.344 21.047 1 19.36 40 SER B CA 1
ATOM 2453 C C . SER B 1 40 ? -80.625 36.031 19.828 1 19.36 40 SER B C 1
ATOM 2455 O O . SER B 1 40 ? -79.75 35.438 19.172 1 19.36 40 SER B O 1
ATOM 2457 N N . GLY B 1 41 ? -80.25 37.406 20.016 1 19.75 41 GLY B N 1
ATOM 2458 C CA . GLY B 1 41 ? -80.438 38.75 19.484 1 19.75 41 GLY B CA 1
ATOM 2459 C C . GLY B 1 41 ? -79.438 39.125 18.422 1 19.75 41 GLY B C 1
ATOM 2460 O O . GLY B 1 41 ? -78.375 38.562 18.359 1 19.75 41 GLY B O 1
ATOM 2461 N N . MET B 1 42 ? -79.812 40.156 17.641 1 20.19 42 MET B N 1
ATOM 2462 C CA . MET B 1 42 ? -79.688 40.719 16.297 1 20.19 42 MET B CA 1
ATOM 2463 C C . MET B 1 42 ? -78.312 41.312 16.094 1 20.19 42 MET B C 1
ATOM 2465 O O . MET B 1 42 ? -77.875 42.125 16.922 1 20.19 42 MET B O 1
ATOM 2469 N N . LYS B 1 43 ? -77.688 41.219 14.914 1 19.58 43 LYS B N 1
ATOM 2470 C CA . LYS B 1 43 ? -76.438 41.031 14.188 1 19.58 43 LYS B CA 1
ATOM 2471 C C . LYS B 1 43 ? -75.75 42.375 13.844 1 19.58 43 LYS B C 1
ATOM 2473 O O . LYS B 1 43 ? -74.562 42.5 13.906 1 19.58 43 LYS B O 1
ATOM 2478 N N . SER B 1 44 ? -76.438 43.406 13.203 1 19.39 44 SER B N 1
ATOM 2479 C CA . SER B 1 44 ? -75.812 43.625 11.883 1 19.39 44 SER B CA 1
ATOM 2480 C C . SER B 1 44 ? -74.562 44.5 11.977 1 19.39 44 SER B C 1
ATOM 2482 O O . SER B 1 44 ? -74.312 45.094 13.016 1 19.39 44 SER B O 1
ATOM 2484 N N . LEU B 1 45 ? -74.188 45.469 10.75 1 19.09 45 LEU B N 1
ATOM 2485 C CA . LEU B 1 45 ? -73.25 45.531 9.656 1 19.09 45 LEU B CA 1
ATOM 2486 C C . LEU B 1 45 ? -72.188 46.531 9.945 1 19.09 45 LEU B C 1
ATOM 2488 O O . LEU B 1 45 ? -70.938 46.219 9.891 1 19.09 45 LEU B O 1
ATOM 2492 N N . ARG B 1 46 ? -72 47.844 9.188 1 20.75 46 ARG B N 1
ATOM 2493 C CA . ARG B 1 46 ? -71.125 48.188 8.086 1 20.75 46 ARG B CA 1
ATOM 2494 C C . ARG B 1 46 ? -69.938 48.969 8.586 1 20.75 46 ARG B C 1
ATOM 2496 O O . ARG B 1 46 ? -68.75 48.625 8.273 1 20.75 46 ARG B O 1
ATOM 2503 N N . ALA B 1 47 ? -70.062 50.344 8.578 1 20.05 47 ALA B N 1
ATOM 2504 C CA . ALA B 1 47 ? -69.312 51.219 7.695 1 20.05 47 ALA B CA 1
ATOM 2505 C C . ALA B 1 47 ? -68.062 51.75 8.383 1 20.05 47 ALA B C 1
ATOM 2507 O O . ALA B 1 47 ? -67.188 52.375 7.742 1 20.05 47 ALA B O 1
ATOM 2508 N N . LEU B 1 48 ? -67.938 51.688 9.695 1 23.97 48 LEU B N 1
ATOM 2509 C CA . LEU B 1 48 ? -67.125 52.812 10.109 1 23.97 48 LEU B CA 1
ATOM 2510 C C . LEU B 1 48 ? -65.75 52.719 9.555 1 23.97 48 LEU B C 1
ATOM 2512 O O . LEU B 1 48 ? -65.125 51.688 9.648 1 23.97 48 LEU B O 1
ATOM 2516 N N . ALA B 1 49 ? -65.25 53.812 8.766 1 24.03 49 ALA B N 1
ATOM 2517 C CA . ALA B 1 49 ? -64.125 54.344 7.992 1 24.03 49 ALA B CA 1
ATOM 2518 C C . ALA B 1 49 ? -62.812 54.344 8.812 1 24.03 49 ALA B C 1
ATOM 2520 O O . ALA B 1 49 ? -62.812 54.781 9.961 1 24.03 49 ALA B O 1
ATOM 2521 N N . LEU B 1 50 ? -61.719 53.75 8.219 1 22.14 50 LEU B N 1
ATOM 2522 C CA . LEU B 1 50 ? -60.375 53.188 8.406 1 22.14 50 LEU B CA 1
ATOM 2523 C C . LEU B 1 50 ? -59.344 54.281 8.602 1 22.14 50 LEU B C 1
ATOM 2525 O O . LEU B 1 50 ? -58.156 54.062 8.422 1 22.14 50 LEU B O 1
ATOM 2529 N N . LEU B 1 51 ? -59.562 55.5 9.195 1 27.03 51 LEU B N 1
ATOM 2530 C CA . LEU B 1 51 ? -58.469 56.469 9.203 1 27.03 51 LEU B CA 1
ATOM 2531 C C . LEU B 1 51 ? -57.25 55.906 9.898 1 27.03 51 LEU B C 1
ATOM 2533 O O . LEU B 1 51 ? -57.188 55.844 11.133 1 27.03 51 LEU B O 1
ATOM 2537 N N . GLY B 1 52 ? -56.719 54.719 9.609 1 24.66 52 GLY B N 1
ATOM 2538 C CA . GLY B 1 52 ? -55.625 54.156 10.352 1 24.66 52 GLY B CA 1
ATOM 2539 C C . GLY B 1 52 ? -54.344 55 10.305 1 24.66 52 GLY B C 1
ATOM 2540 O O . GLY B 1 52 ? -54.125 55.75 9.344 1 24.66 52 GLY B O 1
ATOM 2541 N N . ALA B 1 53 ? -53.812 55.5 11.5 1 29.38 53 ALA B N 1
ATOM 2542 C CA . ALA B 1 53 ? -52.562 56 12.023 1 29.38 53 ALA B CA 1
ATOM 2543 C C . ALA B 1 53 ? -51.375 55.25 11.406 1 29.38 53 ALA B C 1
ATOM 2545 O O . ALA B 1 53 ? -51.25 54.031 11.531 1 29.38 53 ALA B O 1
ATOM 2546 N N . GLY B 1 54 ? -50.906 55.594 10.242 1 27.55 54 GLY B N 1
ATOM 2547 C CA . GLY B 1 54 ? -49.656 55.156 9.609 1 27.55 54 GLY B CA 1
ATOM 2548 C C . GLY B 1 54 ? -48.469 55.219 10.523 1 27.55 54 GLY B C 1
ATOM 2549 O O . GLY B 1 54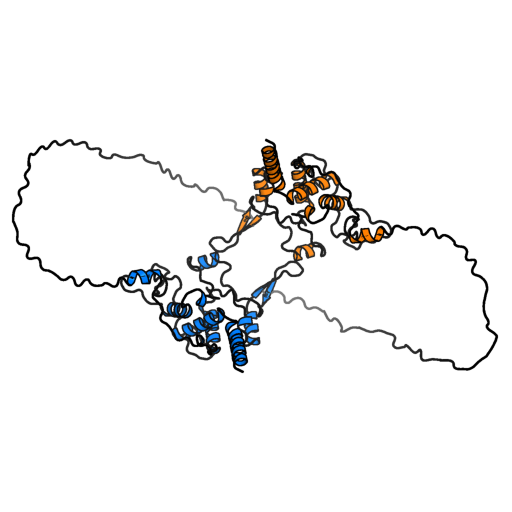 ? -47.969 56.312 10.82 1 27.55 54 GLY B O 1
ATOM 2550 N N . VAL B 1 55 ? -48.438 54.656 11.773 1 31.88 55 VAL B N 1
ATOM 2551 C CA . VAL B 1 55 ? -47.188 54.594 12.531 1 31.88 55 VAL B CA 1
ATOM 2552 C C . VAL B 1 55 ? -46.062 54.031 11.641 1 31.88 55 VAL B C 1
ATOM 2554 O O . VAL B 1 55 ? -46.219 52.938 11.086 1 31.88 55 VAL B O 1
ATOM 2557 N N . SER B 1 56 ? -45.375 54.844 10.875 1 31.45 56 SER B N 1
ATOM 2558 C CA . SER B 1 56 ? -44.125 54.5 10.227 1 31.45 56 SER B CA 1
ATOM 2559 C C . SER B 1 56 ? -43.219 53.688 11.156 1 31.45 56 SER B C 1
ATOM 2561 O O . SER B 1 56 ? -42.812 54.188 12.211 1 31.45 56 SER B O 1
ATOM 2563 N N . GLY B 1 57 ? -43.469 52.438 11.398 1 30.08 57 GLY B N 1
ATOM 2564 C CA . GLY B 1 57 ? -42.562 51.5 12.031 1 30.08 57 GLY B CA 1
ATOM 2565 C C . GLY B 1 57 ? -41.125 51.594 11.5 1 30.08 57 GLY B C 1
ATOM 2566 O O . GLY B 1 57 ? -40.906 51.469 10.297 1 30.08 57 GLY B O 1
ATOM 2567 N N . PHE B 1 58 ? -40.375 52.5 11.977 1 30.28 58 PHE B N 1
ATOM 2568 C CA . PHE B 1 58 ? -38.906 52.375 11.859 1 30.28 58 PHE B CA 1
ATOM 2569 C C . PHE B 1 58 ? -38.469 50.938 12.094 1 30.28 58 PHE B C 1
ATOM 2571 O O . PHE B 1 58 ? -38.562 50.438 13.211 1 30.28 58 PHE B O 1
ATOM 2578 N N . LEU B 1 59 ? -38.844 50.062 11.156 1 31 59 LEU B N 1
ATOM 2579 C CA . LEU B 1 59 ? -38.25 48.719 11.148 1 31 59 LEU B CA 1
ATOM 2580 C C . LEU B 1 59 ? -36.75 48.812 11.414 1 31 59 LEU B C 1
ATOM 2582 O O . LEU B 1 59 ? -36.031 49.562 10.742 1 31 59 LEU B O 1
ATOM 2586 N N . GLY B 1 60 ? -36.406 48.719 12.602 1 30.45 60 GLY B N 1
ATOM 2587 C CA . GLY B 1 60 ? -35.062 48.375 13.023 1 30.45 60 GLY B CA 1
ATOM 2588 C C . GLY B 1 60 ? -34.375 47.344 12.133 1 30.45 60 GLY B C 1
ATOM 2589 O O . GLY B 1 60 ? -34.906 46.25 11.961 1 30.45 60 GLY B O 1
ATOM 2590 N N . PHE B 1 61 ? -33.781 47.75 11.047 1 32.03 61 PHE B N 1
ATOM 2591 C CA . PHE B 1 61 ? -32.812 46.938 10.336 1 32.03 61 PHE B CA 1
ATOM 2592 C C . PHE B 1 61 ? -31.922 46.156 11.32 1 32.03 61 PHE B C 1
ATOM 2594 O O . PHE B 1 61 ? -30.969 46.719 11.859 1 32.03 61 PHE B O 1
ATOM 2601 N N . THR B 1 62 ? -32.469 45.406 12.273 1 34.84 62 THR B N 1
ATOM 2602 C CA . THR B 1 62 ? -31.562 44.438 12.859 1 34.84 62 THR B CA 1
ATOM 2603 C C . THR B 1 62 ? -30.828 43.656 11.773 1 34.84 62 THR B C 1
ATOM 2605 O O . THR B 1 62 ? -31.453 43.031 10.914 1 34.84 62 THR B O 1
ATOM 2608 N N . THR B 1 63 ? -29.734 44.188 11.219 1 33.72 63 THR B N 1
ATOM 2609 C CA . THR B 1 63 ? -28.734 43.5 10.391 1 33.72 63 THR B CA 1
ATOM 2610 C C . THR B 1 63 ? -28.578 42.062 10.812 1 33.72 63 THR B C 1
ATOM 2612 O O . THR B 1 63 ? -28.219 41.781 11.961 1 33.72 63 THR B O 1
ATOM 2615 N N . ILE B 1 64 ? -29.406 41.156 10.336 1 35.41 64 ILE B N 1
ATOM 2616 C CA . ILE B 1 64 ? -29.219 39.719 10.211 1 35.41 64 ILE B CA 1
ATOM 2617 C C . ILE B 1 64 ? -27.812 39.406 9.711 1 35.41 64 ILE B C 1
ATOM 2619 O O . ILE B 1 64 ? -27.594 39.281 8.5 1 35.41 64 ILE B O 1
ATOM 2623 N N . ALA B 1 65 ? -26.828 40.25 9.836 1 37.59 65 ALA B N 1
ATOM 2624 C CA . ALA B 1 65 ? -25.453 39.781 9.602 1 37.59 65 ALA B CA 1
ATOM 2625 C C . ALA B 1 65 ? -25.172 38.469 10.336 1 37.59 65 ALA B C 1
ATOM 2627 O O . ALA B 1 65 ? -24.078 37.938 10.234 1 37.59 65 ALA B O 1
ATOM 2628 N N . SER B 1 66 ? -25.984 38.094 11.344 1 38.47 66 SER B N 1
ATOM 2629 C CA . SER B 1 66 ? -25.547 37 12.203 1 38.47 66 SER B CA 1
ATOM 2630 C C . SER B 1 66 ? -25.578 35.688 11.461 1 38.47 66 SER B C 1
ATOM 2632 O O . SER B 1 66 ? -24.812 34.781 11.766 1 38.47 66 SER B O 1
ATOM 2634 N N . ALA B 1 67 ? -26.562 35.469 10.602 1 41.56 67 ALA B N 1
ATOM 2635 C CA . ALA B 1 67 ? -26.781 34.094 10.125 1 41.56 67 ALA B CA 1
ATOM 2636 C C . ALA B 1 67 ? -25.719 33.719 9.086 1 41.56 67 ALA B C 1
ATOM 2638 O O . ALA B 1 67 ? -25.312 32.562 9.008 1 41.56 67 ALA B O 1
ATOM 2639 N N . ASP B 1 68 ? -25.391 34.625 8.312 1 41.03 68 ASP B N 1
ATOM 2640 C CA . ASP B 1 68 ? -24.469 34.312 7.227 1 41.03 68 ASP B CA 1
ATOM 2641 C C . ASP B 1 68 ? -23.062 34.062 7.758 1 41.03 68 ASP B C 1
ATOM 2643 O O . ASP B 1 68 ? -22.328 33.25 7.215 1 41.03 68 ASP B O 1
ATOM 2647 N N . GLU B 1 69 ? -22.641 34.812 8.766 1 45.19 69 GLU B N 1
ATOM 2648 C CA . GLU B 1 69 ? -21.328 34.625 9.383 1 45.19 69 GLU B CA 1
ATOM 2649 C C . GLU B 1 69 ? -21.172 33.219 9.953 1 45.19 69 GLU B C 1
ATOM 2651 O O . GLU B 1 69 ? -20.047 32.719 10.016 1 45.19 69 GLU B O 1
ATOM 2656 N N . ALA B 1 70 ? -22.25 32.656 10.492 1 51.22 70 ALA B N 1
ATOM 2657 C CA . ALA B 1 70 ? -22.203 31.359 11.172 1 51.22 70 ALA B CA 1
ATOM 2658 C C . ALA B 1 70 ? -21.844 30.234 10.203 1 51.22 70 ALA B C 1
ATOM 2660 O O . ALA B 1 70 ? -21.078 29.328 10.547 1 51.22 70 ALA B O 1
ATOM 2661 N N . GLU B 1 71 ? -22.391 30.391 8.977 1 60.25 71 GLU B N 1
ATOM 2662 C CA . GLU B 1 71 ? -22.234 29.266 8.078 1 60.25 71 GLU B CA 1
ATOM 2663 C C . GLU B 1 71 ? -20.844 29.234 7.461 1 60.25 71 GLU B C 1
ATOM 2665 O O . GLU B 1 71 ? -20.234 28.156 7.324 1 60.25 71 GLU B O 1
ATOM 2670 N N . HIS B 1 72 ? -20.297 30.406 7.195 1 67.56 72 HIS B N 1
ATOM 2671 C CA . HIS B 1 72 ? -19.016 30.438 6.492 1 67.56 72 HIS B CA 1
ATOM 2672 C C . HIS B 1 72 ? -17.906 31 7.383 1 67.56 72 HIS B C 1
ATOM 2674 O O . HIS B 1 72 ? -16.734 30.953 7.027 1 67.56 72 HIS B O 1
ATOM 2680 N N . GLY B 1 73 ? -18.266 31.359 8.672 1 74.06 73 GLY B N 1
ATOM 2681 C CA . GLY B 1 73 ? -17.297 32 9.547 1 74.06 73 GLY B CA 1
ATOM 2682 C C . GLY B 1 73 ? -17.125 33.5 9.25 1 74.06 73 GLY B C 1
ATOM 2683 O O . GLY B 1 73 ? -17.562 33.969 8.203 1 74.06 73 GLY B O 1
ATOM 2684 N N . LEU B 1 74 ? -16.625 34.25 10.117 1 82.25 74 LEU B N 1
ATOM 2685 C CA . LEU B 1 74 ? -16.359 35.688 9.945 1 82.25 74 LEU B CA 1
ATOM 2686 C C . LEU B 1 74 ? -15.359 35.938 8.82 1 82.25 74 LEU B C 1
ATOM 2688 O O . LEU B 1 74 ? -14.477 35.094 8.586 1 82.25 74 LEU B O 1
ATOM 2692 N N . GLU B 1 75 ? -15.555 36.906 8.078 1 83.75 75 GLU B N 1
ATOM 2693 C CA . GLU B 1 75 ? -14.578 37.281 7.059 1 83.75 75 GLU B CA 1
ATOM 2694 C C . GLU B 1 75 ? -13.234 37.656 7.688 1 83.75 75 GLU B C 1
ATOM 2696 O O . GLU B 1 75 ? -13.195 38.344 8.695 1 83.75 75 GLU B O 1
ATOM 2701 N N . CYS B 1 76 ? -12.242 37.188 7.121 1 86.62 76 CYS B N 1
ATOM 2702 C CA . CYS B 1 76 ? -10.906 37.438 7.652 1 86.62 76 CYS B CA 1
ATOM 2703 C C . CYS B 1 76 ? -10.344 38.75 7.129 1 86.62 76 CYS B C 1
ATOM 2705 O O . CYS B 1 76 ? -10.555 39.094 5.969 1 86.62 76 CYS B O 1
ATOM 2707 N N . PRO B 1 77 ? -9.703 39.5 8 1 86.19 77 PRO B N 1
ATOM 2708 C CA . PRO B 1 77 ? -9 40.688 7.52 1 86.19 77 PRO B CA 1
ATOM 2709 C C . PRO B 1 77 ? -7.875 40.344 6.539 1 86.19 77 PRO B C 1
ATOM 2711 O O . PRO B 1 77 ? -7.391 39.219 6.516 1 86.19 77 PRO B O 1
ATOM 2714 N N . ASN B 1 78 ? -7.543 41.344 5.766 1 85.19 78 ASN B N 1
ATOM 2715 C CA . ASN B 1 78 ? -6.395 41.188 4.879 1 85.19 78 ASN B CA 1
ATOM 2716 C C . ASN B 1 78 ? -5.109 41.656 5.551 1 85.19 78 ASN B C 1
ATOM 2718 O O . ASN B 1 78 ? -5.062 42.781 6.102 1 85.19 78 ASN B O 1
ATOM 2722 N N . TYR B 1 79 ? -4.18 40.812 5.527 1 85.25 79 TYR B N 1
ATOM 2723 C CA . TYR B 1 79 ? -2.883 41.156 6.113 1 85.25 79 TYR B CA 1
ATOM 2724 C C . TYR B 1 79 ? -1.828 41.344 5.031 1 85.25 79 TYR B C 1
ATOM 2726 O O . TYR B 1 79 ? -1.881 40.688 3.982 1 85.25 79 TYR B O 1
ATOM 2734 N N . PRO B 1 80 ? -0.954 42.25 5.281 1 81.12 80 PRO B N 1
ATOM 2735 C CA . PRO B 1 80 ? 0.106 42.469 4.293 1 81.12 80 PRO B CA 1
ATOM 2736 C C . PRO B 1 80 ? 1.196 41.375 4.352 1 81.12 80 PRO B C 1
ATOM 2738 O O . PRO B 1 80 ? 2.189 41.562 5.066 1 81.12 80 PRO B O 1
ATOM 2741 N N . TRP B 1 81 ? 1.071 40.375 3.568 1 82.06 81 TRP B N 1
ATOM 2742 C CA . TRP B 1 81 ? 2.072 39.312 3.541 1 82.06 81 TRP B CA 1
ATOM 2743 C C . TRP B 1 81 ? 3.264 39.719 2.678 1 82.06 81 TRP B C 1
ATOM 2745 O O . TRP B 1 81 ? 3.094 40.188 1.543 1 82.06 81 TRP B O 1
ATOM 2755 N N . PRO B 1 82 ? 4.418 39.656 3.229 1 71.38 82 PRO B N 1
ATOM 2756 C CA . PRO B 1 82 ? 5.602 40.094 2.479 1 71.38 82 PRO B CA 1
ATOM 2757 C C . PRO B 1 82 ? 5.773 39.344 1.163 1 71.38 82 PRO B C 1
ATOM 2759 O O . PRO B 1 82 ? 6.328 39.906 0.205 1 71.38 82 PRO B O 1
ATOM 2762 N N . HIS B 1 83 ? 5.406 38.188 1.022 1 66.25 83 HIS B N 1
ATOM 2763 C CA . HIS B 1 83 ? 5.68 37.375 -0.153 1 66.25 83 HIS B CA 1
ATOM 2764 C C . HIS B 1 83 ? 4.641 37.594 -1.244 1 66.25 83 HIS B C 1
ATOM 2766 O O . HIS B 1 83 ? 4.738 37.031 -2.334 1 66.25 83 HIS B O 1
ATOM 2772 N N . LYS B 1 84 ? 3.561 38.312 -1.058 1 57.31 84 LYS B N 1
ATOM 2773 C CA . LYS B 1 84 ? 2.527 38.562 -2.057 1 57.31 84 LYS B CA 1
ATOM 2774 C C . LYS B 1 84 ? 3.029 39.531 -3.133 1 57.31 84 LYS B C 1
ATOM 2776 O O . LYS B 1 84 ? 2.551 39.5 -4.27 1 57.31 84 LYS B O 1
ATOM 2781 N N . GLY B 1 85 ? 4.234 40.125 -2.926 1 49.47 85 GLY B N 1
ATOM 2782 C CA . GLY B 1 85 ? 4.684 41.094 -3.93 1 49.47 85 GLY B CA 1
ATOM 2783 C C . GLY B 1 85 ? 5.527 40.438 -5.02 1 49.47 85 GLY B C 1
ATOM 2784 O O . GLY B 1 85 ? 6.086 39.375 -4.828 1 49.47 85 GLY B O 1
ATOM 2785 N N . ILE B 1 86 ? 5.391 40.812 -6.328 1 46.06 86 ILE B N 1
ATOM 2786 C CA . ILE B 1 86 ? 6.059 40.344 -7.531 1 46.06 86 ILE B CA 1
ATOM 2787 C C . ILE B 1 86 ? 7.535 40.094 -7.238 1 46.06 86 ILE B C 1
ATOM 2789 O O . ILE B 1 86 ? 8.117 39.094 -7.711 1 46.06 86 ILE B O 1
ATOM 2793 N N . LEU B 1 87 ? 8.141 41.062 -6.578 1 45.75 87 LEU B N 1
ATOM 2794 C CA . LEU B 1 87 ? 9.578 40.969 -6.336 1 45.75 87 LEU B CA 1
ATOM 2795 C C . LEU B 1 87 ? 9.859 40.406 -4.945 1 45.75 87 LEU B C 1
ATOM 2797 O O . LEU B 1 87 ? 11 40.438 -4.488 1 45.75 87 LEU B O 1
ATOM 2801 N N . SER B 1 88 ? 8.844 40 -4.316 1 55.41 88 SER B N 1
ATOM 2802 C CA . SER B 1 88 ? 9.031 39.75 -2.889 1 55.41 88 SER B CA 1
ATOM 2803 C C . SER B 1 88 ? 9.492 38.312 -2.633 1 55.41 88 SER B C 1
ATOM 2805 O O . SER B 1 88 ? 9.023 37.375 -3.287 1 55.41 88 SER B O 1
ATOM 2807 N N . SER B 1 89 ? 10.797 38.156 -2.227 1 60.31 89 SER B N 1
ATOM 2808 C CA . SER B 1 89 ? 11.438 36.906 -1.81 1 60.31 89 SER B CA 1
ATOM 2809 C C . SER B 1 89 ? 10.953 36.469 -0.428 1 60.31 89 SER B C 1
ATOM 2811 O O . SER B 1 89 ? 10.5 37.281 0.365 1 60.31 89 SER B O 1
ATOM 2813 N N . TYR B 1 90 ? 10.633 35.281 -0.327 1 67.62 90 TYR B N 1
ATOM 2814 C CA . TYR B 1 90 ? 10.273 34.781 0.991 1 67.62 90 TYR B CA 1
ATOM 2815 C C . TYR B 1 90 ? 11.336 35.156 2.023 1 67.62 90 TYR B C 1
ATOM 2817 O O . TYR B 1 90 ? 12.523 35.219 1.699 1 67.62 90 TYR B O 1
ATOM 2825 N N . ASP B 1 91 ? 10.836 35.688 3.107 1 84.06 91 ASP B N 1
ATOM 2826 C CA . ASP B 1 91 ? 11.68 35.844 4.285 1 84.06 91 ASP B CA 1
ATOM 2827 C C . ASP B 1 91 ? 12.141 34.469 4.816 1 84.06 91 ASP B C 1
ATOM 2829 O O . ASP B 1 91 ? 11.398 33.812 5.539 1 84.06 91 ASP B O 1
ATOM 2833 N N . HIS B 1 92 ? 13.375 34.094 4.453 1 89.44 92 HIS B N 1
ATOM 2834 C CA . HIS B 1 92 ? 13.906 32.781 4.793 1 89.44 92 HIS B CA 1
ATOM 2835 C C . HIS B 1 92 ? 13.922 32.562 6.301 1 89.44 92 HIS B C 1
ATOM 2837 O O . HIS B 1 92 ? 13.695 31.453 6.777 1 89.44 92 HIS B O 1
ATOM 2843 N N . ALA B 1 93 ? 14.227 33.625 6.996 1 93.94 93 ALA B N 1
ATOM 2844 C CA . ALA B 1 93 ? 14.227 33.5 8.453 1 93.94 93 ALA B CA 1
ATOM 2845 C C . ALA B 1 93 ? 12.836 33.188 8.984 1 93.94 93 ALA B C 1
ATOM 2847 O O . ALA B 1 93 ? 12.688 32.375 9.914 1 93.94 93 ALA B O 1
ATOM 2848 N N . SER B 1 94 ? 11.875 33.812 8.391 1 95.31 94 SER B N 1
ATOM 2849 C CA . SER B 1 94 ? 10.492 33.562 8.797 1 95.31 94 SER B CA 1
ATOM 2850 C C . SER B 1 94 ? 10.062 32.156 8.453 1 95.31 94 SER B C 1
ATOM 2852 O O . SER B 1 94 ? 9.359 31.5 9.234 1 95.31 94 SER B O 1
ATOM 2854 N N . ILE B 1 95 ? 10.492 31.672 7.332 1 95.88 95 ILE B N 1
ATOM 2855 C CA . ILE B 1 95 ? 10.172 30.297 6.93 1 95.88 95 ILE B CA 1
ATOM 2856 C C . ILE B 1 95 ? 10.805 29.312 7.906 1 95.88 95 ILE B C 1
ATOM 2858 O O . ILE B 1 95 ? 10.172 28.344 8.312 1 95.88 95 ILE B O 1
ATOM 2862 N N . ARG B 1 96 ? 12.016 29.531 8.227 1 97 96 ARG B N 1
ATOM 2863 C CA . ARG B 1 96 ? 12.695 28.688 9.195 1 97 96 ARG B CA 1
ATOM 2864 C C . ARG B 1 96 ? 11.953 28.672 10.531 1 97 96 ARG B C 1
ATOM 2866 O O . ARG B 1 96 ? 11.719 27.625 11.109 1 97 96 ARG B O 1
ATOM 2873 N N . ARG B 1 97 ? 11.609 29.875 11.062 1 97.81 97 ARG B N 1
ATOM 2874 C CA . ARG B 1 97 ? 10.844 29.969 12.305 1 97.81 97 ARG B CA 1
ATOM 2875 C C . ARG B 1 97 ? 9.5 29.25 12.164 1 97.81 97 ARG B C 1
ATOM 2877 O O . ARG B 1 97 ? 9.062 28.562 13.086 1 97.81 97 ARG B O 1
ATOM 2884 N N . GLY B 1 98 ? 8.844 29.438 11 1 98.12 98 GLY B N 1
ATOM 2885 C CA . GLY B 1 98 ? 7.582 28.766 10.734 1 98.12 98 GLY B CA 1
ATOM 2886 C C . GLY B 1 98 ? 7.691 27.25 10.773 1 98.12 98 GLY B C 1
ATOM 2887 O O . GLY B 1 98 ? 6.801 26.578 11.281 1 98.12 98 GLY B O 1
ATOM 2888 N N . HIS B 1 99 ? 8.766 26.781 10.188 1 98.12 99 HIS B N 1
ATOM 2889 C CA . HIS B 1 99 ? 9.008 25.344 10.25 1 98.12 99 HIS B CA 1
ATOM 2890 C C . HIS B 1 99 ? 9.156 24.875 11.695 1 98.12 99 HIS B C 1
ATOM 2892 O O . HIS B 1 99 ? 8.656 23.812 12.062 1 98.12 99 HIS B O 1
ATOM 2898 N N . GLN B 1 100 ? 9.867 25.641 12.484 1 98 100 GLN B N 1
ATOM 2899 C CA . GLN B 1 100 ? 10 25.312 13.898 1 98 100 GLN B CA 1
ATOM 2900 C C . GLN B 1 100 ? 8.641 25.25 14.586 1 98 100 GLN B C 1
ATOM 2902 O O . GLN B 1 100 ? 8.383 24.344 15.383 1 98 100 GLN B O 1
ATOM 2907 N N . VAL B 1 101 ? 7.781 26.203 14.297 1 98.62 101 VAL B N 1
ATOM 2908 C CA . VAL B 1 101 ? 6.434 26.219 14.852 1 98.62 101 VAL B CA 1
ATOM 2909 C C . VAL B 1 101 ? 5.688 24.953 14.414 1 98.62 101 VAL B C 1
ATOM 2911 O O . VAL B 1 101 ? 5.035 24.297 15.234 1 98.62 101 VAL B O 1
ATOM 2914 N N . TYR B 1 102 ? 5.816 24.625 13.188 1 98.5 102 TYR B N 1
ATOM 2915 C CA . TYR B 1 102 ? 5.176 23.406 12.695 1 98.5 102 TYR B CA 1
ATOM 2916 C C . TYR B 1 102 ? 5.645 22.188 13.484 1 98.5 102 TYR B C 1
ATOM 2918 O O . TYR B 1 102 ? 4.828 21.391 13.961 1 98.5 102 TYR B O 1
ATOM 2926 N N . GLN B 1 103 ? 6.902 22.031 13.57 1 97.38 103 GLN B N 1
ATOM 2927 C CA . GLN B 1 103 ? 7.488 20.859 14.203 1 97.38 103 GLN B CA 1
ATOM 2928 C C . GLN B 1 103 ? 7.09 20.766 15.672 1 97.38 103 GLN B C 1
ATOM 2930 O O . GLN B 1 103 ? 6.793 19.672 16.172 1 97.38 103 GLN B O 1
ATOM 2935 N N . GLN B 1 104 ? 7.02 21.875 16.328 1 97.94 104 GLN B N 1
ATOM 2936 C CA . GLN B 1 104 ? 6.887 21.828 17.781 1 97.94 104 GLN B CA 1
ATOM 2937 C C . GLN B 1 104 ? 5.426 21.969 18.203 1 97.94 104 GLN B C 1
ATOM 2939 O O . GLN B 1 104 ? 5.062 21.641 19.328 1 97.94 104 GLN B O 1
ATOM 2944 N N . VAL B 1 105 ? 4.613 22.469 17.297 1 98.19 105 VAL B N 1
ATOM 2945 C CA . VAL B 1 105 ? 3.25 22.766 17.719 1 98.19 105 VAL B CA 1
ATOM 2946 C C . VAL B 1 105 ? 2.26 21.984 16.859 1 98.19 105 VAL B C 1
ATOM 2948 O O . VAL B 1 105 ? 1.312 21.391 17.375 1 98.19 105 VAL B O 1
ATOM 2951 N N . CYS B 1 106 ? 2.443 21.875 15.602 1 98.38 106 CYS B N 1
ATOM 2952 C CA . CYS B 1 106 ? 1.409 21.453 14.672 1 98.38 106 CYS B CA 1
ATOM 2953 C C . CYS B 1 106 ? 1.586 19.969 14.305 1 98.38 106 CYS B C 1
ATOM 2955 O O . CYS B 1 106 ? 0.606 19.266 14.062 1 98.38 106 CYS B O 1
ATOM 2957 N N . ALA B 1 107 ? 2.828 19.469 14.328 1 98.06 107 ALA B N 1
ATOM 2958 C CA . ALA B 1 107 ? 3.186 18.203 13.703 1 98.06 107 ALA B CA 1
ATOM 2959 C C . ALA B 1 107 ? 2.645 17.016 14.5 1 98.06 107 ALA B C 1
ATOM 2961 O O . ALA B 1 107 ? 2.561 15.898 13.992 1 98.06 107 ALA B O 1
ATOM 2962 N N . SER B 1 108 ? 2.33 17.219 15.711 1 97.38 108 SER B N 1
ATOM 2963 C CA . SER B 1 108 ? 1.794 16.141 16.516 1 97.38 108 SER B CA 1
ATOM 2964 C C . SER B 1 108 ? 0.402 15.727 16.047 1 97.38 108 SER B C 1
ATOM 2966 O O . SER B 1 108 ? -0.034 14.602 16.281 1 97.38 108 SER B O 1
ATOM 2968 N N . CYS B 1 109 ? -0.274 16.625 15.359 1 98 109 CYS B N 1
ATOM 2969 C CA . CYS B 1 109 ? -1.634 16.312 14.938 1 98 109 CYS B CA 1
ATOM 2970 C C . CYS B 1 109 ? -1.783 16.469 13.43 1 98 109 CYS B C 1
ATOM 2972 O O . CYS B 1 109 ? -2.656 15.844 12.82 1 98 109 CYS B O 1
ATOM 2974 N N . HIS B 1 110 ? -1.023 17.312 12.867 1 98.44 110 HIS B N 1
ATOM 2975 C CA . HIS B 1 110 ? -1.196 17.625 11.445 1 98.44 110 HIS B CA 1
ATOM 2976 C C . HIS B 1 110 ? -0.044 17.062 10.617 1 98.44 110 HIS B C 1
ATOM 2978 O O . HIS B 1 110 ? 1.12 17.188 11 1 98.44 110 HIS B O 1
ATOM 2984 N N . SER B 1 111 ? -0.45 16.516 9.5 1 98 111 SER B N 1
ATOM 2985 C CA . SER B 1 111 ? 0.551 16.047 8.547 1 98 111 SER B CA 1
ATOM 2986 C C . SER B 1 111 ? 0.885 17.125 7.52 1 98 111 SER B C 1
ATOM 2988 O O . SER B 1 111 ? 0.135 18.094 7.355 1 98 111 SER B O 1
ATOM 2990 N N . MET B 1 112 ? 2.014 17.031 6.949 1 97.69 112 MET B N 1
ATOM 2991 C CA . MET B 1 112 ? 2.42 17.672 5.699 1 97.69 112 MET B CA 1
ATOM 2992 C C . MET B 1 112 ? 3 16.656 4.727 1 97.69 112 MET B C 1
ATOM 2994 O O . MET B 1 112 ? 4.199 16.656 4.453 1 97.69 112 MET B O 1
ATOM 2998 N N . SER B 1 113 ? 2.115 15.914 4.16 1 97.06 113 SER B N 1
ATOM 2999 C CA . SER B 1 113 ? 2.473 14.664 3.504 1 97.06 113 SER B CA 1
ATOM 3000 C C . SER B 1 113 ? 3.115 14.914 2.143 1 97.06 113 SER B C 1
ATOM 3002 O O . SER B 1 113 ? 3.721 14.016 1.561 1 97.06 113 SER B O 1
ATOM 3004 N N . LEU B 1 114 ? 3.084 16.125 1.627 1 96.81 114 LEU B N 1
ATOM 3005 C CA . LEU B 1 114 ? 3.584 16.406 0.284 1 96.81 114 LEU B CA 1
ATOM 3006 C C . LEU B 1 114 ? 4.961 17.047 0.339 1 96.81 114 LEU B C 1
ATOM 3008 O O . LEU B 1 114 ? 5.57 17.312 -0.7 1 96.81 114 LEU B O 1
ATOM 3012 N N . ILE B 1 115 ? 5.434 17.25 1.524 1 96.94 115 ILE B N 1
ATOM 3013 C CA . ILE B 1 115 ? 6.699 17.953 1.683 1 96.94 115 ILE B CA 1
ATOM 3014 C C . ILE B 1 115 ? 7.801 16.969 2.057 1 96.94 115 ILE B C 1
ATOM 3016 O O . ILE B 1 115 ? 7.609 16.109 2.924 1 96.94 115 ILE B O 1
ATOM 3020 N N . SER B 1 116 ? 8.891 17.094 1.396 1 97.5 116 SER B N 1
ATOM 3021 C CA . SER B 1 116 ? 10.078 16.297 1.701 1 97.5 116 SER B CA 1
ATOM 3022 C C . SER B 1 116 ? 11.148 17.156 2.389 1 97.5 116 SER B C 1
ATOM 3024 O O . SER B 1 116 ? 11.141 18.375 2.277 1 97.5 116 SER B O 1
ATOM 3026 N N . TYR B 1 117 ? 12.07 16.484 3.045 1 97.81 117 TYR B N 1
ATOM 3027 C CA . TYR B 1 117 ? 13.148 17.188 3.723 1 97.81 117 TYR B CA 1
ATOM 3028 C C . TYR B 1 117 ? 13.992 17.969 2.73 1 97.81 117 TYR B C 1
ATOM 3030 O O . TYR B 1 117 ? 14.453 19.078 3.031 1 97.81 117 TYR B O 1
ATOM 3038 N N . ARG B 1 118 ? 14.18 17.438 1.597 1 97.06 118 ARG B N 1
ATOM 3039 C CA . ARG B 1 118 ? 15.008 18.094 0.592 1 97.06 118 ARG B CA 1
ATOM 3040 C C . ARG B 1 118 ? 14.445 19.469 0.228 1 97.06 118 ARG B C 1
ATOM 3042 O O . ARG B 1 118 ? 15.188 20.375 -0.141 1 97.06 118 ARG B O 1
ATOM 3049 N N . ASP B 1 119 ? 13.18 19.641 0.342 1 95.69 119 ASP B N 1
ATOM 3050 C CA . ASP B 1 119 ? 12.539 20.891 -0.023 1 95.69 119 ASP B CA 1
ATOM 3051 C C . ASP B 1 119 ? 12.984 22.031 0.899 1 95.69 119 ASP B C 1
ATOM 3053 O O . ASP B 1 119 ? 12.93 23.203 0.523 1 95.69 119 ASP B O 1
ATOM 3057 N N . LEU B 1 120 ? 13.43 21.734 2.012 1 96.62 120 LEU B N 1
ATOM 3058 C CA . LEU B 1 120 ? 13.828 22.719 3.002 1 96.62 120 LEU B CA 1
ATOM 3059 C C . LEU B 1 120 ? 15.227 23.266 2.695 1 96.62 120 LEU B C 1
ATOM 3061 O O . LEU B 1 120 ? 15.625 24.297 3.24 1 96.62 120 LEU B O 1
ATOM 3065 N N . VAL B 1 121 ? 15.93 22.484 1.922 1 96.38 121 VAL B N 1
ATOM 3066 C CA . VAL B 1 121 ? 17.328 22.828 1.644 1 96.38 121 VAL B CA 1
ATOM 3067 C C . VAL B 1 121 ? 17.375 24.125 0.836 1 96.38 121 VAL B C 1
ATOM 3069 O O . VAL B 1 121 ? 16.703 24.25 -0.189 1 96.38 121 VAL B O 1
ATOM 3072 N N . GLY B 1 122 ? 18.188 25.031 1.365 1 92.75 122 GLY B N 1
ATOM 3073 C CA . GLY B 1 122 ? 18.391 26.281 0.644 1 92.75 122 GLY B CA 1
ATOM 3074 C C . GLY B 1 122 ? 17.281 27.281 0.883 1 92.75 122 GLY B C 1
ATOM 3075 O O . GLY B 1 122 ? 17.375 28.422 0.427 1 92.75 122 GLY B O 1
ATOM 3076 N N . VAL B 1 123 ? 16.266 26.922 1.517 1 92.19 123 VAL B N 1
ATOM 3077 C CA . VAL B 1 123 ? 15.141 27.812 1.812 1 92.19 123 VAL B CA 1
ATOM 3078 C C . VAL B 1 123 ? 15.133 28.156 3.299 1 92.19 123 VAL B C 1
ATOM 3080 O O . VAL B 1 123 ? 15.141 29.328 3.668 1 92.19 123 VAL B O 1
ATOM 3083 N N . ALA B 1 124 ? 15.266 27.125 4.082 1 93.69 124 ALA B N 1
ATOM 3084 C CA . ALA B 1 124 ? 15.219 27.328 5.527 1 93.69 124 ALA B CA 1
ATOM 3085 C C . ALA B 1 124 ? 16.5 26.844 6.191 1 93.69 124 ALA B C 1
ATOM 3087 O O . ALA B 1 124 ? 16.906 27.359 7.23 1 93.69 124 ALA B O 1
ATOM 3088 N N . TYR B 1 125 ? 17.078 25.859 5.508 1 96.44 125 TYR B N 1
ATOM 3089 C CA . TYR B 1 125 ? 18.25 25.219 6.113 1 96.44 125 TYR B CA 1
ATOM 3090 C C . TYR B 1 125 ? 19.312 24.906 5.07 1 96.44 125 TYR B C 1
ATOM 3092 O O . TYR B 1 125 ? 19.031 24.938 3.867 1 96.44 125 TYR B O 1
ATOM 3100 N N . THR B 1 126 ? 20.5 24.672 5.648 1 96.94 126 THR B N 1
ATOM 3101 C CA . THR B 1 126 ? 21.547 24.125 4.785 1 96.94 126 THR B CA 1
ATOM 3102 C C . THR B 1 126 ? 21.297 22.641 4.508 1 96.94 126 THR B C 1
ATOM 3104 O O . THR B 1 126 ? 20.484 22 5.18 1 96.94 126 THR B O 1
ATOM 3107 N N . GLU B 1 127 ? 21.984 22.141 3.549 1 97.81 127 GLU B N 1
ATOM 3108 C CA . GLU B 1 127 ? 21.875 20.734 3.227 1 97.81 127 GLU B CA 1
ATOM 3109 C C . GLU B 1 127 ? 22.281 19.859 4.414 1 97.81 127 GLU B C 1
ATOM 3111 O O . GLU B 1 127 ? 21.609 18.875 4.727 1 97.81 127 GLU B O 1
ATOM 3116 N N . GLU B 1 128 ? 23.406 20.203 5.055 1 98.12 128 GLU B N 1
ATOM 3117 C CA . GLU B 1 128 ? 23.906 19.438 6.191 1 98.12 128 GLU B CA 1
ATOM 3118 C C . GLU B 1 128 ? 22.922 19.453 7.348 1 98.12 128 GLU B C 1
ATOM 3120 O O . GLU B 1 128 ? 22.656 18.422 7.965 1 98.12 128 GLU B O 1
ATOM 3125 N N . GLU B 1 129 ? 22.375 20.594 7.57 1 97.44 129 GLU B N 1
ATOM 3126 C CA . GLU B 1 129 ? 21.375 20.719 8.625 1 97.44 129 GLU B CA 1
ATOM 3127 C C . GLU B 1 129 ? 20.156 19.859 8.336 1 97.44 129 GLU B C 1
ATOM 3129 O O . GLU B 1 129 ? 19.625 19.188 9.227 1 97.44 129 GLU B O 1
ATOM 3134 N N . THR B 1 130 ? 19.734 19.922 7.141 1 98.19 130 THR B N 1
ATOM 3135 C CA . THR B 1 130 ? 18.531 19.188 6.754 1 98.19 130 THR B CA 1
ATOM 3136 C C . THR B 1 130 ? 18.75 17.688 6.809 1 98.19 130 THR B C 1
ATOM 3138 O O . THR B 1 130 ? 17.875 16.938 7.223 1 98.19 130 THR B O 1
ATOM 3141 N N . LYS B 1 131 ? 19.922 17.25 6.387 1 98.25 131 LYS B N 1
ATOM 3142 C CA . LYS B 1 131 ? 20.266 15.828 6.465 1 98.25 131 LYS B CA 1
ATOM 3143 C C . LYS B 1 131 ? 20.234 15.336 7.91 1 98.25 131 LYS B C 1
ATOM 3145 O O . LYS B 1 131 ? 19.734 14.242 8.188 1 98.25 131 LYS B O 1
ATOM 3150 N N . ALA B 1 132 ? 20.781 16.141 8.75 1 98.19 132 ALA B N 1
ATOM 3151 C CA . ALA B 1 132 ? 20.781 15.789 10.164 1 98.19 132 ALA B CA 1
ATOM 3152 C C . ALA B 1 132 ? 19.359 15.703 10.711 1 98.19 132 ALA B C 1
ATOM 3154 O O . ALA B 1 132 ? 19.031 14.797 11.484 1 98.19 132 ALA B O 1
ATOM 3155 N N . MET B 1 133 ? 18.547 16.594 10.305 1 97.44 133 MET B N 1
ATOM 3156 C CA . MET B 1 133 ? 17.156 16.609 10.727 1 97.44 133 MET B CA 1
ATOM 3157 C C . MET B 1 133 ? 16.422 15.367 10.227 1 97.44 133 MET B C 1
ATOM 3159 O O . MET B 1 133 ? 15.719 14.703 10.992 1 97.44 133 MET B O 1
ATOM 3163 N N . ALA B 1 134 ? 16.609 15.094 8.984 1 98.19 134 ALA B N 1
ATOM 3164 C CA . ALA B 1 134 ? 15.961 13.938 8.383 1 98.19 134 ALA B CA 1
ATOM 3165 C C . ALA B 1 134 ? 16.391 12.641 9.07 1 98.19 134 ALA B C 1
ATOM 3167 O O . ALA B 1 134 ? 15.586 11.742 9.289 1 98.19 134 ALA B O 1
ATOM 3168 N N . ALA B 1 135 ? 17.625 12.539 9.453 1 98.25 135 ALA B N 1
ATOM 3169 C CA . ALA B 1 135 ? 18.219 11.328 10.008 1 98.25 135 ALA B CA 1
ATOM 3170 C C . ALA B 1 135 ? 17.625 11.016 11.383 1 98.25 135 ALA B C 1
ATOM 3172 O O . ALA B 1 135 ? 17.797 9.906 11.906 1 98.25 135 ALA B O 1
ATOM 3173 N N . GLU B 1 136 ? 16.969 11.93 11.953 1 96.62 136 GLU B N 1
ATOM 3174 C CA . GLU B 1 136 ? 16.406 11.75 13.289 1 96.62 136 GLU B CA 1
ATOM 3175 C C . GLU B 1 136 ? 15.164 10.859 13.258 1 96.62 136 GLU B C 1
ATOM 3177 O O . GLU B 1 136 ? 14.742 10.336 14.289 1 96.62 136 GLU B O 1
ATOM 3182 N N . ILE B 1 137 ? 14.617 10.688 12.086 1 95.88 137 ILE B N 1
ATOM 3183 C CA . ILE B 1 137 ? 13.43 9.844 12.016 1 95.88 137 ILE B CA 1
ATOM 3184 C C . ILE B 1 137 ? 13.805 8.477 11.445 1 95.88 137 ILE B C 1
ATOM 3186 O O . ILE B 1 137 ? 14.859 8.328 10.82 1 95.88 137 ILE B O 1
ATOM 3190 N N . GLU B 1 138 ? 12.945 7.566 11.773 1 96.56 138 GLU B N 1
ATOM 3191 C CA . GLU B 1 138 ? 13.07 6.227 11.219 1 96.56 138 GLU B CA 1
ATOM 3192 C C . GLU B 1 138 ? 12.016 5.973 10.141 1 96.56 138 GLU B C 1
ATOM 3194 O O . GLU B 1 138 ? 10.836 6.246 10.352 1 96.56 138 GLU B O 1
ATOM 3199 N N . VAL B 1 139 ? 12.508 5.453 8.992 1 97.19 139 VAL B N 1
ATOM 3200 C CA . VAL B 1 139 ? 11.625 5.23 7.848 1 97.19 139 VAL B CA 1
ATOM 3201 C C . VAL B 1 139 ? 11.633 3.748 7.473 1 97.19 139 VAL B C 1
ATOM 3203 O O . VAL B 1 139 ? 12.688 3.125 7.402 1 97.19 139 VAL B O 1
ATOM 3206 N N . VAL B 1 140 ? 10.4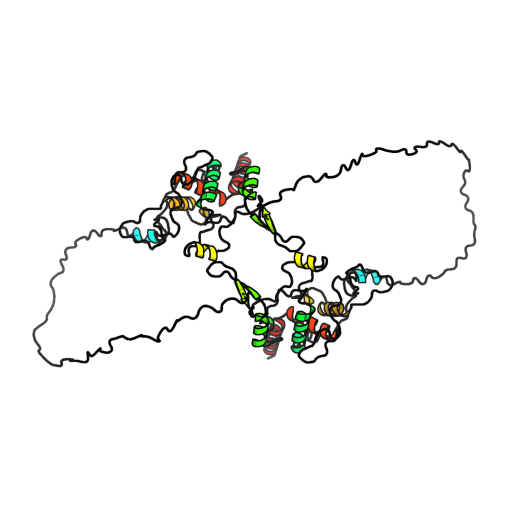61 3.234 7.312 1 95.94 140 VAL B N 1
ATOM 3207 C CA . VAL B 1 140 ? 10.352 1.867 6.816 1 95.94 140 VAL B CA 1
ATOM 3208 C C . VAL B 1 140 ? 10.703 1.828 5.332 1 95.94 140 VAL B C 1
ATOM 3210 O O . VAL B 1 140 ? 10.188 2.621 4.543 1 95.94 140 VAL B O 1
ATOM 3213 N N . ASP B 1 141 ? 11.594 0.969 4.996 1 95.81 141 ASP B N 1
ATOM 3214 C CA . ASP B 1 141 ? 12.047 0.788 3.621 1 95.81 141 ASP B CA 1
ATOM 3215 C C . ASP B 1 141 ? 12.188 -0.693 3.279 1 95.81 141 ASP B C 1
ATOM 3217 O O . ASP B 1 141 ? 11.969 -1.557 4.133 1 95.81 141 ASP B O 1
ATOM 3221 N N . GLY B 1 142 ? 12.594 -0.875 1.932 1 94.5 142 GLY B N 1
ATOM 3222 C CA . GLY B 1 142 ? 12.672 -2.254 1.476 1 94.5 142 GLY B CA 1
ATOM 3223 C C . GLY B 1 142 ? 11.773 -2.541 0.285 1 94.5 142 GLY B C 1
ATOM 3224 O O . GLY B 1 142 ? 11.219 -1.619 -0.313 1 94.5 142 GLY B O 1
ATOM 3225 N N . PRO B 1 143 ? 11.789 -3.908 -0.054 1 96.06 143 PRO B N 1
ATOM 3226 C CA . PRO B 1 143 ? 12.398 -5.051 0.627 1 96.06 143 PRO B CA 1
ATOM 3227 C C . PRO B 1 143 ? 13.875 -5.219 0.287 1 96.06 143 PRO B C 1
ATOM 3229 O O . PRO B 1 143 ? 14.336 -4.742 -0.755 1 96.06 143 PRO B O 1
ATOM 3232 N N . ASN B 1 144 ? 14.594 -5.852 1.283 1 97 144 ASN B N 1
ATOM 3233 C CA . ASN B 1 144 ? 15.953 -6.266 0.96 1 97 144 ASN B CA 1
ATOM 3234 C C . ASN B 1 144 ? 15.977 -7.512 0.08 1 97 144 ASN B C 1
ATOM 3236 O O . ASN B 1 144 ? 14.93 -7.949 -0.399 1 97 144 ASN B O 1
ATOM 3240 N N . ASP B 1 145 ? 17.125 -8.102 -0.113 1 95.94 145 ASP B N 1
ATOM 3241 C CA . ASP B 1 145 ? 17.281 -9.219 -1.04 1 95.94 145 ASP B CA 1
ATOM 3242 C C . ASP B 1 145 ? 16.594 -10.469 -0.513 1 95.94 145 ASP B C 1
ATOM 3244 O O . ASP B 1 145 ? 16.312 -11.398 -1.274 1 95.94 145 ASP B O 1
ATOM 3248 N N . GLU B 1 146 ? 16.312 -10.453 0.719 1 96.31 146 GLU B N 1
ATOM 3249 C CA . GLU B 1 146 ? 15.641 -11.602 1.33 1 96.31 146 GLU B CA 1
ATOM 3250 C C . GLU B 1 146 ? 14.133 -11.367 1.415 1 96.31 146 GLU B C 1
ATOM 3252 O O . GLU B 1 146 ? 13.398 -12.219 1.92 1 96.31 146 GLU B O 1
ATOM 3257 N N . GLY B 1 147 ? 13.727 -10.227 0.923 1 96.62 147 GLY B N 1
ATOM 3258 C CA . GLY B 1 147 ? 12.297 -9.938 0.906 1 96.62 147 GLY B CA 1
ATOM 3259 C C . GLY B 1 147 ? 11.805 -9.312 2.195 1 96.62 147 GLY B C 1
ATOM 3260 O O . GLY B 1 147 ? 10.594 -9.125 2.375 1 96.62 147 GLY B O 1
ATOM 3261 N N . GLU B 1 148 ? 12.727 -8.961 3.062 1 97.25 148 GLU B N 1
ATOM 3262 C CA . GLU B 1 148 ? 12.359 -8.414 4.363 1 97.25 148 GLU B CA 1
ATOM 3263 C C . GLU B 1 148 ? 12.359 -6.887 4.336 1 97.25 148 GLU B C 1
ATOM 3265 O O . GLU B 1 148 ? 13.273 -6.273 3.77 1 97.25 148 GLU B O 1
ATOM 3270 N N . MET B 1 149 ? 11.273 -6.367 4.922 1 96.69 149 MET B N 1
ATOM 3271 C CA . MET B 1 149 ? 11.289 -4.926 5.145 1 96.69 149 MET B CA 1
ATOM 3272 C C . MET B 1 149 ? 12.242 -4.559 6.277 1 96.69 149 MET B C 1
ATOM 3274 O O . MET B 1 149 ? 12.555 -5.395 7.129 1 96.69 149 MET B O 1
ATOM 3278 N N . PHE B 1 150 ? 12.781 -3.289 6.176 1 97.06 150 PHE B N 1
ATOM 3279 C CA . PHE B 1 150 ? 13.664 -2.836 7.238 1 97.06 150 PHE B CA 1
ATOM 3280 C C . PHE B 1 150 ? 13.445 -1.355 7.531 1 97.06 150 PHE B C 1
ATOM 3282 O O . PHE B 1 150 ? 12.695 -0.682 6.824 1 97.06 150 PHE B O 1
ATOM 3289 N N . THR B 1 151 ? 14.016 -0.976 8.664 1 97.38 151 THR B N 1
ATOM 3290 C CA . THR B 1 151 ? 13.969 0.434 9.031 1 97.38 151 THR B CA 1
ATOM 3291 C C . THR B 1 151 ? 15.328 1.095 8.844 1 97.38 151 THR B C 1
ATOM 3293 O O . THR B 1 151 ? 16.359 0.44 8.969 1 97.38 151 THR B O 1
ATOM 3296 N N . ARG B 1 152 ? 15.336 2.332 8.453 1 97.69 152 ARG B N 1
ATOM 3297 C CA . ARG B 1 152 ? 16.547 3.127 8.281 1 97.69 152 ARG B CA 1
ATOM 3298 C C . ARG B 1 152 ? 16.312 4.574 8.703 1 97.69 152 ARG B C 1
ATOM 3300 O O . ARG B 1 152 ? 15.172 5.027 8.781 1 97.69 152 ARG B O 1
ATOM 3307 N N . PRO B 1 153 ? 17.422 5.246 8.992 1 98.12 153 PRO B N 1
ATOM 3308 C CA . PRO B 1 153 ? 17.281 6.691 9.195 1 98.12 153 PRO B CA 1
ATOM 3309 C C . PRO B 1 153 ? 16.719 7.402 7.965 1 98.12 153 PRO B C 1
ATOM 3311 O O . PRO B 1 153 ? 16.969 6.973 6.836 1 98.12 153 PRO B O 1
ATOM 3314 N N . GLY B 1 154 ? 16.016 8.477 8.18 1 98.38 154 GLY B N 1
ATOM 3315 C CA . GLY B 1 154 ? 15.484 9.266 7.082 1 98.38 154 GLY B CA 1
ATOM 3316 C C . GLY B 1 154 ? 16.562 9.914 6.23 1 98.38 154 GLY B C 1
ATOM 3317 O O . GLY B 1 154 ? 17.703 10.062 6.676 1 98.38 154 GLY B O 1
ATOM 3318 N N . LYS B 1 155 ? 16.219 10.219 4.988 1 98.12 155 LYS B N 1
ATOM 3319 C CA . LYS B 1 155 ? 17.062 10.93 4.043 1 98.12 155 LYS B CA 1
ATOM 3320 C C . LYS B 1 155 ? 16.344 12.156 3.473 1 98.12 155 LYS B C 1
ATOM 3322 O O . LYS B 1 155 ? 15.18 12.391 3.779 1 98.12 155 LYS B O 1
ATOM 3327 N N . LEU B 1 156 ? 17 12.914 2.666 1 98.12 156 LEU B N 1
ATOM 3328 C CA . LEU B 1 156 ? 16.5 14.172 2.141 1 98.12 156 LEU B CA 1
ATOM 3329 C C . LEU B 1 156 ? 15.25 13.945 1.294 1 98.12 156 LEU B C 1
ATOM 3331 O O . LEU B 1 156 ? 14.352 14.789 1.265 1 98.12 156 LEU B O 1
ATOM 3335 N N . SER B 1 157 ? 15.219 12.852 0.644 1 97.5 157 SER B N 1
ATOM 3336 C CA . SER B 1 157 ? 14.125 12.594 -0.292 1 97.5 157 SER B CA 1
ATOM 3337 C C . SER B 1 157 ? 12.875 12.125 0.437 1 97.5 157 SER B C 1
ATOM 3339 O O . SER B 1 157 ? 11.789 12.07 -0.15 1 97.5 157 SER B O 1
ATOM 3341 N N . ASP B 1 158 ? 13 11.82 1.688 1 97.88 158 ASP B N 1
ATOM 3342 C CA . ASP B 1 158 ? 11.859 11.297 2.434 1 97.88 158 ASP B CA 1
ATOM 3343 C C . ASP B 1 158 ? 10.891 12.422 2.805 1 97.88 158 ASP B C 1
ATOM 3345 O O . ASP B 1 158 ? 11.305 13.57 2.982 1 97.88 158 ASP B O 1
ATOM 3349 N N . ARG B 1 159 ? 9.641 12.039 2.902 1 97.31 159 ARG B N 1
ATOM 3350 C CA . ARG B 1 159 ? 8.586 12.961 3.324 1 97.31 159 ARG B CA 1
ATOM 3351 C C . ARG B 1 159 ? 8.594 13.141 4.836 1 97.31 159 ARG B C 1
ATOM 3353 O O . ARG B 1 159 ? 9.18 12.336 5.562 1 97.31 159 ARG B O 1
ATOM 3360 N N . PHE B 1 160 ? 7.934 14.148 5.238 1 97.75 160 PHE B N 1
ATOM 3361 C CA . PHE B 1 160 ? 7.758 14.359 6.668 1 97.75 160 PHE B CA 1
ATOM 3362 C C . PHE B 1 160 ? 6.98 13.211 7.297 1 97.75 160 PHE B C 1
ATOM 3364 O O . PHE B 1 160 ? 6.105 12.625 6.656 1 97.75 160 PHE B O 1
ATOM 3371 N N . GLN B 1 161 ? 7.301 12.977 8.531 1 95.75 161 GLN B N 1
ATOM 3372 C CA . GLN B 1 161 ? 6.605 11.922 9.266 1 95.75 161 GLN B CA 1
ATOM 3373 C C . GLN B 1 161 ? 5.141 12.289 9.492 1 95.75 161 GLN B C 1
ATOM 3375 O O . GLN B 1 161 ? 4.82 13.438 9.789 1 95.75 161 GLN B O 1
ATOM 3380 N N . GLN B 1 162 ? 4.352 11.305 9.398 1 95.88 162 GLN B N 1
ATOM 3381 C CA . GLN B 1 162 ? 2.924 11.484 9.656 1 95.88 162 GLN B CA 1
ATOM 3382 C C . GLN B 1 162 ? 2.574 11.148 11.102 1 95.88 162 GLN B C 1
ATOM 3384 O O . GLN B 1 162 ? 3.105 10.195 11.664 1 95.88 162 GLN B O 1
ATOM 3389 N N . PRO B 1 163 ? 1.71 11.891 11.648 1 97.12 163 PRO B N 1
ATOM 3390 C CA . PRO B 1 163 ? 1.4 11.664 13.062 1 97.12 163 PRO B CA 1
ATOM 3391 C C . PRO B 1 163 ? 0.523 10.43 13.281 1 97.12 163 PRO B C 1
ATOM 3393 O O . PRO B 1 163 ? 0.53 9.852 14.375 1 97.12 163 PRO B O 1
ATOM 3396 N N . TYR B 1 164 ? -0.265 10.086 12.258 1 97.69 164 TYR B N 1
ATOM 3397 C CA . TYR B 1 164 ? -1.187 8.961 12.391 1 97.69 164 TYR B CA 1
ATOM 3398 C C . TYR B 1 164 ? -1.025 7.984 11.234 1 97.69 164 TYR B C 1
ATOM 3400 O O . TYR B 1 164 ? -0.676 8.383 10.125 1 97.69 164 TYR B O 1
ATOM 3408 N N . ALA B 1 165 ? -1.329 6.785 11.555 1 95.69 165 ALA B N 1
ATOM 3409 C CA . ALA B 1 165 ? -1.168 5.73 10.562 1 95.69 165 ALA B CA 1
ATOM 3410 C C . ALA B 1 165 ? -2.205 5.863 9.445 1 95.69 165 ALA B C 1
ATOM 3412 O O . ALA B 1 165 ? -1.951 5.48 8.305 1 95.69 165 ALA B O 1
ATOM 3413 N N . ASN B 1 166 ? -3.307 6.387 9.812 1 96.19 166 ASN B N 1
ATOM 3414 C CA . ASN B 1 166 ? -4.418 6.547 8.883 1 96.19 166 ASN B CA 1
ATOM 3415 C C . ASN B 1 166 ? -5.473 7.508 9.43 1 96.19 166 ASN B C 1
ATOM 3417 O O . ASN B 1 166 ? -5.344 8.008 10.547 1 96.19 166 ASN B O 1
ATOM 3421 N N . GLU B 1 167 ? -6.484 7.762 8.594 1 97.44 167 GLU B N 1
ATOM 3422 C CA . GLU B 1 167 ? -7.516 8.719 8.969 1 97.44 167 GLU B CA 1
ATOM 3423 C C . GLU B 1 167 ? -8.289 8.25 10.195 1 97.44 167 GLU B C 1
ATOM 3425 O O . GLU B 1 167 ? -8.609 9.047 11.078 1 97.44 167 GLU B O 1
ATOM 3430 N N . GLN B 1 168 ? -8.641 7.02 10.242 1 97.69 168 GLN B N 1
ATOM 3431 C CA . GLN B 1 168 ? -9.414 6.48 11.359 1 97.69 168 GLN B CA 1
ATOM 3432 C C . GLN B 1 168 ? -8.68 6.672 12.68 1 97.69 168 GLN B C 1
ATOM 3434 O O . GLN B 1 168 ? -9.281 7.062 13.688 1 97.69 168 GLN B O 1
ATOM 3439 N N . ALA B 1 169 ? -7.453 6.402 12.617 1 98.25 169 ALA B N 1
ATOM 3440 C CA . ALA B 1 169 ? -6.641 6.605 13.812 1 98.25 169 ALA B CA 1
ATOM 3441 C C . ALA B 1 169 ? -6.625 8.078 14.219 1 98.25 169 ALA B C 1
ATOM 3443 O O . ALA B 1 169 ? -6.695 8.398 15.406 1 98.25 169 ALA B O 1
ATOM 3444 N N . ALA B 1 170 ? -6.453 8.898 13.273 1 98.31 170 ALA B N 1
ATOM 3445 C CA . ALA B 1 170 ? -6.445 10.336 13.539 1 98.31 170 ALA B CA 1
ATOM 3446 C C . ALA B 1 170 ? -7.754 10.789 14.172 1 98.31 170 ALA B C 1
ATOM 3448 O O . ALA B 1 170 ? -7.75 11.516 15.172 1 98.31 170 ALA B O 1
ATOM 3449 N N . ARG B 1 171 ? -8.836 10.398 13.602 1 97.94 171 ARG B N 1
ATOM 3450 C CA . ARG B 1 171 ? -10.148 10.758 14.125 1 97.94 171 ARG B CA 1
ATOM 3451 C C . ARG B 1 171 ? -10.344 10.219 15.539 1 97.94 171 ARG B C 1
ATOM 3453 O O . ARG B 1 171 ? -10.883 10.906 16.406 1 97.94 171 ARG B O 1
ATOM 3460 N N . PHE B 1 172 ? -9.938 8.992 15.711 1 97.62 172 PHE B N 1
ATOM 3461 C CA . PHE B 1 172 ? -10.062 8.359 17.031 1 97.62 172 PHE B CA 1
ATOM 3462 C C . PHE B 1 172 ? -9.273 9.141 18.078 1 97.62 172 PHE B C 1
ATOM 3464 O O . PHE B 1 172 ? -9.758 9.344 19.188 1 97.62 172 PHE B O 1
ATOM 3471 N N . ALA B 1 173 ? -8.109 9.586 17.719 1 97.56 173 ALA B N 1
ATOM 3472 C CA . ALA B 1 173 ? -7.219 10.281 18.641 1 97.56 173 ALA B CA 1
ATOM 3473 C C . ALA B 1 173 ? -7.688 11.711 18.891 1 97.56 173 ALA B C 1
ATOM 3475 O O . ALA B 1 173 ? -7.234 12.359 19.844 1 97.56 173 ALA B O 1
ATOM 3476 N N . ASN B 1 174 ? -8.555 12.281 18.047 1 96.5 174 ASN B N 1
ATOM 3477 C CA . ASN B 1 174 ? -8.93 13.688 18.125 1 96.5 174 ASN B CA 1
ATOM 3478 C C . ASN B 1 174 ? -10.438 13.859 18.266 1 96.5 174 ASN B C 1
ATOM 3480 O O . ASN B 1 174 ? -11.023 14.789 17.719 1 96.5 174 ASN B O 1
ATOM 3484 N N . GLY B 1 175 ? -11.078 12.945 18.953 1 92.94 175 GLY B N 1
ATOM 3485 C CA . GLY B 1 175 ? -12.484 13.078 19.297 1 92.94 175 GLY B CA 1
ATOM 3486 C C . GLY B 1 175 ? -13.383 13.102 18.062 1 92.94 175 GLY B C 1
ATOM 3487 O O . GLY B 1 175 ? -14.383 13.828 18.047 1 92.94 175 GLY B O 1
ATOM 3488 N N . GLY B 1 176 ? -12.922 12.383 17.031 1 95.56 176 GLY B N 1
ATOM 3489 C CA . GLY B 1 176 ? -13.727 12.281 15.82 1 95.56 176 GLY B CA 1
ATOM 3490 C C . GLY B 1 176 ? -13.312 13.258 14.734 1 95.56 176 GLY B C 1
ATOM 3491 O O . GLY B 1 176 ? -13.68 13.086 13.57 1 95.56 176 GLY B O 1
ATOM 3492 N N . ALA B 1 177 ? -12.594 14.273 15.133 1 96.5 177 ALA B N 1
ATOM 3493 C CA . ALA B 1 177 ? -12.148 15.273 14.164 1 96.5 177 ALA B CA 1
ATOM 3494 C C . ALA B 1 177 ? -10.922 14.789 13.406 1 96.5 177 ALA B C 1
ATOM 3496 O O . ALA B 1 177 ? -10.055 14.117 13.969 1 96.5 177 ALA B O 1
ATOM 3497 N N . TYR B 1 178 ? -10.836 15.148 12.141 1 97.19 178 TYR B N 1
ATOM 3498 C CA . TYR B 1 178 ? -9.695 14.805 11.297 1 97.19 178 TYR B CA 1
ATOM 3499 C C . TYR B 1 178 ? -8.828 16.031 11.023 1 97.19 178 TYR B C 1
ATOM 3501 O O . TYR B 1 178 ? -9.227 16.906 10.25 1 97.19 178 TYR B O 1
ATOM 3509 N N . PRO B 1 179 ? -7.641 16.125 11.664 1 98.06 179 PRO B N 1
ATOM 3510 C CA . PRO B 1 179 ? -6.746 17.25 11.367 1 98.06 179 PRO B CA 1
ATOM 3511 C C . PRO B 1 179 ? -6.328 17.281 9.898 1 98.06 179 PRO B C 1
ATOM 3513 O O . PRO B 1 179 ? -5.848 16.281 9.359 1 98.06 179 PRO B O 1
ATOM 3516 N N . PRO B 1 180 ? -6.508 18.375 9.297 1 97 180 PRO B N 1
ATOM 3517 C CA . PRO B 1 180 ? -6.18 18.438 7.871 1 97 180 PRO B CA 1
ATOM 3518 C C . PRO B 1 180 ? -4.676 18.359 7.609 1 97 180 PRO B C 1
ATOM 3520 O O . PRO B 1 180 ? -3.877 18.766 8.453 1 97 180 PRO B O 1
ATOM 3523 N N . ASP B 1 181 ? -4.359 17.766 6.457 1 97.88 181 ASP B N 1
ATOM 3524 C CA . ASP B 1 181 ? -3 17.891 5.945 1 97.88 181 ASP B CA 1
ATOM 3525 C C . ASP B 1 181 ? -2.676 19.344 5.598 1 97.88 181 ASP B C 1
ATOM 3527 O O . ASP B 1 181 ? -3.445 20 4.898 1 97.88 181 ASP B O 1
ATOM 3531 N N . LEU B 1 182 ? -1.538 19.797 6.012 1 98.12 182 LEU B N 1
ATOM 3532 C CA . LEU B 1 182 ? -1.264 21.234 5.906 1 98.12 182 LEU B CA 1
ATOM 3533 C C . LEU B 1 182 ? -0.422 21.531 4.672 1 98.12 182 LEU B C 1
ATOM 3535 O O . LEU B 1 182 ? -0.092 22.688 4.41 1 98.12 182 LEU B O 1
ATOM 3539 N N . SER B 1 183 ? -0.083 20.562 3.836 1 97.25 183 SER B N 1
ATOM 3540 C CA . SER B 1 183 ? 0.812 20.75 2.699 1 97.25 183 SER B CA 1
ATOM 3541 C C . SER B 1 183 ? 0.3 21.844 1.764 1 97.25 183 SER B C 1
ATOM 3543 O O . SER B 1 183 ? 1.087 22.609 1.217 1 97.25 183 SER B O 1
ATOM 3545 N N . LEU B 1 184 ? -0.991 21.922 1.632 1 96.5 184 LEU B N 1
ATOM 3546 C CA . LEU B 1 184 ? -1.57 22.844 0.665 1 96.5 184 LEU B CA 1
ATOM 3547 C C . LEU B 1 184 ? -2.662 23.688 1.311 1 96.5 184 LEU B C 1
ATOM 3549 O O . LEU B 1 184 ? -3.547 24.203 0.62 1 96.5 184 LEU B O 1
ATOM 3553 N N . ILE B 1 185 ? -2.625 23.844 2.59 1 96.44 185 ILE B N 1
ATOM 3554 C CA . ILE B 1 185 ? -3.746 24.375 3.355 1 96.44 185 ILE B CA 1
ATOM 3555 C C . ILE B 1 185 ? -3.977 25.844 2.979 1 96.44 185 ILE B C 1
ATOM 3557 O O . ILE B 1 185 ? -5.117 26.312 2.973 1 96.44 185 ILE B O 1
ATOM 3561 N N . THR B 1 186 ? -3.008 26.641 2.652 1 94.75 186 THR B N 1
ATOM 3562 C CA . THR B 1 186 ? -3.16 28.062 2.367 1 94.75 186 THR B CA 1
ATOM 3563 C C . THR B 1 186 ? -3.701 28.281 0.957 1 94.75 186 THR B C 1
ATOM 3565 O O . THR B 1 186 ? -4.145 29.375 0.617 1 94.75 186 THR B O 1
ATOM 3568 N N . LYS B 1 187 ? -3.67 27.219 0.188 1 92.19 187 LYS B N 1
ATOM 3569 C CA . LYS B 1 187 ? -4.207 27.328 -1.165 1 92.19 187 LYS B CA 1
ATOM 3570 C C . LYS B 1 187 ? -5.543 26.594 -1.281 1 92.19 187 LYS B C 1
ATOM 3572 O O . LYS B 1 187 ? -6.227 26.688 -2.305 1 92.19 187 LYS B O 1
ATOM 3577 N N . ALA B 1 188 ? -5.875 25.844 -0.311 1 88.12 188 ALA B N 1
ATOM 3578 C CA . ALA B 1 188 ? -7.082 25.031 -0.343 1 88.12 188 ALA B CA 1
ATOM 3579 C C . ALA B 1 188 ? -8.336 25.891 -0.223 1 88.12 188 ALA B C 1
ATOM 3581 O O . ALA B 1 188 ? -9.438 25.453 -0.549 1 88.12 188 ALA B O 1
ATOM 3582 N N . ARG B 1 189 ? -8.188 27.125 0.296 1 80.62 189 ARG B N 1
ATOM 3583 C CA . ARG B 1 189 ? -9.32 28.016 0.472 1 80.62 189 ARG B CA 1
ATOM 3584 C C . ARG B 1 189 ? -9.008 29.406 -0.079 1 80.62 189 ARG B C 1
ATOM 3586 O O . ARG B 1 189 ? -7.836 29.797 -0.158 1 80.62 189 ARG B O 1
ATOM 3593 N N . HIS B 1 190 ? -10.141 30.062 -0.466 1 84.12 190 HIS B N 1
ATOM 3594 C CA . HIS B 1 190 ? -9.977 31.469 -0.826 1 84.12 190 HIS B CA 1
ATOM 3595 C C . HIS B 1 190 ? -9.414 32.281 0.34 1 84.12 190 HIS B C 1
ATOM 3597 O O . HIS B 1 190 ? -9.82 32.062 1.488 1 84.12 190 HIS B O 1
ATOM 3603 N N . ASN B 1 191 ? -8.375 33.156 0.009 1 90.69 191 ASN B N 1
ATOM 3604 C CA . ASN B 1 191 ? -7.77 33.969 1.052 1 90.69 191 ASN B CA 1
ATOM 3605 C C . ASN B 1 191 ? -7.195 33.094 2.176 1 90.69 191 ASN B C 1
ATOM 3607 O O . ASN B 1 191 ? -7.309 33.469 3.352 1 90.69 191 ASN B O 1
ATOM 3611 N N . GLY B 1 192 ? -6.594 32 1.809 1 93.12 192 GLY B N 1
ATOM 3612 C CA . GLY B 1 192 ? -6.145 30.969 2.713 1 93.12 192 GLY B CA 1
ATOM 3613 C C . GLY B 1 192 ? -5.133 31.453 3.734 1 93.12 192 GLY B C 1
ATOM 3614 O O . GLY B 1 192 ? -5.199 31.078 4.906 1 93.12 192 GLY B O 1
ATOM 3615 N N . GLN B 1 193 ? -4.207 32.281 3.326 1 94.25 193 GLN B N 1
ATOM 3616 C CA . GLN B 1 193 ? -3.201 32.781 4.25 1 94.25 193 GLN B CA 1
ATOM 3617 C C . GLN B 1 193 ? -3.85 33.562 5.387 1 94.25 193 GLN B C 1
ATOM 3619 O O . GLN B 1 193 ? -3.561 33.312 6.559 1 94.25 193 GLN B O 1
ATOM 3624 N N . ASN B 1 194 ? -4.699 34.469 4.984 1 95.5 194 ASN B N 1
ATOM 3625 C CA . ASN B 1 194 ? -5.398 35.281 5.977 1 95.5 194 ASN B CA 1
ATOM 3626 C C . ASN B 1 194 ? -6.316 34.438 6.852 1 95.5 194 ASN B C 1
ATOM 3628 O O . ASN B 1 194 ? -6.445 34.688 8.055 1 95.5 194 ASN B O 1
ATOM 3632 N N . TYR B 1 195 ? -6.918 33.469 6.25 1 94.94 195 TYR B N 1
ATOM 3633 C CA . TYR B 1 195 ? -7.797 32.594 7.012 1 94.94 195 TYR B CA 1
ATOM 3634 C C . TYR B 1 195 ? -7.02 31.844 8.078 1 94.94 195 TYR B C 1
ATOM 3636 O O . TYR B 1 195 ? -7.402 31.828 9.25 1 94.94 195 TYR B O 1
ATOM 3644 N N . VAL B 1 196 ? -5.941 31.219 7.656 1 97.19 196 VAL B N 1
ATOM 3645 C CA . VAL B 1 196 ? -5.156 30.422 8.594 1 97.19 196 VAL B CA 1
ATOM 3646 C C . VAL B 1 196 ? -4.656 31.312 9.727 1 97.19 196 VAL B C 1
ATOM 3648 O O . VAL B 1 196 ? -4.742 30.938 10.898 1 97.19 196 VAL B O 1
ATOM 3651 N N . PHE B 1 197 ? -4.141 32.469 9.398 1 97.31 197 PHE B N 1
ATOM 3652 C CA . PHE B 1 197 ? -3.67 33.406 10.43 1 97.31 197 PHE B CA 1
ATOM 3653 C C . PHE B 1 197 ? -4.797 33.781 11.375 1 97.31 197 PHE B C 1
ATOM 3655 O O . PHE B 1 197 ? -4.633 33.719 12.602 1 97.31 197 PHE B O 1
ATOM 3662 N N . SER B 1 198 ? -5.922 34.156 10.82 1 96.94 198 SER B N 1
ATOM 3663 C CA . SER B 1 198 ? -7.066 34.594 11.617 1 96.94 198 SER B CA 1
ATOM 3664 C C . SER B 1 198 ? -7.582 33.469 12.5 1 96.94 198 SER B C 1
ATOM 3666 O O . SER B 1 198 ? -7.926 33.688 13.664 1 96.94 198 SER B O 1
ATOM 3668 N N . LEU B 1 199 ? -7.648 32.312 11.969 1 96.81 199 LEU B N 1
ATOM 3669 C CA . LEU B 1 199 ? -8.109 31.156 12.734 1 96.81 199 LEU B CA 1
ATOM 3670 C C . LEU B 1 199 ? -7.199 30.906 13.938 1 96.81 199 LEU B C 1
ATOM 3672 O O . LEU B 1 199 ? -7.684 30.75 15.062 1 96.81 199 LEU B O 1
ATOM 3676 N N . LEU B 1 200 ? -5.887 30.906 13.727 1 98 200 LEU B N 1
ATOM 3677 C CA . LEU B 1 200 ? -4.914 30.547 14.75 1 98 200 LEU B CA 1
ATOM 3678 C C . LEU B 1 200 ? -4.844 31.609 15.836 1 98 200 LEU B C 1
ATOM 3680 O O . LEU B 1 200 ? -4.535 31.312 16.984 1 98 200 LEU B O 1
ATOM 3684 N N . THR B 1 201 ? -5.18 32.875 15.461 1 97.31 201 THR B N 1
ATOM 3685 C CA . THR B 1 201 ? -5.051 33.938 16.422 1 97.31 201 THR B CA 1
ATOM 3686 C C . THR B 1 201 ? -6.426 34.438 16.859 1 97.31 201 THR B C 1
ATOM 3688 O O . THR B 1 201 ? -6.531 35.438 17.578 1 97.31 201 THR B O 1
ATOM 3691 N N . GLY B 1 202 ? -7.453 33.781 16.422 1 96.44 202 GLY B N 1
ATOM 3692 C CA . GLY B 1 202 ? -8.797 34.312 16.625 1 96.44 202 GLY B CA 1
ATOM 3693 C C . GLY B 1 202 ? -9.539 33.625 17.75 1 96.44 202 GLY B C 1
ATOM 3694 O O . GLY B 1 202 ? -10.711 33.906 18 1 96.44 202 GLY B O 1
ATOM 3695 N N . TYR B 1 203 ? -8.891 32.688 18.438 1 97.06 203 TYR B N 1
ATOM 3696 C CA . TYR B 1 203 ? -9.547 32.031 19.562 1 97.06 203 TYR B CA 1
ATOM 3697 C C . TYR B 1 203 ? -9.922 33.031 20.641 1 97.06 203 TYR B C 1
ATOM 3699 O O . TYR B 1 203 ? -9.117 33.906 21 1 97.06 203 TYR B O 1
ATOM 3707 N N . ARG B 1 204 ? -11.148 32.906 21.219 1 95.81 204 ARG B N 1
ATOM 3708 C CA . ARG B 1 204 ? -11.609 33.781 22.297 1 95.81 204 ARG B CA 1
ATOM 3709 C C . ARG B 1 204 ? -12.812 33.156 23.016 1 95.81 204 ARG B C 1
ATOM 3711 O O . ARG B 1 204 ? -13.336 32.125 22.594 1 95.81 204 ARG B O 1
ATOM 3718 N N . ASP B 1 205 ? -13.141 33.719 24.109 1 95.31 205 ASP B N 1
ATOM 3719 C CA . ASP B 1 205 ? -14.328 33.25 24.812 1 95.31 205 ASP B CA 1
ATOM 3720 C C . ASP B 1 205 ? -15.586 33.5 23.984 1 95.31 205 ASP B C 1
ATOM 3722 O O . ASP B 1 205 ? -15.711 34.531 23.312 1 95.31 205 ASP B O 1
ATOM 3726 N N . PRO B 1 206 ? -16.469 32.531 24.078 1 94.5 206 PRO B N 1
ATOM 3727 C CA . PRO B 1 206 ? -17.719 32.75 23.344 1 94.5 206 PRO B CA 1
ATOM 3728 C C . PRO B 1 206 ? -18.484 33.969 23.844 1 94.5 206 PRO B C 1
ATOM 3730 O O . PRO B 1 206 ? -18.453 34.281 25.031 1 94.5 206 PRO B O 1
ATOM 3733 N N . PRO B 1 207 ? -19.062 34.656 22.891 1 92.31 207 PRO B N 1
ATOM 3734 C CA . PRO B 1 207 ? -19.891 35.781 23.312 1 92.31 207 PRO B CA 1
ATOM 3735 C C . PRO B 1 207 ? -21.078 35.375 24.188 1 92.31 207 PRO B C 1
ATOM 3737 O O . PRO B 1 207 ? -21.391 34.188 24.266 1 92.31 207 PRO B O 1
ATOM 3740 N N . ALA B 1 208 ? -21.672 36.312 24.812 1 90.75 208 ALA B N 1
ATOM 3741 C CA . ALA B 1 208 ? -22.812 36.031 25.688 1 90.75 208 ALA B CA 1
ATOM 3742 C C . ALA B 1 208 ? -23.938 35.375 24.906 1 90.75 208 ALA B C 1
ATOM 3744 O O . ALA B 1 208 ? -24.234 35.75 23.781 1 90.75 208 ALA B O 1
ATOM 3745 N N . GLY B 1 209 ? -24.453 34.281 25.5 1 90.5 209 GLY B N 1
ATOM 3746 C CA . GLY B 1 209 ? -25.594 33.594 24.891 1 90.5 209 GLY B CA 1
ATOM 3747 C C . GLY B 1 209 ? -25.188 32.438 24 1 90.5 209 GLY B C 1
ATOM 3748 O O . GLY B 1 209 ? -26.031 31.688 23.531 1 90.5 209 GLY B O 1
ATOM 3749 N N . VAL B 1 210 ? -23.953 32.344 23.594 1 90.56 210 VAL B N 1
ATOM 3750 C CA . VAL B 1 210 ? -23.469 31.281 22.734 1 90.56 210 VAL B CA 1
ATOM 3751 C C . VAL B 1 210 ? -22.875 30.156 23.594 1 90.56 210 VAL B C 1
ATOM 3753 O O . VAL B 1 210 ? -22 30.406 24.406 1 90.56 210 VAL B O 1
ATOM 3756 N N . SER B 1 211 ? -23.453 28.969 23.438 1 92.25 211 SER B N 1
ATOM 3757 C CA . SER B 1 211 ? -22.953 27.812 24.156 1 92.25 211 SER B CA 1
ATOM 3758 C C . SER B 1 211 ? -22.125 26.922 23.25 1 92.25 211 SER B C 1
ATOM 3760 O O . SER B 1 211 ? -22.5 26.672 22.094 1 92.25 211 SER B O 1
ATOM 3762 N N . ILE B 1 212 ? -21 26.516 23.781 1 93.69 212 ILE B N 1
ATOM 3763 C CA . ILE B 1 212 ? -20.094 25.641 23.031 1 93.69 212 ILE B CA 1
ATOM 3764 C C . ILE B 1 212 ? -20.078 24.25 23.672 1 93.69 212 ILE B C 1
ATOM 3766 O O . ILE B 1 212 ? -19.953 24.125 24.891 1 93.69 212 ILE B O 1
ATOM 3770 N N . ARG B 1 213 ? -20.297 23.297 22.812 1 92.94 213 ARG B N 1
ATOM 3771 C CA . ARG B 1 213 ? -20.312 21.922 23.297 1 92.94 213 ARG B CA 1
ATOM 3772 C C . ARG B 1 213 ? -18.969 21.547 23.922 1 92.94 213 ARG B C 1
ATOM 3774 O O . ARG B 1 213 ? -17.938 22.109 23.562 1 92.94 213 ARG B O 1
ATOM 3781 N N . GLU B 1 214 ? -19.078 20.531 24.812 1 92.81 214 GLU B N 1
ATOM 3782 C CA . GLU B 1 214 ? -17.859 20.047 25.453 1 92.81 214 GLU B CA 1
ATOM 3783 C C . GLU B 1 214 ? -16.859 19.531 24.422 1 92.81 214 GLU B C 1
ATOM 3785 O O . GLU B 1 214 ? -17.234 18.844 23.484 1 92.81 214 GLU B O 1
ATOM 3790 N N . GLY B 1 215 ? -15.602 19.953 24.609 1 92.81 215 GLY B N 1
ATOM 3791 C CA . GLY B 1 215 ? -14.555 19.484 23.703 1 92.81 215 GLY B CA 1
ATOM 3792 C C . GLY B 1 215 ? -14.344 20.406 22.516 1 92.81 215 GLY B C 1
ATOM 3793 O O . GLY B 1 215 ? -13.414 20.219 21.734 1 92.81 215 GLY B O 1
ATOM 3794 N N . LEU B 1 216 ? -15.227 21.375 22.375 1 96.25 216 LEU B N 1
ATOM 3795 C CA . LEU B 1 216 ? -15.094 22.328 21.281 1 96.25 216 LEU B CA 1
ATOM 3796 C C . LEU B 1 216 ? -14.648 23.688 21.812 1 96.25 216 LEU B C 1
ATOM 3798 O O . LEU B 1 216 ? -14.742 23.953 23.016 1 96.25 216 LEU B O 1
ATOM 3802 N N . HIS B 1 217 ? -14.133 24.516 20.891 1 97 217 HIS B N 1
ATOM 3803 C CA . HIS B 1 217 ? -13.609 25.844 21.219 1 97 217 HIS B CA 1
ATOM 3804 C C . HIS B 1 217 ? -14.164 26.906 20.281 1 97 217 HIS B C 1
ATOM 3806 O O . HIS B 1 217 ? -14.289 26.672 19.078 1 97 217 HIS B O 1
ATOM 3812 N N . TYR B 1 218 ? -14.391 28.031 20.859 1 97.19 218 TYR B N 1
ATOM 3813 C CA . TYR B 1 218 ? -15 29.094 20.078 1 97.19 218 TYR B CA 1
ATOM 3814 C C . TYR B 1 218 ? -13.953 29.812 19.234 1 97.19 218 TYR B C 1
ATOM 3816 O O . TYR B 1 218 ? -12.914 30.219 19.75 1 97.19 218 TYR B O 1
ATOM 3824 N N . ASN B 1 219 ? -14.234 29.922 18 1 97 219 ASN B N 1
ATOM 3825 C CA . ASN B 1 219 ? -13.469 30.688 17.031 1 97 219 ASN B CA 1
ATOM 3826 C C . ASN B 1 219 ? -14.367 31.312 15.961 1 97 219 ASN B C 1
ATOM 3828 O O . ASN B 1 219 ? -14.969 30.594 15.164 1 97 219 ASN B O 1
ATOM 3832 N N . PRO B 1 220 ? -14.453 32.562 15.984 1 95.19 220 PRO B N 1
ATOM 3833 C CA . PRO B 1 220 ? -15.422 33.219 15.086 1 95.19 220 PRO B CA 1
ATOM 3834 C C . PRO B 1 220 ? -15.07 33 13.609 1 95.19 220 PRO B C 1
ATOM 3836 O O . PRO B 1 220 ? -15.922 33.219 12.742 1 95.19 220 PRO B O 1
ATOM 3839 N N . TYR B 1 221 ? -13.875 32.688 13.312 1 94.81 221 TYR B N 1
ATOM 3840 C CA . TYR B 1 221 ? -13.453 32.531 11.922 1 94.81 221 TYR B CA 1
ATOM 3841 C C . TYR B 1 221 ? -13.734 31.141 11.398 1 94.81 221 TYR B C 1
ATOM 3843 O O . TYR B 1 221 ? -13.695 30.906 10.188 1 94.81 221 TYR B O 1
ATOM 3851 N N . PHE B 1 222 ? -13.922 30.188 12.234 1 95 222 PHE B N 1
ATOM 3852 C CA . PHE B 1 222 ? -14.289 28.828 11.828 1 95 222 PHE B CA 1
ATOM 3853 C C . PHE B 1 222 ? -15.773 28.75 11.5 1 95 222 PHE B C 1
ATOM 3855 O O . PHE B 1 222 ? -16.609 29.25 12.258 1 95 222 PHE B O 1
ATOM 3862 N N . PRO B 1 223 ? -16.062 28.125 10.398 1 90.44 223 PRO B N 1
ATOM 3863 C CA . PRO B 1 223 ? -17.484 27.969 10.078 1 90.44 223 PRO B CA 1
ATOM 3864 C C . PRO B 1 223 ? -18.281 27.344 11.227 1 90.44 223 PRO B C 1
ATOM 3866 O O . PRO B 1 223 ? -17.891 26.312 11.758 1 90.44 223 PRO B O 1
ATOM 3869 N N . GLY B 1 224 ? -19.391 28 11.633 1 89.81 224 GLY B N 1
ATOM 3870 C CA . GLY B 1 224 ? -20.203 27.516 12.75 1 89.81 224 GLY B CA 1
ATOM 3871 C C . GLY B 1 224 ? -19.719 28.031 14.094 1 89.81 224 GLY B C 1
ATOM 3872 O O . GLY B 1 224 ? -20.422 27.922 15.094 1 89.81 224 GLY B O 1
ATOM 3873 N N . GLY B 1 225 ? -18.438 28.453 14.172 1 93.75 225 GLY B N 1
ATOM 3874 C CA . GLY B 1 225 ? -17.906 29.156 15.328 1 93.75 225 GLY B CA 1
ATOM 3875 C C . GLY B 1 225 ? -17.328 28.219 16.375 1 93.75 225 GLY B C 1
ATOM 3876 O O . GLY B 1 225 ? -16.781 28.672 17.391 1 93.75 225 GLY B O 1
ATOM 3877 N N . ALA B 1 226 ? -17.484 26.922 16.172 1 95.12 226 ALA B N 1
ATOM 3878 C CA . ALA B 1 226 ? -17 25.922 17.141 1 95.12 226 ALA B CA 1
ATOM 3879 C C . ALA B 1 226 ? -16.062 24.922 16.469 1 95.12 226 ALA B C 1
ATOM 3881 O O . ALA B 1 226 ? -16.453 24.25 15.508 1 95.12 226 ALA B O 1
ATOM 3882 N N . ILE B 1 227 ? -14.867 24.797 16.984 1 96.12 227 ILE B N 1
ATOM 3883 C CA . ILE B 1 227 ? -13.852 23.953 16.375 1 96.12 227 ILE B CA 1
ATOM 3884 C C . ILE B 1 227 ? -13.25 23.016 17.438 1 96.12 227 ILE B C 1
ATOM 3886 O O . ILE B 1 227 ? -13.117 23.406 18.609 1 96.12 227 ILE B O 1
ATOM 3890 N N . ALA B 1 228 ? -12.883 21.859 17 1 96.88 228 ALA B N 1
ATOM 3891 C CA . ALA B 1 228 ? -12.367 20.859 17.922 1 96.88 228 ALA B CA 1
ATOM 3892 C C . ALA B 1 228 ? -10.93 21.172 18.344 1 96.88 228 ALA B C 1
ATOM 3894 O O . ALA B 1 228 ? -10.5 20.812 19.438 1 96.88 228 ALA B O 1
ATOM 3895 N N . MET B 1 229 ? -10.203 21.812 17.531 1 97.75 229 MET B N 1
ATOM 3896 C CA . MET B 1 229 ? -8.82 22.172 17.828 1 97.75 229 MET B CA 1
ATOM 3897 C C . MET B 1 229 ? -8.75 23.266 18.875 1 97.75 229 MET B C 1
ATOM 3899 O O . MET B 1 229 ? -9.305 24.344 18.688 1 97.75 229 MET B O 1
ATOM 3903 N N . PRO B 1 230 ? -8.031 23 19.969 1 97.12 230 PRO B N 1
ATOM 3904 C CA . PRO B 1 230 ? -7.844 24.078 20.953 1 97.12 230 PRO B CA 1
ATOM 3905 C C . PRO B 1 230 ? -6.859 25.141 20.469 1 97.12 230 PRO B C 1
ATOM 3907 O O . PRO B 1 230 ? -6.227 24.984 19.422 1 97.12 230 PRO B O 1
ATOM 3910 N N . LYS B 1 231 ? -6.84 26.266 21.203 1 97.88 231 LYS B N 1
ATOM 3911 C CA . LYS B 1 231 ? -5.816 27.266 20.922 1 97.88 231 LYS B CA 1
ATOM 3912 C C . LYS B 1 231 ? -4.418 26.672 21.031 1 97.88 231 LYS B C 1
ATOM 3914 O O . LYS B 1 231 ? -4.043 26.156 22.094 1 97.88 231 LYS B O 1
ATOM 3919 N N . MET B 1 232 ? -3.648 26.766 19.969 1 97.88 232 MET B N 1
ATOM 3920 C CA . MET B 1 232 ? -2.363 26.078 19.938 1 97.88 232 MET B CA 1
ATOM 3921 C C . MET B 1 232 ? -1.209 27.062 20.078 1 97.88 232 MET B C 1
ATOM 3923 O O . MET B 1 232 ? -0.13 26.703 20.547 1 97.88 232 MET B O 1
ATOM 3927 N N . LEU B 1 233 ? -1.426 28.281 19.625 1 98.38 233 LEU B N 1
ATOM 3928 C CA . LEU B 1 233 ? -0.37 29.281 19.703 1 98.38 233 LEU B CA 1
ATOM 3929 C C . LEU B 1 233 ? -0.516 30.125 20.969 1 98.38 233 LEU B C 1
ATOM 3931 O O . LEU B 1 233 ? -1.505 30.844 21.125 1 98.38 233 LEU B O 1
ATOM 3935 N N . ASN B 1 234 ? 0.427 29.984 21.844 1 97.69 234 ASN B N 1
ATOM 3936 C CA . ASN B 1 234 ? 0.494 30.75 23.094 1 97.69 234 ASN B CA 1
ATOM 3937 C C . ASN B 1 234 ? 1.817 31.5 23.219 1 97.69 234 ASN B C 1
ATOM 3939 O O . ASN B 1 234 ? 2.867 30.984 22.828 1 97.69 234 ASN B O 1
ATOM 3943 N N . ASP B 1 235 ? 1.679 32.656 23.781 1 97.12 235 ASP B N 1
ATOM 3944 C CA . ASP B 1 235 ? 2.885 33.469 23.953 1 97.12 235 ASP B CA 1
ATOM 3945 C C . ASP B 1 235 ? 3.957 32.719 24.719 1 97.12 235 ASP B C 1
ATOM 3947 O O . ASP B 1 235 ? 3.689 32.188 25.812 1 97.12 235 ASP B O 1
ATOM 3951 N N . GLY B 1 236 ? 5.105 32.594 24.078 1 93.69 236 GLY B N 1
ATOM 3952 C CA . GLY B 1 236 ? 6.238 31.984 24.75 1 93.69 236 GLY B CA 1
ATOM 3953 C C . GLY B 1 236 ? 6.195 30.469 24.719 1 93.69 236 GLY B C 1
ATOM 3954 O O . GLY B 1 236 ? 6.949 29.797 25.422 1 93.69 236 GLY B O 1
ATOM 3955 N N . ALA B 1 237 ? 5.355 29.906 23.922 1 94 237 ALA B N 1
ATOM 3956 C CA . ALA B 1 237 ? 5.199 28.453 23.859 1 94 237 ALA B CA 1
ATOM 3957 C C . ALA B 1 237 ? 6.453 27.797 23.297 1 94 237 ALA B C 1
ATOM 3959 O O . ALA B 1 237 ? 6.727 26.625 23.578 1 94 237 ALA B O 1
ATOM 3960 N N . ILE B 1 238 ? 7.203 28.5 22.438 1 97.19 238 ILE B N 1
ATOM 3961 C CA . ILE B 1 238 ? 8.461 27.984 21.906 1 97.19 238 ILE B CA 1
ATOM 3962 C C . ILE B 1 238 ? 9.547 29.047 22.047 1 97.19 238 ILE B C 1
ATOM 3964 O O . ILE B 1 238 ? 9.266 30.203 22.375 1 97.19 238 ILE B O 1
ATOM 3968 N N . GLU B 1 239 ? 10.781 28.562 21.906 1 97.62 239 GLU B N 1
ATOM 3969 C CA . GLU B 1 239 ? 11.938 29.453 21.844 1 97.62 239 GLU B CA 1
ATOM 3970 C C . GLU B 1 239 ? 12.602 29.406 20.469 1 97.62 239 GLU B C 1
ATOM 3972 O O . GLU B 1 239 ? 13.203 28.391 20.094 1 97.62 239 GLU B O 1
ATOM 3977 N N . TYR B 1 240 ? 12.461 30.484 19.812 1 97.44 240 TYR B N 1
ATOM 3978 C CA . TYR B 1 240 ? 13.094 30.547 18.5 1 97.44 240 TYR B CA 1
ATOM 3979 C C . TYR B 1 240 ? 14.609 30.5 18.625 1 97.44 240 TYR B C 1
ATOM 3981 O O . TYR B 1 240 ? 15.188 31.125 19.516 1 97.44 240 TYR B O 1
ATOM 3989 N N . GLU B 1 241 ? 15.227 29.938 17.75 1 93.81 241 GLU B N 1
ATOM 3990 C CA . GLU B 1 241 ? 16.688 29.797 17.75 1 93.81 241 GLU B CA 1
ATOM 3991 C C . GLU B 1 241 ? 17.359 31.141 17.531 1 93.81 241 GLU B C 1
ATOM 3993 O O . GLU B 1 241 ? 18.453 31.375 18.062 1 93.81 241 GLU B O 1
ATOM 3998 N N . ASP B 1 242 ? 16.75 32.062 16.781 1 94.81 242 ASP B N 1
ATOM 3999 C CA . ASP B 1 242 ? 17.391 33.312 16.422 1 94.81 242 ASP B CA 1
ATOM 4000 C C . ASP B 1 242 ? 17.078 34.406 17.438 1 94.81 242 ASP B C 1
ATOM 4002 O O . ASP B 1 242 ? 17.422 35.594 17.234 1 94.81 242 ASP B O 1
ATOM 4006 N N . GLY B 1 243 ? 16.281 34.094 18.438 1 95.81 243 GLY B N 1
ATOM 4007 C CA . GLY B 1 243 ? 16.047 35.031 19.531 1 95.81 243 GLY B CA 1
ATOM 4008 C C . GLY B 1 243 ? 14.781 35.844 19.328 1 95.81 243 GLY B C 1
ATOM 4009 O O . GLY B 1 243 ? 14.383 36.625 20.219 1 95.81 243 GLY B O 1
ATOM 4010 N N . THR B 1 244 ? 14.133 35.75 18.188 1 96.75 244 THR B N 1
ATOM 4011 C CA . THR B 1 244 ? 12.875 36.469 17.953 1 96.75 244 THR B CA 1
ATOM 4012 C C . THR B 1 244 ? 11.844 36.062 19.016 1 96.75 244 THR B C 1
ATOM 4014 O O . THR B 1 244 ? 11.695 34.906 19.344 1 96.75 244 THR B O 1
ATOM 4017 N N . PRO B 1 245 ? 11.227 37.094 19.672 1 97.44 245 PRO B N 1
ATOM 4018 C CA . PRO B 1 245 ? 10.172 36.75 20.641 1 97.44 245 PRO B CA 1
ATOM 4019 C C . PRO B 1 245 ? 9.039 35.969 20 1 97.44 245 PRO B C 1
ATOM 4021 O O . PRO B 1 245 ? 8.484 36.375 18.969 1 97.44 245 PRO B O 1
ATOM 4024 N N . ALA B 1 246 ? 8.641 34.875 20.562 1 97.88 246 ALA B N 1
ATOM 4025 C CA . ALA B 1 246 ? 7.629 33.969 20.016 1 97.88 246 ALA B CA 1
ATOM 4026 C C . ALA B 1 246 ? 6.238 34.344 20.531 1 97.88 246 ALA B C 1
ATOM 4028 O O . ALA B 1 246 ? 5.594 33.531 21.188 1 97.88 246 ALA B O 1
ATOM 4029 N N . THR B 1 247 ? 5.762 35.469 20.141 1 98.06 247 THR B N 1
ATOM 4030 C CA . THR B 1 247 ? 4.391 35.844 20.469 1 98.06 247 THR B CA 1
ATOM 4031 C C . THR B 1 247 ? 3.402 35.062 19.594 1 98.06 247 THR B C 1
ATOM 4033 O O . THR B 1 247 ? 3.785 34.469 18.578 1 98.06 247 THR B O 1
ATOM 4036 N N . GLU B 1 248 ? 2.178 35 20.031 1 98.19 248 GLU B N 1
ATOM 4037 C CA . GLU B 1 248 ? 1.121 34.375 19.25 1 98.19 248 GLU B CA 1
ATOM 4038 C C . GLU B 1 248 ? 1.11 34.906 17.812 1 98.19 248 GLU B C 1
ATOM 4040 O O . GLU B 1 248 ? 1.095 34.125 16.859 1 98.19 248 GLU B O 1
ATOM 4045 N N . ALA B 1 249 ? 1.137 36.219 17.719 1 97 249 ALA B N 1
ATOM 4046 C CA . ALA B 1 249 ? 1.087 36.875 16.406 1 97 249 ALA B CA 1
ATOM 4047 C C . ALA B 1 249 ? 2.322 36.531 15.578 1 97 249 ALA B C 1
ATOM 4049 O O . ALA B 1 249 ? 2.221 36.281 14.375 1 97 249 ALA B O 1
ATOM 4050 N N . GLN B 1 250 ? 3.488 36.562 16.219 1 97.31 250 GLN B N 1
ATOM 4051 C CA . GLN B 1 250 ? 4.73 36.25 15.523 1 97.31 250 GLN B CA 1
ATOM 4052 C C . GLN B 1 250 ? 4.738 34.812 15.031 1 97.31 250 GLN B C 1
ATOM 4054 O O . GLN B 1 250 ? 5.078 34.531 13.875 1 97.31 250 GLN B O 1
ATOM 4059 N N . MET B 1 251 ? 4.352 33.875 15.898 1 98.44 251 MET B N 1
ATOM 4060 C CA . MET B 1 251 ? 4.258 32.469 15.508 1 98.44 251 MET B CA 1
ATOM 4061 C C . MET B 1 251 ? 3.25 32.312 14.375 1 98.44 251 MET B C 1
ATOM 4063 O O . MET B 1 251 ? 3.498 31.547 13.43 1 98.44 251 MET B O 1
ATOM 4067 N N . GLY B 1 252 ? 2.07 32.938 14.516 1 97.94 252 GLY B N 1
ATOM 4068 C CA . GLY B 1 252 ? 1.072 32.906 13.461 1 97.94 252 GLY B CA 1
ATOM 4069 C C . GLY B 1 252 ? 1.608 33.344 12.117 1 97.94 252 GLY B C 1
ATOM 4070 O O . GLY B 1 252 ? 1.396 32.688 11.102 1 97.94 252 GLY B O 1
ATOM 4071 N N . LYS B 1 253 ? 2.293 34.469 12.125 1 96.56 253 LYS B N 1
ATOM 4072 C CA . LYS B 1 253 ? 2.883 35 10.906 1 96.56 253 LYS B CA 1
ATOM 4073 C C . LYS B 1 253 ? 3.889 34 10.305 1 96.56 253 LYS B C 1
ATOM 4075 O O . LYS B 1 253 ? 3.877 33.75 9.102 1 96.56 253 LYS B O 1
ATOM 4080 N N . ASP B 1 254 ? 4.719 33.5 11.102 1 97.38 254 ASP B N 1
ATOM 4081 C CA . ASP B 1 254 ? 5.793 32.625 10.641 1 97.38 254 ASP B CA 1
ATOM 4082 C C . ASP B 1 254 ? 5.238 31.297 10.102 1 97.38 254 ASP B C 1
ATOM 4084 O O . ASP B 1 254 ? 5.672 30.828 9.055 1 97.38 254 ASP B O 1
ATOM 4088 N N . ILE B 1 255 ? 4.289 30.703 10.805 1 98.06 255 ILE B N 1
ATOM 4089 C CA . ILE B 1 255 ? 3.736 29.438 10.359 1 98.06 255 ILE B CA 1
ATOM 4090 C C . ILE B 1 255 ? 2.979 29.641 9.047 1 98.06 255 ILE B C 1
ATOM 4092 O O . ILE B 1 255 ? 3.039 28.797 8.148 1 98.06 255 ILE B O 1
ATOM 4096 N N . VAL B 1 256 ? 2.26 30.719 8.891 1 96.81 256 VAL B N 1
ATOM 4097 C CA . VAL B 1 256 ? 1.549 30.984 7.645 1 96.81 256 VAL B CA 1
ATOM 4098 C C . VAL B 1 256 ? 2.551 31.188 6.508 1 96.81 256 VAL B C 1
ATOM 4100 O O . VAL B 1 256 ? 2.33 30.719 5.387 1 96.81 256 VAL B O 1
ATOM 4103 N N . SER B 1 257 ? 3.635 31.828 6.82 1 95.19 257 SER B N 1
ATOM 4104 C CA . SER B 1 257 ? 4.684 32 5.824 1 95.19 257 SER B CA 1
ATOM 4105 C C . SER B 1 257 ? 5.242 30.656 5.371 1 95.19 257 SER B C 1
ATOM 4107 O O . SER B 1 257 ? 5.391 30.406 4.172 1 95.19 257 SER B O 1
ATOM 4109 N N . PHE B 1 258 ? 5.535 29.859 6.32 1 96.56 258 PHE B N 1
ATOM 4110 C CA . PHE B 1 258 ? 6.055 28.516 6.031 1 96.56 258 PHE B CA 1
ATOM 4111 C C . PHE B 1 258 ? 5.059 27.719 5.211 1 96.56 258 PHE B C 1
ATOM 4113 O O . PHE B 1 258 ? 5.422 27.109 4.195 1 96.56 258 PHE B O 1
ATOM 4120 N N . LEU B 1 259 ? 3.787 27.703 5.598 1 97 259 LEU B N 1
ATOM 4121 C CA . LEU B 1 259 ? 2.75 26.938 4.914 1 97 259 LEU B CA 1
ATOM 4122 C C . LEU B 1 259 ? 2.5 27.484 3.516 1 97 259 LEU B C 1
ATOM 4124 O O . LEU B 1 259 ? 2.189 26.734 2.59 1 97 259 LEU B O 1
ATOM 4128 N N . SER B 1 260 ? 2.596 28.797 3.41 1 93.69 260 SER B N 1
ATOM 4129 C CA . SER B 1 260 ? 2.438 29.406 2.098 1 93.69 260 SER B CA 1
ATOM 4130 C C . SER B 1 260 ? 3.551 28.984 1.146 1 93.69 260 SER B C 1
ATOM 4132 O O . SER B 1 260 ? 3.291 28.656 -0.014 1 93.69 260 SER B O 1
ATOM 4134 N N . TRP B 1 261 ? 4.723 29.016 1.645 1 93.12 261 TRP B N 1
ATOM 4135 C CA . TRP B 1 261 ? 5.844 28.516 0.86 1 93.12 261 TRP B CA 1
ATOM 4136 C C . TRP B 1 261 ? 5.629 27.047 0.482 1 93.12 261 TRP B C 1
ATOM 4138 O O . TRP B 1 261 ? 5.836 26.672 -0.671 1 93.12 261 TRP B O 1
ATOM 4148 N N . ALA B 1 262 ? 5.258 26.25 1.474 1 94.69 262 ALA B N 1
ATOM 4149 C CA . ALA B 1 262 ? 5.078 24.812 1.279 1 94.69 262 ALA B CA 1
ATOM 4150 C C . ALA B 1 262 ? 4.051 24.531 0.189 1 94.69 262 ALA B C 1
ATOM 4152 O O . ALA B 1 262 ? 4.156 23.531 -0.532 1 94.69 262 ALA B O 1
ATOM 4153 N N . ALA B 1 263 ? 3.107 25.344 0.099 1 93.69 263 ALA B N 1
ATOM 4154 C CA . ALA B 1 263 ? 2.047 25.172 -0.888 1 93.69 263 ALA B CA 1
ATOM 4155 C C . ALA B 1 263 ? 2.545 25.484 -2.293 1 93.69 263 ALA B C 1
ATOM 4157 O O . ALA B 1 263 ? 1.908 25.125 -3.285 1 93.69 263 ALA B O 1
ATOM 4158 N N . GLU B 1 264 ? 3.693 26.156 -2.387 1 87.19 264 GLU B N 1
ATOM 4159 C CA . GLU B 1 264 ? 4.297 26.484 -3.676 1 87.19 264 GLU B CA 1
ATOM 4160 C C . GLU B 1 264 ? 5.82 26.5 -3.582 1 87.19 264 GLU B C 1
ATOM 4162 O O . GLU B 1 264 ? 6.449 27.531 -3.781 1 87.19 264 GLU B O 1
ATOM 4167 N N . PRO B 1 265 ? 6.379 25.312 -3.377 1 75.12 265 PRO B N 1
ATOM 4168 C CA . PRO B 1 265 ? 7.816 25.328 -3.115 1 75.12 265 PRO B CA 1
ATOM 4169 C C . PRO B 1 265 ? 8.633 25.812 -4.312 1 75.12 265 PRO B C 1
ATOM 4171 O O . PRO B 1 265 ? 9.734 26.344 -4.145 1 75.12 265 PRO B O 1
ATOM 4174 N N . GLU B 1 266 ? 8.141 25.5 -5.531 1 67.81 266 GLU B N 1
ATOM 4175 C CA . GLU B 1 266 ? 8.891 25.875 -6.73 1 67.81 266 GLU B CA 1
ATOM 4176 C C . GLU B 1 266 ? 8.641 27.328 -7.121 1 67.81 266 GLU B C 1
ATOM 4178 O O . GLU B 1 266 ? 9.18 27.812 -8.117 1 67.81 266 GLU B O 1
ATOM 4183 N N . MET B 1 267 ? 7.809 27.922 -6.371 1 60.31 267 MET B N 1
ATOM 4184 C CA . MET B 1 267 ? 7.438 29.281 -6.754 1 60.31 267 MET B CA 1
ATOM 4185 C C . MET B 1 267 ? 8.672 30.188 -6.836 1 60.31 267 MET B C 1
ATOM 4187 O O . MET B 1 267 ? 8.781 31.016 -7.742 1 60.31 267 MET B O 1
ATOM 4191 N N . GLU B 1 268 ? 9.555 29.922 -5.914 1 56 268 GLU B N 1
ATOM 4192 C CA . GLU B 1 268 ? 10.727 30.781 -5.953 1 56 268 GLU B CA 1
ATOM 4193 C C . GLU B 1 268 ? 11.555 30.547 -7.211 1 56 268 GLU B C 1
ATOM 4195 O O . GLU B 1 268 ? 12.047 31.484 -7.828 1 56 268 GLU B O 1
ATOM 4200 N N . GLU B 1 269 ? 11.688 29.172 -7.469 1 54.69 269 GLU B N 1
ATOM 4201 C CA . GLU B 1 269 ? 12.445 28.875 -8.68 1 54.69 269 GLU B CA 1
ATOM 4202 C C . GLU B 1 269 ? 11.758 29.438 -9.914 1 54.69 269 GLU B C 1
ATOM 4204 O O . GLU B 1 269 ? 12.422 29.938 -10.828 1 54.69 269 GLU B O 1
ATOM 4209 N N . ARG B 1 270 ? 10.523 29.359 -9.852 1 51.81 270 ARG B N 1
ATOM 4210 C CA . ARG B 1 270 ? 9.789 29.859 -11 1 51.81 270 ARG B CA 1
ATOM 4211 C C . ARG B 1 270 ? 9.883 31.391 -11.07 1 51.81 270 ARG B C 1
ATOM 4213 O O . ARG B 1 270 ? 10.039 31.953 -12.156 1 51.81 270 ARG B O 1
ATOM 4220 N N . LYS B 1 271 ? 9.836 32.031 -10.008 1 52.66 271 LYS B N 1
ATOM 4221 C CA . LYS B 1 271 ? 9.938 33.469 -9.969 1 52.66 271 LYS B CA 1
ATOM 4222 C C . LYS B 1 271 ? 11.305 33.938 -10.469 1 52.66 271 LYS B C 1
ATOM 4224 O O . LYS B 1 271 ? 11.406 34.938 -11.18 1 52.66 271 LYS B O 1
ATOM 4229 N N . LEU B 1 272 ? 12.258 33.125 -10.094 1 50.81 272 LEU B N 1
ATOM 4230 C CA . LEU B 1 272 ? 13.602 33.469 -10.555 1 50.81 272 LEU B CA 1
ATOM 4231 C C . LEU B 1 272 ? 13.719 33.312 -12.07 1 50.81 272 LEU B C 1
ATOM 4233 O O . LEU B 1 272 ? 14.328 34.125 -12.742 1 50.81 272 LEU B O 1
ATOM 4237 N N . VAL B 1 273 ? 13.055 32.219 -12.523 1 51.09 273 VAL B N 1
ATOM 4238 C CA . VAL B 1 273 ? 13.086 32 -13.961 1 51.09 273 VAL B CA 1
ATOM 4239 C C . VAL B 1 273 ? 12.273 33.094 -14.664 1 51.09 273 VAL B C 1
ATOM 4241 O O . VAL B 1 273 ? 12.695 33.594 -15.695 1 51.09 273 VAL B O 1
ATOM 4244 N N . ASP B 1 274 ? 11.141 33.406 -14.094 1 48.41 274 ASP B N 1
ATOM 4245 C CA . ASP B 1 274 ? 10.305 34.438 -14.711 1 48.41 274 ASP B CA 1
ATOM 4246 C C . ASP B 1 274 ? 11.008 35.781 -14.703 1 48.41 274 ASP B C 1
ATOM 4248 O O . ASP B 1 274 ? 10.898 36.562 -15.664 1 48.41 274 ASP B O 1
ATOM 4252 N N . GLU B 1 275 ? 11.68 36.031 -13.625 1 48.62 275 GLU B N 1
ATOM 4253 C CA . GLU B 1 275 ? 12.445 37.281 -13.562 1 48.62 275 GLU B CA 1
ATOM 4254 C C . GLU B 1 275 ? 13.562 37.281 -14.602 1 48.62 275 GLU B C 1
ATOM 4256 O O . GLU B 1 275 ? 13.805 38.312 -15.242 1 48.62 275 GLU B O 1
ATOM 4261 N N . HIS B 1 276 ? 14.141 36.125 -14.711 1 51.12 276 HIS B N 1
ATOM 4262 C CA . HIS B 1 276 ? 15.195 36.031 -15.719 1 51.12 276 HIS B CA 1
ATOM 4263 C C . HIS B 1 276 ? 14.617 36.125 -17.125 1 51.12 276 HIS B C 1
ATOM 4265 O O . HIS B 1 276 ? 15.227 36.75 -18.016 1 51.12 276 HIS B O 1
ATOM 4271 N N . THR B 1 277 ? 13.5 35.531 -17.266 1 53 277 THR B N 1
ATOM 4272 C CA . THR B 1 277 ? 12.883 35.562 -18.578 1 53 277 THR B CA 1
ATOM 4273 C C . THR B 1 277 ? 12.367 36.969 -18.891 1 53 277 THR B C 1
ATOM 4275 O O . THR B 1 277 ? 12.438 37.438 -20.031 1 53 277 THR B O 1
ATOM 4278 N N . LEU B 1 278 ? 11.812 37.594 -17.891 1 48.91 278 LEU B N 1
ATOM 4279 C CA . LEU B 1 278 ? 11.352 38.969 -18.109 1 48.91 278 LEU B CA 1
ATOM 4280 C C . LEU B 1 278 ? 12.523 39.906 -18.359 1 48.91 278 LEU B C 1
ATOM 4282 O O . LEU B 1 278 ? 12.438 40.812 -19.188 1 48.91 278 LEU B O 1
ATOM 4286 N N . LEU B 1 279 ? 13.539 39.656 -17.688 1 50.97 279 LEU B N 1
ATOM 4287 C CA . LEU B 1 279 ? 14.711 40.5 -17.938 1 50.97 279 LEU B CA 1
ATOM 4288 C C . LEU B 1 279 ? 15.297 40.25 -19.312 1 50.97 279 LEU B C 1
ATOM 4290 O O . LEU B 1 279 ? 15.805 41.156 -19.969 1 50.97 279 LEU B O 1
ATOM 4294 N N . SER B 1 280 ? 15.109 39.031 -19.75 1 52.25 280 SER B N 1
ATOM 4295 C CA . SER B 1 280 ? 15.633 38.719 -21.078 1 52.25 280 SER B CA 1
ATOM 4296 C C . SER B 1 280 ? 14.727 39.312 -22.172 1 52.25 280 SER B C 1
ATOM 4298 O O . SER B 1 280 ? 15.195 39.625 -23.25 1 52.25 280 SER B O 1
ATOM 4300 N N . SER B 1 281 ? 13.5 39.438 -21.875 1 50.84 281 SER B N 1
ATOM 4301 C CA . SER B 1 281 ? 12.609 39.969 -22.891 1 50.84 281 SER B CA 1
ATOM 4302 C C . SER B 1 281 ? 12.719 41.5 -22.984 1 50.84 281 SER B C 1
ATOM 4304 O O . SER B 1 281 ? 12.281 42.094 -23.953 1 50.84 281 SER B O 1
ATOM 4306 N N . SER B 1 282 ? 13.078 42.156 -21.938 1 42.88 282 SER B N 1
ATOM 4307 C CA . SER B 1 282 ? 13.219 43.594 -21.969 1 42.88 282 SER B CA 1
ATOM 4308 C C . SER B 1 282 ? 14.578 44 -22.516 1 42.88 282 SER B C 1
ATOM 4310 O O . SER B 1 282 ? 14.859 45.188 -22.656 1 42.88 282 SER B O 1
ATOM 4312 N N . ALA B 1 283 ? 15.438 43 -22.734 1 37.72 283 ALA B N 1
ATOM 4313 C CA . ALA B 1 283 ? 16.672 43.406 -23.422 1 37.72 283 ALA B CA 1
ATOM 4314 C C . ALA B 1 283 ? 16.531 43.281 -24.938 1 37.72 283 ALA B C 1
ATOM 4316 O O . ALA B 1 283 ? 15.906 42.344 -25.438 1 37.72 283 ALA B O 1
#

Secondary structure (DSSP, 8-state):
-----------------------------------------------------------------HHHHHHH-PPPPP---GGGSTT----HHHHHHHHHHIIIIITTT---TT-BGGGGBTTTB-HHHHHHHHHTSEEEE---TTS--EEEE--TTSBPPPSSSSHHHHHHHTTT--PPP-TTTTTSSTTHHHHHHHHHH---PPPTT----TT-EE-TTSTTSEESSPP---TTSS--TT-----HHHHHHHHHHHHHHHT-TTHHHHHHHHHHHHHHH--/-----------------------TT----------------------------------------HHHHHHH-PPPPP---GGGSTT----HHHHHHHHHHIIIIITTT---TT-BGGGGBTTTB-HHHHHHHHHTSEEEE---TTS--EEEE--TTSBPPPSSSSHHHHHHHTTT--PPP-TTTTTSSTTHHHHHHHHHH---PPPTT----TT-EE-TTSTTSEESSPP---TTSS--TT-----HHHHHHHHHHHHHHHH-TTHHHHHHHHHHHHHHH--

InterPro domains:
  IPR002326 Cytochrome c1 [PF02167] (81-273)
  IPR002326 Cytochrome c1 [PR00603] (79-98)
  IPR002326 Cytochrome c1 [PR00603] (99-118)
  IPR002326 Cytochrome c1 [PR00603] (144-164)
  IPR002326 Cytochrome c1 [PR00603] (177-201)
  IPR002326 Cytochrome c1 [PR00603] (215-226)
  IPR002326 Cytochrome c1 [PR00603] (226-245)
  IPR002326 Cytochrome c1 [PR00603] (246-265)
  IPR002326 Cytochrome c1 [PR00603] (265-280)
  IPR002326 Cytochrome c1 [PTHR10266] (25-274)
  IPR009056 Cytochrome c-like domain [PS51007] (93-200)
  IPR036909 Cytochrome c-like domain superfamily [G3DSA:1.10.760.10] (70-265)
  IPR036909 Cytochrome c-like domain superfamily [SSF46626] (74-264)

Nearest PDB structures (foldseek):
  8bel-assembly1_E  TM=9.559E-01  e=2.795E-39  Arabidopsis thaliana
  7jrg-assembly1_D  TM=9.549E-01  e=1.876E-38  Vigna radiata var. radiata
  4d6u-assembly1_D  TM=9.406E-01  e=2.127E-31  Bos taurus
  8ugj-assembly1_3Q  TM=9.430E-01  e=7.420E-31  Sus scrofa
  1bcc-assembly1_D  TM=9.406E-01  e=1.345E-30  Gallus gallus

Organism: Aquilegia coerulea (NCBI:txid218851)